Protein AF-0000000069107006 (afdb_homodimer)

Structure (mmCIF, N/CA/C/O backbone):
data_AF-0000000069107006-model_v1
#
loop_
_entity.id
_entity.type
_entity.pdbx_description
1 polymer 'Uncharacterized protein'
#
loop_
_atom_site.group_PDB
_atom_site.id
_atom_site.type_symbol
_atom_site.label_atom_id
_atom_site.label_alt_id
_atom_site.label_comp_id
_atom_site.label_asym_id
_atom_site.label_entity_id
_atom_site.label_seq_id
_atom_site.pdbx_PDB_ins_code
_atom_site.Cartn_x
_atom_site.Cartn_y
_atom_site.Cartn_z
_atom_site.occupancy
_atom_site.B_iso_or_equiv
_atom_site.auth_seq_id
_atom_site.auth_comp_id
_atom_site.auth_asym_id
_atom_site.auth_atom_id
_atom_site.pdbx_PDB_model_num
ATOM 1 N N . MET A 1 1 ? 2.088 -41.25 35.25 1 25.31 1 MET A N 1
ATOM 2 C CA . MET A 1 1 ? 2.68 -40.844 33.969 1 25.31 1 MET A CA 1
ATOM 3 C C . MET A 1 1 ? 1.606 -40.375 33 1 25.31 1 MET A C 1
ATOM 5 O O . MET A 1 1 ? 0.763 -41.156 32.562 1 25.31 1 MET A O 1
ATOM 9 N N . SER A 1 2 ? 1.098 -39.188 33.219 1 32.59 2 SER A N 1
ATOM 10 C CA . SER A 1 2 ? -0.041 -38.625 32.5 1 32.59 2 SER A CA 1
ATOM 11 C C . SER A 1 2 ? 0.273 -38.469 31.016 1 32.59 2 SER A C 1
ATOM 13 O O . SER A 1 2 ? 1.283 -37.875 30.641 1 32.59 2 SER A O 1
ATOM 15 N N . ILE A 1 3 ? 0.149 -39.562 30.188 1 38.88 3 ILE A N 1
ATOM 16 C CA . ILE A 1 3 ? 0.265 -39.562 28.734 1 38.88 3 ILE A CA 1
ATOM 17 C C . ILE A 1 3 ? -0.392 -38.281 28.156 1 38.88 3 ILE A C 1
ATOM 19 O O . ILE A 1 3 ? -1.605 -38.094 28.297 1 38.88 3 ILE A O 1
ATOM 23 N N . GLN A 1 4 ? 0.124 -37.094 28.328 1 36.75 4 GLN A N 1
ATOM 24 C CA . GLN A 1 4 ? -0.384 -35.906 27.688 1 36.75 4 GLN A CA 1
ATOM 25 C C . GLN A 1 4 ? -0.512 -36.094 26.188 1 36.75 4 GLN A C 1
ATOM 27 O O . GLN A 1 4 ? 0.486 -36.312 25.484 1 36.75 4 GLN A O 1
ATOM 32 N N . PHE A 1 5 ? -1.499 -36.812 25.562 1 38.06 5 PHE A N 1
ATOM 33 C CA . PHE A 1 5 ? -1.909 -36.906 24.172 1 38.06 5 PHE A CA 1
ATOM 34 C C . PHE A 1 5 ? -1.881 -35.531 23.5 1 38.06 5 PHE A C 1
ATOM 36 O O . PHE A 1 5 ? -2.662 -34.656 23.859 1 38.06 5 PHE A O 1
ATOM 43 N N . ARG A 1 6 ? -0.845 -35.031 23.328 1 48.94 6 ARG A N 1
ATOM 44 C CA . ARG A 1 6 ? -0.704 -33.75 22.625 1 48.94 6 ARG A CA 1
ATOM 45 C C . ARG A 1 6 ? -1.478 -33.75 21.312 1 48.94 6 ARG A C 1
ATOM 47 O O . ARG A 1 6 ? -1.129 -34.469 20.391 1 48.94 6 ARG A O 1
ATOM 54 N N . THR A 1 7 ? -2.789 -33.531 21.328 1 66.44 7 THR A N 1
ATOM 55 C CA . THR A 1 7 ? -3.76 -33.469 20.25 1 66.44 7 THR A CA 1
ATOM 56 C C . THR A 1 7 ? -3.219 -32.656 19.078 1 66.44 7 THR A C 1
ATOM 58 O O . THR A 1 7 ? -2.729 -31.547 19.266 1 66.44 7 THR A O 1
ATOM 61 N N . HIS A 1 8 ? -2.768 -33.312 17.969 1 82.31 8 HIS A N 1
ATOM 62 C CA . HIS A 1 8 ? -2.305 -32.688 16.734 1 82.31 8 HIS A CA 1
ATOM 63 C C . HIS A 1 8 ? -3.258 -31.578 16.297 1 82.31 8 HIS A C 1
ATOM 65 O O . HIS A 1 8 ? -4.469 -31.797 16.219 1 82.31 8 HIS A O 1
ATOM 71 N N . GLN A 1 9 ? -2.672 -30.328 16.344 1 89.31 9 GLN A N 1
ATOM 72 C CA . GLN A 1 9 ? -3.459 -29.25 15.773 1 89.31 9 GLN A CA 1
ATOM 73 C C . GLN A 1 9 ? -3.443 -29.297 14.25 1 89.31 9 GLN A C 1
ATOM 75 O O . GLN A 1 9 ? -2.391 -29.141 13.625 1 89.31 9 GLN A O 1
ATOM 80 N N . SER A 1 10 ? -4.578 -29.594 13.672 1 94.31 10 SER A N 1
ATOM 81 C CA . SER A 1 10 ? -4.707 -29.766 12.234 1 94.31 10 SER A CA 1
ATOM 82 C C . SER A 1 10 ? -4.23 -28.531 11.477 1 94.31 10 SER A C 1
ATOM 84 O O . SER A 1 10 ? -4.496 -27.406 11.891 1 94.31 10 SER A O 1
ATOM 86 N N . LYS A 1 11 ? -3.498 -28.797 10.398 1 96.81 11 LYS A N 1
ATOM 87 C CA . LYS A 1 11 ? -2.977 -27.75 9.531 1 96.81 11 LYS A CA 1
ATOM 88 C C . LYS A 1 11 ? -3.482 -27.906 8.102 1 96.81 11 LYS A C 1
ATOM 90 O O . LYS A 1 11 ? -4.023 -28.953 7.742 1 96.81 11 LYS A O 1
ATOM 95 N N . ASN A 1 12 ? -3.41 -26.812 7.344 1 98.06 12 ASN A N 1
ATOM 96 C CA . ASN A 1 12 ? -3.729 -26.828 5.922 1 98.06 12 ASN A CA 1
ATOM 97 C C . ASN A 1 12 ? -2.469 -26.734 5.062 1 98.06 12 ASN A C 1
ATOM 99 O O . ASN A 1 12 ? -1.576 -25.938 5.344 1 98.06 12 ASN A O 1
ATOM 103 N N . TYR A 1 13 ? -2.387 -27.609 4.066 1 98.38 13 TYR A N 1
ATOM 104 C CA . TYR A 1 13 ? -1.229 -27.625 3.178 1 98.38 13 TYR A CA 1
ATOM 105 C C . TYR A 1 13 ? -1.66 -27.516 1.719 1 98.38 13 TYR A C 1
ATOM 107 O O . TYR A 1 13 ? -2.648 -28.125 1.312 1 98.38 13 TYR A O 1
ATOM 115 N N . PHE A 1 14 ? -1.042 -26.734 0.988 1 98.75 14 PHE A N 1
ATOM 116 C CA . PHE A 1 14 ? -1.044 -26.812 -0.468 1 98.75 14 PHE A CA 1
ATOM 117 C C . PHE A 1 14 ? 0.315 -27.266 -0.987 1 98.75 14 PHE A C 1
ATOM 119 O O . PHE A 1 14 ? 1.302 -26.531 -0.884 1 98.75 14 PHE A O 1
ATOM 126 N N . ILE A 1 15 ? 0.363 -28.391 -1.54 1 98.81 15 ILE A N 1
ATOM 127 C CA . ILE A 1 15 ? 1.592 -29 -2.033 1 98.81 15 ILE A CA 1
ATOM 128 C C . ILE A 1 15 ? 1.633 -28.922 -3.557 1 98.81 15 ILE A C 1
ATOM 130 O O . ILE A 1 15 ? 0.856 -29.594 -4.242 1 98.81 15 ILE A O 1
ATOM 134 N N . ASN A 1 16 ? 2.512 -28.062 -4.078 1 98.75 16 ASN A N 1
ATOM 135 C CA . ASN A 1 16 ? 2.727 -27.844 -5.504 1 98.75 16 ASN A CA 1
ATOM 136 C C . ASN A 1 16 ? 3.875 -28.688 -6.035 1 98.75 16 ASN A C 1
ATOM 138 O O . ASN A 1 16 ? 5.031 -28.484 -5.664 1 98.75 16 ASN A O 1
ATOM 142 N N . VAL A 1 17 ? 3.564 -29.656 -6.906 1 98.5 17 VAL A N 1
ATOM 143 C CA . VAL A 1 17 ? 4.586 -30.578 -7.402 1 98.5 17 VAL A CA 1
ATOM 144 C C . VAL A 1 17 ? 4.84 -30.312 -8.883 1 98.5 17 VAL A C 1
ATOM 146 O O . VAL A 1 17 ? 3.91 -30.328 -9.695 1 98.5 17 VAL A O 1
ATOM 149 N N . GLY A 1 18 ? 6.098 -30.141 -9.141 1 96.44 18 GLY A N 1
ATOM 150 C CA . GLY A 1 18 ? 6.504 -29.953 -10.523 1 96.44 18 GLY A CA 1
ATOM 151 C C . GLY A 1 18 ? 6.422 -28.516 -10.977 1 96.44 18 GLY A C 1
ATOM 152 O O . GLY A 1 18 ? 6.246 -27.609 -10.164 1 96.44 18 GLY A O 1
ATOM 153 N N . GLY A 1 19 ? 6.742 -28.312 -12.273 1 92.62 19 GLY A N 1
ATOM 154 C CA . GLY A 1 19 ? 6.648 -27 -12.875 1 92.62 19 GLY A CA 1
ATOM 155 C C . GLY A 1 19 ? 7.945 -26.203 -12.797 1 92.62 19 GLY A C 1
ATOM 156 O O . GLY A 1 19 ? 8.977 -26.75 -12.391 1 92.62 19 GLY A O 1
ATOM 157 N N . THR A 1 20 ? 7.863 -24.953 -13.32 1 92.88 20 THR A N 1
ATOM 158 C CA . THR A 1 20 ? 8.992 -24.031 -13.328 1 92.88 20 THR A CA 1
ATOM 159 C C . THR A 1 20 ? 8.656 -22.766 -12.555 1 92.88 20 THR A C 1
ATOM 161 O O . THR A 1 20 ? 8.969 -22.656 -11.367 1 92.88 20 THR A O 1
ATOM 164 N N . TYR A 1 21 ? 7.859 -21.938 -13.141 1 93.88 21 TYR A N 1
ATOM 165 C CA . TYR A 1 21 ? 7.426 -20.703 -12.477 1 93.88 21 TYR A CA 1
ATOM 166 C C . TYR A 1 21 ? 6.316 -21 -11.469 1 93.88 21 TYR A C 1
ATOM 168 O O . TYR A 1 21 ? 5.586 -21.969 -11.609 1 93.88 21 TYR A O 1
ATOM 176 N N . PRO A 1 22 ? 6.211 -20.156 -10.477 1 96.06 22 PRO A N 1
ATOM 177 C CA . PRO A 1 22 ? 5.23 -20.438 -9.422 1 96.06 22 PRO A CA 1
ATOM 178 C C . PRO A 1 22 ? 3.822 -19.969 -9.789 1 96.06 22 PRO A C 1
ATOM 180 O O . PRO A 1 22 ? 3.125 -19.375 -8.953 1 96.06 22 PRO A O 1
ATOM 183 N N . LYS A 1 23 ? 3.42 -20.234 -10.961 1 95.44 23 LYS A N 1
ATOM 184 C CA . LYS A 1 23 ? 2.104 -19.812 -11.43 1 95.44 23 LYS A CA 1
ATOM 185 C C . LYS A 1 23 ? 0.991 -20.5 -10.648 1 95.44 23 LYS A C 1
ATOM 187 O O . LYS A 1 23 ? -0.02 -19.891 -10.312 1 95.44 23 LYS A O 1
ATOM 192 N N . SER A 1 24 ? 1.168 -21.75 -10.336 1 97.44 24 SER A N 1
ATOM 193 C CA . SER A 1 24 ? 0.169 -22.5 -9.578 1 97.44 24 SER A CA 1
ATOM 194 C C . SER A 1 24 ? -0.016 -21.906 -8.188 1 97.44 24 SER A C 1
ATOM 196 O O . SER A 1 24 ? -1.138 -21.844 -7.676 1 97.44 24 SER A O 1
ATOM 198 N N . LEU A 1 25 ? 1.064 -21.531 -7.539 1 97.19 25 LEU A N 1
ATOM 199 C CA . LEU A 1 25 ? 0.966 -20.875 -6.238 1 97.19 25 LEU A CA 1
ATOM 200 C C . LEU A 1 25 ? 0.176 -19.578 -6.34 1 97.19 25 LEU A C 1
ATOM 202 O O . LEU A 1 25 ? -0.65 -19.281 -5.473 1 97.19 25 LEU A O 1
ATOM 206 N N . GLU A 1 26 ? 0.409 -18.859 -7.383 1 95.94 26 GLU A N 1
ATOM 207 C CA . GLU A 1 26 ? -0.275 -17.594 -7.586 1 95.94 26 GLU A CA 1
ATOM 208 C C . GLU A 1 26 ? -1.78 -17.781 -7.742 1 95.94 26 GLU A C 1
ATOM 210 O O . GLU A 1 26 ? -2.572 -17.078 -7.109 1 95.94 26 GLU A O 1
ATOM 215 N N . ILE A 1 27 ? -2.143 -18.75 -8.586 1 97.81 27 ILE A N 1
ATOM 216 C CA . ILE A 1 27 ? -3.555 -19.031 -8.805 1 97.81 27 ILE A CA 1
ATOM 217 C C . ILE A 1 27 ? -4.203 -19.469 -7.492 1 97.81 27 ILE A C 1
ATOM 219 O O . ILE A 1 27 ? -5.277 -18.984 -7.133 1 97.81 27 ILE A O 1
ATOM 223 N N . PHE A 1 28 ? -3.504 -20.375 -6.73 1 98.31 28 PHE A N 1
ATOM 224 C CA . PHE A 1 28 ? -4.02 -20.906 -5.469 1 98.31 28 PHE A CA 1
ATOM 225 C C . PHE A 1 28 ? -4.227 -19.766 -4.465 1 98.31 28 PHE A C 1
ATOM 227 O O . PHE A 1 28 ? -5.312 -19.625 -3.896 1 98.31 28 PHE A O 1
ATOM 234 N N . LEU A 1 29 ? -3.244 -18.938 -4.309 1 97.19 29 LEU A N 1
ATOM 235 C CA . LEU A 1 29 ? -3.289 -17.859 -3.318 1 97.19 29 LEU A CA 1
ATOM 236 C C . LEU A 1 29 ? -4.336 -16.828 -3.693 1 97.19 29 LEU A C 1
ATOM 238 O O . LEU A 1 29 ? -4.969 -16.234 -2.816 1 97.19 29 LEU A O 1
ATOM 242 N N . GLN A 1 30 ? -4.52 -16.625 -4.91 1 97.19 30 GLN A N 1
ATOM 243 C CA . GLN A 1 30 ? -5.465 -15.617 -5.375 1 97.19 30 GLN A CA 1
ATOM 244 C C . GLN A 1 30 ? -6.902 -16.109 -5.23 1 97.19 30 GLN A C 1
ATOM 246 O O . GLN A 1 30 ? -7.801 -15.32 -4.922 1 97.19 30 GLN A O 1
ATOM 251 N N . THR A 1 31 ? -7.141 -17.406 -5.41 1 98.12 31 THR A N 1
ATOM 252 C CA . THR A 1 31 ? -8.523 -17.766 -5.688 1 98.12 31 THR A CA 1
ATOM 253 C C . THR A 1 31 ? -9.047 -18.75 -4.637 1 98.12 31 THR A C 1
ATOM 255 O O . THR A 1 31 ? -10.25 -18.812 -4.375 1 98.12 31 THR A O 1
ATOM 258 N N . TYR A 1 32 ? -8.164 -19.625 -4.121 1 97.62 32 TYR A N 1
ATOM 259 C CA . TYR A 1 32 ? -8.68 -20.641 -3.209 1 97.62 32 TYR A CA 1
ATOM 260 C C . TYR A 1 32 ? -9.125 -20 -1.894 1 97.62 32 TYR A C 1
ATOM 262 O O . TYR A 1 32 ? -8.422 -19.172 -1.324 1 97.62 32 TYR A O 1
ATOM 270 N N . PRO A 1 33 ? -10.336 -20.406 -1.414 1 95.44 33 PRO A N 1
ATOM 271 C CA . PRO A 1 33 ? -10.836 -19.781 -0.183 1 95.44 33 PRO A CA 1
ATOM 272 C C . PRO A 1 33 ? -9.891 -20 1.001 1 95.44 33 PRO A C 1
ATOM 274 O O . PRO A 1 33 ? -9.375 -21.094 1.201 1 95.44 33 PRO A O 1
ATOM 277 N N . ALA A 1 34 ? -9.562 -19.016 1.775 1 93.81 34 ALA A N 1
ATOM 278 C CA . ALA A 1 34 ? -8.727 -19.031 2.971 1 93.81 34 ALA A CA 1
ATOM 279 C C . ALA A 1 34 ? -7.312 -19.516 2.645 1 93.81 34 ALA A C 1
ATOM 281 O O . ALA A 1 34 ? -6.676 -20.188 3.459 1 93.81 34 ALA A O 1
ATOM 282 N N . SER A 1 35 ? -6.898 -19.266 1.425 1 96.44 35 SER A N 1
ATOM 283 C CA . SER A 1 35 ? -5.578 -19.688 0.982 1 96.44 35 SER A CA 1
ATOM 284 C C . SER A 1 35 ? -4.488 -19.188 1.928 1 96.44 35 SER A C 1
ATOM 286 O O . SER A 1 35 ? -3.459 -19.844 2.096 1 96.44 35 SER A O 1
ATOM 288 N N . GLU A 1 36 ? -4.699 -18.094 2.625 1 93 36 GLU A N 1
ATOM 289 C CA . GLU A 1 36 ? -3.705 -17.484 3.504 1 93 36 GLU A CA 1
ATOM 290 C C . GLU A 1 36 ? -3.441 -18.359 4.727 1 93 36 GLU A C 1
ATOM 292 O O . GLU A 1 36 ? -2.445 -18.172 5.43 1 93 36 GLU A O 1
ATOM 297 N N . LEU A 1 37 ? -4.262 -19.312 4.98 1 95.5 37 LEU A N 1
ATOM 298 C CA . LEU A 1 37 ? -4.117 -20.172 6.145 1 95.5 37 LEU A CA 1
ATOM 299 C C . LEU A 1 37 ? -3.35 -21.438 5.785 1 95.5 37 LEU A C 1
ATOM 301 O O . LEU A 1 37 ? -3.096 -22.281 6.652 1 95.5 37 LEU A O 1
ATOM 305 N N . PHE A 1 38 ? -2.971 -21.594 4.562 1 97.69 38 PHE A N 1
ATOM 306 C CA . PHE A 1 38 ? -2.283 -22.797 4.117 1 97.69 38 PHE A CA 1
ATOM 307 C C . PHE A 1 38 ? -0.772 -22.625 4.215 1 97.69 38 PHE A C 1
ATOM 309 O O . PHE A 1 38 ? -0.241 -21.562 3.891 1 97.69 38 PHE A O 1
ATOM 316 N N . SER A 1 39 ? -0.146 -23.625 4.695 1 97.69 39 SER A N 1
ATOM 317 C CA . SER A 1 39 ? 1.292 -23.75 4.477 1 97.69 39 SER A CA 1
ATOM 318 C C . SER A 1 39 ? 1.595 -24.25 3.068 1 97.69 39 SER A C 1
ATOM 320 O O . SER A 1 39 ? 0.995 -25.219 2.604 1 97.69 39 SER A O 1
ATOM 322 N N . LEU A 1 40 ? 2.5 -23.547 2.375 1 98.44 40 LEU A N 1
ATOM 323 C CA . LEU A 1 40 ? 2.812 -23.875 0.987 1 98.44 40 LEU A CA 1
ATOM 324 C C . LEU A 1 40 ? 4.105 -24.672 0.891 1 98.44 40 LEU A C 1
ATOM 326 O O . LEU A 1 40 ? 5.082 -24.375 1.578 1 98.44 40 LEU A O 1
ATOM 330 N N . VAL A 1 41 ? 4.062 -25.719 0.134 1 98.69 41 VAL A N 1
ATOM 331 C CA . VAL A 1 41 ? 5.258 -26.5 -0.163 1 98.69 41 VAL A CA 1
ATOM 332 C C . VAL A 1 41 ? 5.363 -26.734 -1.668 1 98.69 41 VAL A C 1
ATOM 334 O O . VAL A 1 41 ? 4.383 -27.109 -2.312 1 98.69 41 VAL A O 1
ATOM 337 N N . SER A 1 42 ? 6.527 -26.453 -2.236 1 98.69 42 SER A N 1
ATOM 338 C CA . SER A 1 42 ? 6.742 -26.703 -3.656 1 98.69 42 SER A CA 1
ATOM 339 C C . SER A 1 42 ? 7.918 -27.641 -3.879 1 98.69 42 SER A C 1
ATOM 341 O O . SER A 1 42 ? 8.961 -27.5 -3.242 1 98.69 42 SER A O 1
ATOM 343 N N . PHE A 1 43 ? 7.699 -28.656 -4.695 1 98.69 43 PHE A N 1
ATOM 344 C CA . PHE A 1 43 ? 8.75 -29.531 -5.215 1 98.69 43 PHE A CA 1
ATOM 345 C C . PHE A 1 43 ? 9.031 -29.219 -6.68 1 98.69 43 PHE A C 1
ATOM 347 O O . PHE A 1 43 ? 8.18 -29.438 -7.543 1 98.69 43 PHE A O 1
ATOM 354 N N . THR A 1 44 ? 10.156 -28.703 -6.957 1 98 44 THR A N 1
ATOM 355 C CA . THR A 1 44 ? 10.508 -28.422 -8.344 1 98 44 THR A CA 1
ATOM 356 C C . THR A 1 44 ? 11.828 -29.094 -8.711 1 98 44 THR A C 1
ATOM 358 O O . THR A 1 44 ? 12.742 -29.172 -7.891 1 98 44 THR A O 1
ATOM 361 N N . PRO A 1 45 ? 11.906 -29.594 -9.898 1 97.38 45 PRO A N 1
ATOM 362 C CA . PRO A 1 45 ? 13.133 -30.312 -10.281 1 97.38 45 PRO A CA 1
ATOM 363 C C . PRO A 1 45 ? 14.297 -29.375 -10.586 1 97.38 45 PRO A C 1
ATOM 365 O O . PRO A 1 45 ? 15.453 -29.766 -10.461 1 97.38 45 PRO A O 1
ATOM 368 N N . ASP A 1 46 ? 14.07 -28.156 -11.023 1 96.69 46 ASP A N 1
ATOM 369 C CA . ASP A 1 46 ? 15.109 -27.25 -11.5 1 96.69 46 ASP A CA 1
ATOM 370 C C . ASP A 1 46 ? 15.344 -26.109 -10.508 1 96.69 46 ASP A C 1
ATOM 372 O O . ASP A 1 46 ? 14.516 -25.203 -10.383 1 96.69 46 ASP A O 1
ATOM 376 N N . GLU A 1 47 ? 16.453 -26.141 -9.898 1 94.75 47 GLU A N 1
ATOM 377 C CA . GLU A 1 47 ? 16.781 -25.172 -8.852 1 94.75 47 GLU A CA 1
ATOM 378 C C . GLU A 1 47 ? 16.953 -23.766 -9.43 1 94.75 47 GLU A C 1
ATOM 380 O O . GLU A 1 47 ? 16.953 -22.781 -8.695 1 94.75 47 GLU A O 1
ATOM 385 N N . THR A 1 48 ? 17.141 -23.625 -10.75 1 92.81 48 THR A N 1
ATOM 386 C CA . THR A 1 48 ? 17.391 -22.328 -11.352 1 92.81 48 THR A CA 1
ATOM 387 C C . THR A 1 48 ? 16.156 -21.438 -11.281 1 92.81 48 THR A C 1
ATOM 389 O O . THR A 1 48 ? 16.234 -20.219 -11.477 1 92.81 48 THR A O 1
ATOM 392 N N . TYR A 1 49 ? 15.023 -21.984 -10.914 1 94.81 49 TYR A N 1
ATOM 393 C CA . TYR A 1 49 ? 13.781 -21.234 -10.812 1 94.81 49 TYR A CA 1
ATOM 394 C C . TYR A 1 49 ? 13.516 -20.812 -9.367 1 94.81 49 TYR A C 1
ATOM 396 O O . TYR A 1 49 ? 12.516 -20.141 -9.086 1 94.81 49 TYR A O 1
ATOM 404 N N . ALA A 1 50 ? 14.398 -21.156 -8.461 1 94.12 50 ALA A N 1
ATOM 405 C CA . ALA A 1 50 ? 14.227 -20.938 -7.027 1 94.12 50 ALA A CA 1
ATOM 406 C C . ALA A 1 50 ? 13.961 -19.469 -6.715 1 94.12 50 ALA A C 1
ATOM 408 O O . ALA A 1 50 ? 13.109 -19.156 -5.875 1 94.12 50 ALA A O 1
ATOM 409 N N . PRO A 1 51 ? 14.57 -18.531 -7.41 1 92.38 51 PRO A N 1
ATOM 410 C CA . PRO A 1 51 ? 14.359 -17.125 -7.066 1 92.38 51 PRO A CA 1
ATOM 411 C C . PRO A 1 51 ? 12.898 -16.688 -7.188 1 92.38 51 PRO A C 1
ATOM 413 O O . PRO A 1 51 ? 12.438 -15.828 -6.43 1 92.38 51 PRO A O 1
ATOM 416 N N . PHE A 1 52 ? 12.18 -17.25 -8.023 1 94.5 52 PHE A N 1
ATOM 417 C CA . PHE A 1 52 ? 10.797 -16.844 -8.266 1 94.5 52 PHE A CA 1
ATOM 418 C C . PHE A 1 52 ? 9.883 -17.328 -7.148 1 94.5 52 PHE A C 1
ATOM 420 O O . PHE A 1 52 ? 8.766 -16.844 -7.004 1 94.5 52 PHE A O 1
ATOM 427 N N . TYR A 1 53 ? 10.352 -18.266 -6.359 1 96 53 TYR A N 1
ATOM 428 C CA . TYR A 1 53 ? 9.555 -18.828 -5.27 1 96 53 TYR A CA 1
ATOM 429 C C . TYR A 1 53 ? 9.812 -18.078 -3.971 1 96 53 TYR A C 1
ATOM 431 O O . TYR A 1 53 ? 9.047 -18.203 -3.012 1 96 53 TYR A O 1
ATOM 439 N N . ASP A 1 54 ? 10.859 -17.297 -3.91 1 91.38 54 ASP A N 1
ATOM 440 C CA . ASP A 1 54 ? 11.258 -16.594 -2.699 1 91.38 54 ASP A CA 1
ATOM 441 C C . ASP A 1 54 ? 10.305 -15.438 -2.385 1 91.38 54 ASP A C 1
ATOM 443 O O . ASP A 1 54 ? 10.32 -14.898 -1.279 1 91.38 54 ASP A O 1
ATOM 447 N N . ALA A 1 55 ? 9.438 -15.156 -3.277 1 90.25 55 ALA A N 1
ATOM 448 C CA . ALA A 1 55 ? 8.492 -14.047 -3.135 1 90.25 55 ALA A CA 1
ATOM 449 C C . ALA A 1 55 ? 7.348 -14.414 -2.201 1 90.25 55 ALA A C 1
ATOM 451 O O . ALA A 1 55 ? 6.605 -13.547 -1.742 1 90.25 55 ALA A O 1
ATOM 452 N N . PHE A 1 56 ? 7.18 -15.688 -1.871 1 93.62 56 PHE A N 1
ATOM 453 C CA . PHE A 1 56 ? 5.988 -16.141 -1.165 1 93.62 56 PHE A CA 1
ATOM 454 C C . PHE A 1 56 ? 6.285 -16.359 0.315 1 93.62 56 PHE A C 1
ATOM 456 O O . PHE A 1 56 ? 7.281 -16.984 0.669 1 93.62 56 PHE A O 1
ATOM 463 N N . ASP A 1 57 ? 5.375 -15.789 1.083 1 88.19 57 ASP A N 1
ATOM 464 C CA . ASP A 1 57 ? 5.477 -15.992 2.525 1 88.19 57 ASP A CA 1
ATOM 465 C C . ASP A 1 57 ? 5.043 -17.406 2.908 1 88.19 57 ASP A C 1
ATOM 467 O O . ASP A 1 57 ? 4.191 -18 2.246 1 88.19 57 ASP A O 1
ATOM 471 N N . ASP A 1 58 ? 5.559 -18 3.998 1 91.25 58 ASP A N 1
ATOM 472 C CA . ASP A 1 58 ? 5.184 -19.312 4.527 1 91.25 58 ASP A CA 1
ATOM 473 C C . ASP A 1 58 ? 5.301 -20.391 3.455 1 91.25 58 ASP A C 1
ATOM 475 O O . ASP A 1 58 ? 4.371 -21.172 3.256 1 91.25 58 ASP A O 1
ATOM 479 N N . HIS A 1 59 ? 6.246 -20.25 2.637 1 96.75 59 HIS A N 1
ATOM 480 C CA . HIS A 1 59 ? 6.488 -21.172 1.536 1 96.75 59 HIS A CA 1
ATOM 481 C C . HIS A 1 59 ? 7.805 -21.922 1.723 1 96.75 59 HIS A C 1
ATOM 483 O O . HIS A 1 59 ? 8.82 -21.312 2.07 1 96.75 59 HIS A O 1
ATOM 489 N N . GLN A 1 60 ? 7.738 -23.219 1.645 1 97.75 60 GLN A N 1
ATOM 490 C CA . GLN A 1 60 ? 8.93 -24.062 1.619 1 97.75 60 GLN A CA 1
ATOM 491 C C . GLN A 1 60 ? 9.195 -24.594 0.216 1 97.75 60 GLN A C 1
ATOM 493 O O . GLN A 1 60 ? 8.367 -25.312 -0.345 1 97.75 60 GLN A O 1
ATOM 498 N N . LEU A 1 61 ? 10.281 -24.203 -0.355 1 97.94 61 LEU A N 1
ATOM 499 C CA . LEU A 1 61 ? 10.703 -24.75 -1.645 1 97.94 61 LEU A CA 1
ATOM 500 C C . LEU A 1 61 ? 11.695 -25.891 -1.458 1 97.94 61 LEU A C 1
ATOM 502 O O . LEU A 1 61 ? 12.719 -25.734 -0.789 1 97.94 61 LEU A O 1
ATOM 506 N N . ILE A 1 62 ? 11.398 -27.031 -1.907 1 98.44 62 ILE A N 1
ATOM 507 C CA . ILE A 1 62 ? 12.312 -28.172 -1.981 1 98.44 62 ILE A CA 1
ATOM 508 C C . ILE A 1 62 ? 12.781 -28.359 -3.422 1 98.44 62 ILE A C 1
ATOM 510 O O . ILE A 1 62 ? 12.023 -28.844 -4.266 1 98.44 62 ILE A O 1
ATOM 514 N N . SER A 1 63 ? 13.844 -27.906 -3.729 1 97.56 63 SER A N 1
ATOM 515 C CA . SER A 1 63 ? 14.438 -27.906 -5.062 1 97.56 63 SER A CA 1
ATOM 516 C C . SER A 1 63 ? 15.961 -28.031 -4.988 1 97.56 63 SER A C 1
ATOM 518 O O . SER A 1 63 ? 16.594 -27.406 -4.141 1 97.56 63 SER A O 1
ATOM 520 N N . PRO A 1 64 ? 16.625 -28.891 -5.727 1 97.62 64 PRO A N 1
ATOM 521 C CA . PRO A 1 64 ? 16.016 -29.734 -6.758 1 97.62 64 PRO A CA 1
ATOM 522 C C . PRO A 1 64 ? 15.344 -30.969 -6.176 1 97.62 64 PRO A C 1
ATOM 524 O O . PRO A 1 64 ? 15.859 -31.594 -5.242 1 97.62 64 PRO A O 1
ATOM 527 N N . ALA A 1 65 ? 14.234 -31.297 -6.656 1 98.06 65 ALA A N 1
ATOM 528 C CA . ALA A 1 65 ? 13.469 -32.469 -6.211 1 98.06 65 ALA A CA 1
ATOM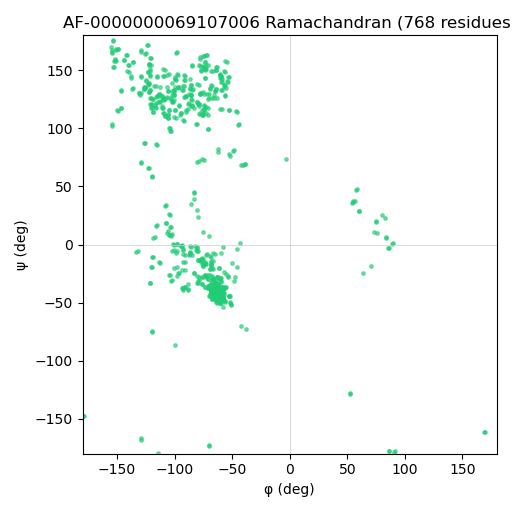 529 C C . ALA A 1 65 ? 12.633 -33.031 -7.355 1 98.06 65 ALA A C 1
ATOM 531 O O . ALA A 1 65 ? 11.734 -32.375 -7.871 1 98.06 65 ALA A O 1
ATOM 532 N N . TRP A 1 66 ? 12.93 -34.188 -7.727 1 97.38 66 TRP A N 1
ATOM 533 C CA . TRP A 1 66 ? 12.156 -34.906 -8.719 1 97.38 66 TRP A CA 1
ATOM 534 C C . TRP A 1 66 ? 11.219 -35.906 -8.047 1 97.38 66 TRP A C 1
ATOM 536 O O . TRP A 1 66 ? 11.664 -36.906 -7.457 1 97.38 66 TRP A O 1
ATOM 546 N N . ILE A 1 67 ? 9.953 -35.656 -8.078 1 97.94 67 ILE A N 1
ATOM 547 C CA . ILE A 1 67 ? 8.969 -36.562 -7.492 1 97.94 67 ILE A CA 1
ATOM 548 C C . ILE A 1 67 ? 8.719 -37.75 -8.438 1 97.94 67 ILE A C 1
ATOM 550 O O . ILE A 1 67 ? 8.336 -37.531 -9.594 1 97.94 67 ILE A O 1
ATOM 554 N N . SER A 1 68 ? 8.977 -38.812 -7.992 1 96.25 68 SER A N 1
ATOM 555 C CA . SER A 1 68 ? 8.852 -40.031 -8.797 1 96.25 68 SER A CA 1
ATOM 556 C C . SER A 1 68 ? 8.539 -41.25 -7.93 1 96.25 68 SER A C 1
ATOM 558 O O . SER A 1 68 ? 8.742 -41.219 -6.711 1 96.25 68 SER A O 1
ATOM 560 N N . ALA A 1 69 ? 7.953 -42.312 -8.555 1 96.5 69 ALA A N 1
ATOM 561 C CA . ALA A 1 69 ? 7.703 -43.562 -7.867 1 96.5 69 ALA A CA 1
ATOM 562 C C . ALA A 1 69 ? 8.969 -44.406 -7.797 1 96.5 69 ALA A C 1
ATOM 564 O O . ALA A 1 69 ? 9.008 -45.438 -7.109 1 96.5 69 ALA A O 1
ATOM 565 N N . SER A 1 70 ? 9.969 -43.938 -8.438 1 94.5 70 SER A N 1
ATOM 566 C CA . SER A 1 70 ? 11.219 -44.688 -8.516 1 94.5 70 SER A CA 1
ATOM 567 C C . SER A 1 70 ? 11.859 -44.844 -7.141 1 94.5 70 SER A C 1
ATOM 569 O O . SER A 1 70 ? 11.664 -44 -6.258 1 94.5 70 SER A O 1
ATOM 571 N N . GLU A 1 71 ? 12.617 -45.969 -6.949 1 93.81 71 GLU A N 1
ATOM 572 C CA . GLU A 1 71 ? 13.359 -46.188 -5.715 1 93.81 71 GLU A CA 1
ATOM 573 C C . GLU A 1 71 ? 14.797 -45.688 -5.832 1 93.81 71 GLU A C 1
ATOM 575 O O . GLU A 1 71 ? 15.555 -45.688 -4.859 1 93.81 71 GLU A O 1
ATOM 580 N N . GLU A 1 72 ? 15.07 -45.188 -6.988 1 95.19 72 GLU A N 1
ATOM 581 C CA . GLU A 1 72 ? 16.406 -44.625 -7.176 1 95.19 72 GLU A CA 1
ATOM 582 C C . GLU A 1 72 ? 16.578 -43.312 -6.402 1 95.19 72 GLU A C 1
ATOM 584 O O . GLU A 1 72 ? 15.602 -42.625 -6.141 1 95.19 72 GLU A O 1
ATOM 589 N N . LYS A 1 73 ? 17.812 -43.031 -6.078 1 96.44 73 LYS A N 1
ATOM 590 C CA . LYS A 1 73 ? 18.094 -41.812 -5.328 1 96.44 73 LYS A CA 1
ATOM 591 C C . LYS A 1 73 ? 18.109 -40.594 -6.246 1 96.44 73 LYS A C 1
ATOM 593 O O . LYS A 1 73 ? 17.844 -39.469 -5.805 1 96.44 73 LYS A O 1
ATOM 598 N N . GLU A 1 74 ? 18.531 -40.812 -7.52 1 97.31 74 GLU A N 1
ATOM 599 C CA . GLU A 1 74 ? 18.578 -39.75 -8.531 1 97.31 74 GLU A CA 1
ATOM 600 C C . GLU A 1 74 ? 18.109 -40.281 -9.891 1 97.31 74 GLU A C 1
ATOM 602 O O . GLU A 1 74 ? 18.172 -41.469 -10.156 1 97.31 74 GLU A O 1
ATOM 607 N N . GLU A 1 75 ? 17.641 -39.344 -10.641 1 96 75 GLU A N 1
ATOM 608 C CA . GLU A 1 75 ? 17.25 -39.656 -12.016 1 96 75 GLU A CA 1
ATOM 609 C C . GLU A 1 75 ? 17.703 -38.562 -12.977 1 96 75 GLU A C 1
ATOM 611 O O . GLU A 1 75 ? 17.719 -37.375 -12.617 1 96 75 GLU A O 1
ATOM 616 N N . GLN A 1 76 ? 18.094 -39.031 -14.164 1 96.06 76 GLN A N 1
ATOM 617 C CA . GLN A 1 76 ? 18.422 -38.094 -15.211 1 96.06 76 GLN A CA 1
ATOM 618 C C . GLN A 1 76 ? 17.172 -37.625 -15.945 1 96.06 76 GLN A C 1
ATOM 620 O O . GLN A 1 76 ? 16.453 -38.438 -16.531 1 96.06 76 GLN A O 1
ATOM 625 N N . VAL A 1 77 ? 16.938 -36.344 -15.852 1 94.88 77 VAL A N 1
ATOM 626 C CA . VAL A 1 77 ? 15.695 -35.812 -16.438 1 94.88 77 VAL A CA 1
ATOM 627 C C . VAL A 1 77 ? 16.016 -34.625 -17.344 1 94.88 77 VAL A C 1
ATOM 629 O O . VAL A 1 77 ? 16.984 -33.906 -17.109 1 94.88 77 VAL A O 1
ATOM 632 N N . PRO A 1 78 ? 15.234 -34.531 -18.438 1 94.56 78 PRO A N 1
ATOM 633 C CA . PRO A 1 78 ? 15.391 -33.344 -19.281 1 94.56 78 PRO A CA 1
ATOM 634 C C . PRO A 1 78 ? 14.852 -32.062 -18.625 1 94.56 78 PRO A C 1
ATOM 636 O O . PRO A 1 78 ? 13.672 -32 -18.266 1 94.56 78 PRO A O 1
ATOM 639 N N . LEU A 1 79 ? 15.664 -31.109 -18.375 1 94.75 79 LEU A N 1
ATOM 640 C CA . LEU A 1 79 ? 15.266 -29.812 -17.828 1 94.75 79 LEU A CA 1
ATOM 641 C C . LEU A 1 79 ? 15.68 -28.672 -18.75 1 94.75 79 LEU A C 1
ATOM 643 O O . LEU A 1 79 ? 16.5 -28.875 -19.656 1 94.75 79 LEU A O 1
ATOM 647 N N . GLN A 1 80 ? 14.984 -27.594 -18.641 1 91.38 80 GLN A N 1
ATOM 648 C CA . GLN A 1 80 ? 15.375 -26.344 -19.281 1 91.38 80 GLN A CA 1
ATOM 649 C C . GLN A 1 80 ? 15.695 -25.281 -18.234 1 91.38 80 GLN A C 1
ATOM 651 O O . GLN A 1 80 ? 14.836 -24.453 -17.891 1 91.38 80 GLN A O 1
ATOM 656 N N . PRO A 1 81 ? 16.953 -25.328 -17.781 1 90.25 81 PRO A N 1
ATOM 657 C CA . PRO A 1 81 ? 17.297 -24.312 -16.781 1 90.25 81 PRO A CA 1
ATOM 658 C C . PRO A 1 81 ? 16.969 -22.891 -17.219 1 90.25 81 PRO A C 1
ATOM 660 O O . PRO A 1 81 ? 17.062 -22.578 -18.406 1 90.25 81 PRO A O 1
ATOM 663 N N . PHE A 1 82 ? 16.562 -22.078 -16.312 1 88.94 82 PHE A N 1
ATOM 664 C CA . PHE A 1 82 ? 16.109 -20.719 -16.594 1 88.94 82 PHE A CA 1
ATOM 665 C C . PHE A 1 82 ? 17.141 -19.953 -17.406 1 88.94 82 PHE A C 1
ATOM 667 O O . PHE A 1 82 ? 18.281 -19.766 -16.969 1 88.94 82 PHE A O 1
ATOM 674 N N . GLY A 1 83 ? 16.75 -19.609 -18.578 1 81.38 83 GLY A N 1
ATOM 675 C CA . GLY A 1 83 ? 17.594 -18.812 -19.453 1 81.38 83 GLY A CA 1
ATOM 676 C C . GLY A 1 83 ? 18.609 -19.641 -20.219 1 81.38 83 GLY A C 1
ATOM 677 O O . GLY A 1 83 ? 19.562 -19.094 -20.797 1 81.38 83 GLY A O 1
ATOM 678 N N . GLU A 1 84 ? 18.531 -20.953 -20.094 1 85.88 84 GLU A N 1
ATOM 679 C CA . GLU A 1 84 ? 19.484 -21.844 -20.734 1 85.88 84 GLU A CA 1
ATOM 680 C C . GLU A 1 84 ? 18.781 -22.859 -21.641 1 85.88 84 GLU A C 1
ATOM 682 O O . GLU A 1 84 ? 17.547 -22.922 -21.672 1 85.88 84 GLU A O 1
ATOM 687 N N . ASP A 1 85 ? 19.594 -23.547 -22.359 1 87 85 ASP A N 1
ATOM 688 C CA . ASP A 1 85 ? 19.062 -24.594 -23.234 1 87 85 ASP A CA 1
ATOM 689 C C . ASP A 1 85 ? 18.703 -25.844 -22.453 1 87 85 ASP A C 1
ATOM 691 O O . ASP A 1 85 ? 19.188 -26.047 -21.328 1 87 85 ASP A O 1
ATOM 695 N N . GLU A 1 86 ? 17.859 -26.625 -23.094 1 91.69 86 GLU A N 1
ATOM 696 C CA . GLU A 1 86 ? 17.484 -27.906 -22.484 1 91.69 86 GLU A CA 1
ATOM 697 C C . GLU A 1 86 ? 18.703 -28.781 -22.25 1 91.69 86 GLU A C 1
ATOM 699 O O . GLU A 1 86 ? 19.625 -28.812 -23.078 1 91.69 86 GLU A O 1
ATOM 704 N N . ALA A 1 87 ? 18.688 -29.469 -21.188 1 93.56 87 ALA A N 1
ATOM 705 C CA . ALA A 1 87 ? 19.797 -30.375 -20.844 1 93.56 87 ALA A CA 1
ATOM 706 C C . ALA A 1 87 ? 19.297 -31.531 -19.969 1 93.56 87 ALA A C 1
ATOM 708 O O . ALA A 1 87 ? 18.266 -31.406 -19.312 1 93.56 87 ALA A O 1
ATOM 709 N N . MET A 1 88 ? 20 -32.594 -20.078 1 96.12 88 MET A N 1
ATOM 710 C CA . MET A 1 88 ? 19.766 -33.688 -19.156 1 96.12 88 MET A CA 1
ATOM 711 C C . MET A 1 88 ? 20.453 -33.438 -17.828 1 96.12 88 MET A C 1
ATOM 713 O O . MET A 1 88 ? 21.672 -33.188 -17.781 1 96.12 88 MET A O 1
ATOM 717 N N . VAL A 1 89 ? 19.703 -33.438 -16.766 1 96.06 89 VAL A N 1
ATOM 718 C CA . VAL A 1 89 ? 20.25 -33.094 -15.445 1 96.06 89 VAL A CA 1
ATOM 719 C C . VAL A 1 89 ? 19.906 -34.219 -14.453 1 96.06 89 VAL A C 1
ATOM 721 O O . VAL A 1 89 ? 18.797 -34.75 -14.461 1 96.06 89 VAL A O 1
ATOM 724 N N . ASN A 1 90 ? 20.922 -34.656 -13.656 1 96.56 90 ASN A N 1
ATOM 725 C CA . ASN A 1 90 ? 20.641 -35.562 -12.547 1 96.56 90 ASN A CA 1
ATOM 726 C C . ASN A 1 90 ? 19.969 -34.844 -11.383 1 96.56 90 ASN A C 1
ATOM 728 O O . ASN A 1 90 ? 20.516 -33.906 -10.836 1 96.56 90 ASN A O 1
ATOM 732 N N . VAL A 1 91 ? 18.781 -35.312 -11.078 1 97.62 91 VAL A N 1
ATOM 733 C CA . VAL A 1 91 ? 18 -34.656 -10.031 1 97.62 91 VAL A CA 1
ATOM 734 C C . VAL A 1 91 ? 17.672 -35.656 -8.922 1 97.62 91 VAL A C 1
ATOM 736 O O . VAL A 1 91 ? 17.312 -36.781 -9.203 1 97.62 91 VAL A O 1
ATOM 739 N N . PRO A 1 92 ? 17.875 -35.25 -7.605 1 98 92 PRO A N 1
ATOM 740 C CA . PRO A 1 92 ? 17.469 -36.156 -6.516 1 98 92 PRO A CA 1
ATOM 741 C C . PRO A 1 92 ? 15.992 -36.531 -6.59 1 98 92 PRO A C 1
ATOM 743 O O . PRO A 1 92 ? 15.141 -35.656 -6.844 1 98 92 PRO A O 1
ATOM 746 N N . VAL A 1 93 ? 15.758 -37.781 -6.406 1 98 93 VAL A N 1
ATOM 747 C CA . VAL A 1 93 ? 14.383 -38.281 -6.387 1 98 93 VAL A CA 1
ATOM 748 C C . VAL A 1 93 ? 13.805 -38.156 -4.98 1 98 93 VAL A C 1
ATOM 750 O O . VAL A 1 93 ? 14.484 -38.438 -3.992 1 98 93 VAL A O 1
ATOM 753 N N . VAL A 1 94 ? 12.609 -37.688 -4.84 1 97.81 94 VAL A N 1
ATOM 754 C CA . VAL A 1 94 ? 11.922 -37.531 -3.561 1 97.81 94 VAL A CA 1
ATOM 755 C C . VAL A 1 94 ? 10.688 -38.438 -3.539 1 97.81 94 VAL A C 1
ATOM 757 O O . VAL A 1 94 ? 9.891 -38.438 -4.48 1 97.81 94 VAL A O 1
ATOM 760 N N . ASP A 1 95 ? 10.609 -39.219 -2.525 1 97.56 95 ASP A N 1
ATOM 761 C CA . ASP A 1 95 ? 9.445 -40.031 -2.279 1 97.56 95 ASP A CA 1
ATOM 762 C C . ASP A 1 95 ? 8.32 -39.25 -1.633 1 97.56 95 ASP A C 1
ATOM 764 O O . ASP A 1 95 ? 8.328 -39.031 -0.421 1 97.56 95 ASP A O 1
ATOM 768 N N . LEU A 1 96 ? 7.301 -38.906 -2.441 1 98.31 96 LEU A N 1
ATOM 769 C CA . LEU A 1 96 ? 6.223 -38.062 -1.951 1 98.31 96 LEU A CA 1
ATOM 770 C C . LEU A 1 96 ? 5.434 -38.781 -0.851 1 98.31 96 LEU A C 1
ATOM 772 O O . LEU A 1 96 ? 5.008 -38.125 0.116 1 98.31 96 LEU A O 1
ATOM 776 N N . ALA A 1 97 ? 5.211 -40.062 -1 1 98 97 ALA A N 1
ATOM 777 C CA . ALA A 1 97 ? 4.469 -40.812 0.002 1 98 97 ALA A CA 1
ATOM 778 C C . ALA A 1 97 ? 5.145 -40.719 1.367 1 98 97 ALA A C 1
ATOM 780 O O . ALA A 1 97 ? 4.508 -40.375 2.361 1 98 97 ALA A O 1
ATOM 781 N N . ALA A 1 98 ? 6.43 -41.062 1.364 1 97.69 98 ALA A N 1
ATOM 782 C CA . ALA A 1 98 ? 7.191 -40.969 2.609 1 97.69 98 ALA A CA 1
ATOM 783 C C . ALA A 1 98 ? 7.215 -39.562 3.16 1 97.69 98 ALA A C 1
ATOM 785 O O . ALA A 1 98 ? 7.098 -39.344 4.371 1 97.69 98 ALA A O 1
ATOM 786 N N . TRP A 1 99 ? 7.391 -38.562 2.273 1 98.25 99 TRP A N 1
ATOM 787 C CA . TRP A 1 99 ? 7.449 -37.188 2.719 1 98.25 99 TRP A CA 1
ATOM 788 C C . TRP A 1 99 ? 6.148 -36.781 3.402 1 98.25 99 TRP A C 1
ATOM 790 O O . TRP A 1 99 ? 6.168 -36.156 4.465 1 98.25 99 TRP A O 1
ATOM 800 N N . LEU A 1 100 ? 4.977 -37.094 2.795 1 98.25 100 LEU A N 1
ATOM 801 C CA . LEU A 1 100 ? 3.676 -36.781 3.367 1 98.25 100 LEU A CA 1
ATOM 802 C C . LEU A 1 100 ? 3.529 -37.375 4.762 1 98.25 100 LEU A C 1
ATOM 804 O O . LEU A 1 100 ? 3.146 -36.688 5.703 1 98.25 100 LEU A O 1
ATOM 808 N N . GLN A 1 101 ? 3.863 -38.625 4.867 1 97.69 101 GLN A N 1
ATOM 809 C CA . GLN A 1 101 ? 3.684 -39.344 6.125 1 97.69 101 GLN A CA 1
ATOM 810 C C . GLN A 1 101 ? 4.629 -38.812 7.199 1 97.69 101 GLN A C 1
ATOM 812 O O . GLN A 1 101 ? 4.301 -38.844 8.391 1 97.69 101 GLN A O 1
ATOM 817 N N . ASN A 1 102 ? 5.777 -38.25 6.812 1 97.81 102 ASN A N 1
ATOM 818 C CA . ASN A 1 102 ? 6.777 -37.812 7.77 1 97.81 102 ASN A CA 1
ATOM 819 C C . ASN A 1 102 ? 6.594 -36.344 8.117 1 97.81 102 ASN A C 1
ATOM 821 O O . ASN A 1 102 ? 7.082 -35.875 9.148 1 97.81 102 ASN A O 1
ATOM 825 N N . ASN A 1 103 ? 5.898 -35.562 7.215 1 97.62 103 ASN A N 1
ATOM 826 C CA . ASN A 1 103 ? 5.922 -34.094 7.379 1 97.62 103 ASN A CA 1
ATOM 827 C C . ASN A 1 103 ? 4.523 -33.531 7.609 1 97.62 103 ASN A C 1
ATOM 829 O O . ASN A 1 103 ? 4.367 -32.344 7.906 1 97.62 103 ASN A O 1
ATOM 833 N N . THR A 1 104 ? 3.477 -34.344 7.418 1 96.94 104 THR A N 1
ATOM 834 C CA . THR A 1 104 ? 2.104 -33.938 7.695 1 96.94 104 THR A CA 1
ATOM 835 C C . THR A 1 104 ? 1.398 -34.969 8.57 1 96.94 104 THR A C 1
ATOM 837 O O . THR A 1 104 ? 2.051 -35.781 9.227 1 96.94 104 THR A O 1
ATOM 840 N N . HIS A 1 105 ? 0.096 -34.875 8.711 1 96.25 105 HIS A N 1
ATOM 841 C CA . HIS A 1 105 ? -0.738 -35.719 9.539 1 96.25 105 HIS A CA 1
ATOM 842 C C . HIS A 1 105 ? -2.053 -36.062 8.836 1 96.25 105 HIS A C 1
ATOM 844 O O . HIS A 1 105 ? -2.588 -35.25 8.094 1 96.25 105 HIS A O 1
ATOM 850 N N . PRO A 1 106 ? -2.572 -37.188 9.094 1 93.44 106 PRO A N 1
ATOM 851 C CA . PRO A 1 106 ? -3.834 -37.562 8.453 1 93.44 106 PRO A CA 1
ATOM 852 C C . PRO A 1 106 ? -4.977 -36.625 8.805 1 93.44 106 PRO A C 1
ATOM 854 O O . PRO A 1 106 ? -5.965 -36.531 8.07 1 93.44 106 PRO A O 1
ATOM 857 N N . ASP A 1 107 ? -4.773 -35.906 9.922 1 95.38 107 ASP A N 1
ATOM 858 C CA . ASP A 1 107 ? -5.805 -34.969 10.336 1 95.38 107 ASP A CA 1
ATOM 859 C C . ASP A 1 107 ? -5.617 -33.625 9.648 1 95.38 107 ASP A C 1
ATOM 861 O O . ASP A 1 107 ? -6.465 -32.719 9.766 1 95.38 107 ASP A O 1
ATOM 865 N N . ASP A 1 108 ? -4.578 -33.438 8.938 1 97.75 108 ASP A N 1
ATOM 866 C CA . ASP A 1 108 ? -4.363 -32.219 8.188 1 97.75 108 ASP A CA 1
ATOM 867 C C . ASP A 1 108 ? -5.234 -32.188 6.934 1 97.75 108 ASP A C 1
ATOM 869 O O . ASP A 1 108 ? -5.738 -33.219 6.492 1 97.75 108 ASP A O 1
ATOM 873 N N . PHE A 1 109 ? -5.551 -31 6.48 1 97.88 109 PHE A N 1
ATOM 874 C CA . PHE A 1 109 ? -6.16 -30.828 5.164 1 97.88 109 PHE A CA 1
ATOM 875 C C . PHE A 1 109 ? -5.094 -30.578 4.105 1 97.88 109 PHE A C 1
ATOM 877 O O . PHE A 1 109 ? -4.539 -29.484 4.023 1 97.88 109 PHE A O 1
ATOM 884 N N . VAL A 1 110 ? -4.879 -31.625 3.26 1 98.31 110 VAL A N 1
ATOM 885 C CA . VAL A 1 110 ? -3.744 -31.594 2.344 1 98.31 110 VAL A CA 1
ATOM 886 C C . VAL A 1 110 ? -4.246 -31.594 0.9 1 98.31 110 VAL A C 1
ATOM 888 O O . VAL A 1 110 ? -4.91 -32.531 0.467 1 98.31 110 VAL A O 1
ATOM 891 N N . ILE A 1 111 ? -3.916 -30.531 0.171 1 98.56 111 ILE A N 1
ATOM 892 C CA . ILE A 1 111 ? -4.156 -30.422 -1.265 1 98.56 111 ILE A CA 1
ATOM 893 C C . ILE A 1 111 ? -2.854 -30.672 -2.023 1 98.56 111 ILE A C 1
ATOM 895 O O . ILE A 1 111 ? -1.832 -30.047 -1.74 1 98.56 111 ILE A O 1
ATOM 899 N N . VAL A 1 112 ? -2.887 -31.562 -2.982 1 98.69 112 VAL A N 1
ATOM 900 C CA . VAL A 1 112 ? -1.716 -31.828 -3.812 1 98.69 112 VAL A CA 1
ATOM 901 C C . VAL A 1 112 ? -2.016 -31.453 -5.262 1 98.69 112 VAL A C 1
ATOM 903 O O . VAL A 1 112 ? -2.992 -31.938 -5.844 1 98.69 112 VAL A O 1
ATOM 906 N N . LYS A 1 113 ? -1.268 -30.578 -5.816 1 98.62 113 LYS A N 1
ATOM 907 C CA . LYS A 1 113 ? -1.287 -30.281 -7.25 1 98.62 113 LYS A CA 1
ATOM 908 C C . LYS A 1 113 ? -0.096 -30.938 -7.953 1 98.62 113 LYS A C 1
ATOM 910 O O . LYS A 1 113 ? 1.056 -30.656 -7.605 1 98.62 113 LYS A O 1
ATOM 915 N N . MET A 1 114 ? -0.409 -31.766 -8.938 1 97.94 114 MET A N 1
ATOM 916 C CA . MET A 1 114 ? 0.61 -32.594 -9.555 1 97.94 114 MET A CA 1
ATOM 917 C C . MET A 1 114 ? 0.864 -32.188 -11 1 97.94 114 MET A C 1
ATOM 919 O O . MET A 1 114 ? -0.069 -32.125 -11.797 1 97.94 114 MET A O 1
ATOM 923 N N . ASP A 1 115 ? 2.076 -31.875 -11.297 1 96.44 115 ASP A N 1
ATOM 924 C CA . ASP A 1 115 ? 2.514 -31.562 -12.656 1 96.44 115 ASP A CA 1
ATOM 925 C C . ASP A 1 115 ? 3.75 -32.375 -13.031 1 96.44 115 ASP A C 1
ATOM 927 O O . ASP A 1 115 ? 4.848 -31.828 -13.141 1 96.44 115 ASP A O 1
ATOM 931 N N . ILE A 1 116 ? 3.564 -33.656 -13.219 1 94.75 116 ILE A N 1
ATOM 932 C CA . ILE A 1 116 ? 4.602 -34.594 -13.68 1 94.75 116 ILE A CA 1
ATOM 933 C C . ILE A 1 116 ? 4.082 -35.406 -14.867 1 94.75 116 ILE A C 1
ATOM 935 O O . ILE A 1 116 ? 2.883 -35.375 -15.164 1 94.75 116 ILE A O 1
ATOM 939 N N . PRO A 1 117 ? 4.984 -36.062 -15.57 1 92.12 117 PRO A N 1
ATOM 940 C CA . PRO A 1 117 ? 4.523 -36.812 -16.734 1 92.12 117 PRO A CA 1
ATOM 941 C C . PRO A 1 117 ? 3.436 -37.844 -16.391 1 92.12 117 PRO A C 1
ATOM 943 O O . PRO A 1 117 ? 3.443 -38.406 -15.305 1 92.12 117 PRO A O 1
ATOM 946 N N . GLU A 1 118 ? 2.553 -38.094 -17.312 1 93.62 118 GLU A N 1
ATOM 947 C CA . GLU A 1 118 ? 1.334 -38.875 -17.125 1 93.62 118 GLU A CA 1
ATOM 948 C C . GLU A 1 118 ? 1.65 -40.25 -16.594 1 93.62 118 GLU A C 1
ATOM 950 O O . GLU A 1 118 ? 1.043 -40.719 -15.617 1 93.62 118 GLU A O 1
ATOM 955 N N . ASP A 1 119 ? 2.619 -40.938 -17.266 1 93.19 119 ASP A N 1
ATOM 956 C CA . ASP A 1 119 ? 2.965 -42.281 -16.875 1 93.19 119 ASP A CA 1
ATOM 957 C C . ASP A 1 119 ? 3.559 -42.312 -15.469 1 93.19 119 ASP A C 1
ATOM 959 O O . ASP A 1 119 ? 3.275 -43.219 -14.695 1 93.19 119 ASP A O 1
ATOM 963 N N . GLU A 1 120 ? 4.34 -41.344 -15.195 1 94.25 120 GLU A N 1
ATOM 964 C CA . GLU A 1 120 ? 4.938 -41.25 -13.867 1 94.25 120 GLU A CA 1
ATOM 965 C C . GLU A 1 120 ? 3.879 -40.969 -12.805 1 94.25 120 GLU A C 1
ATOM 967 O O . GLU A 1 120 ? 3.982 -41.469 -11.68 1 94.25 120 GLU A O 1
ATOM 972 N N . GLU A 1 121 ? 2.908 -40.156 -13.133 1 96.88 121 GLU A N 1
ATOM 973 C CA . GLU A 1 121 ? 1.836 -39.844 -12.195 1 96.88 121 GLU A CA 1
ATOM 974 C C . GLU A 1 121 ? 1.021 -41.094 -11.836 1 96.88 121 GLU A C 1
ATOM 976 O O . GLU A 1 121 ? 0.633 -41.281 -10.68 1 96.88 121 GLU A O 1
ATOM 981 N N . GLU A 1 122 ? 0.794 -41.938 -12.828 1 96.69 122 GLU A N 1
ATOM 982 C CA . GLU A 1 122 ? 0.078 -43.188 -12.578 1 96.69 122 GLU A CA 1
ATOM 983 C C . GLU A 1 122 ? 0.87 -44.094 -11.641 1 96.69 122 GLU A C 1
ATOM 985 O O . GLU A 1 122 ? 0.309 -44.688 -10.711 1 96.69 122 GLU A O 1
ATOM 990 N N . ALA A 1 123 ? 2.158 -44.219 -11.977 1 97.12 123 ALA A N 1
ATOM 991 C CA . ALA A 1 123 ? 3.025 -45.031 -11.125 1 97.12 123 ALA A CA 1
ATOM 992 C C . ALA A 1 123 ? 3.062 -44.5 -9.695 1 97.12 123 ALA A C 1
ATOM 994 O O . ALA A 1 123 ? 3.037 -45.25 -8.734 1 97.12 123 ALA A O 1
ATOM 995 N N . LEU A 1 124 ? 3.096 -43.219 -9.578 1 97.69 124 LEU A N 1
ATOM 996 C CA . LEU A 1 124 ? 3.135 -42.594 -8.266 1 97.69 124 LEU A CA 1
ATOM 997 C C . LEU A 1 124 ? 1.84 -42.844 -7.504 1 97.69 124 LEU A C 1
ATOM 999 O O . LEU A 1 124 ? 1.867 -43.125 -6.305 1 97.69 124 LEU A O 1
ATOM 1003 N N . MET A 1 125 ? 0.675 -42.656 -8.203 1 97.81 125 MET A N 1
ATOM 1004 C CA . MET A 1 125 ? -0.608 -42.906 -7.551 1 97.81 125 MET A CA 1
ATOM 1005 C C . MET A 1 125 ? -0.692 -44.344 -7.035 1 97.81 125 MET A C 1
ATOM 1007 O O . MET A 1 125 ? -1.171 -44.594 -5.926 1 97.81 125 MET A O 1
ATOM 1011 N N . THR A 1 126 ? -0.147 -45.25 -7.805 1 97.62 126 THR A N 1
ATOM 1012 C CA . THR A 1 126 ? -0.108 -46.656 -7.375 1 97.62 126 THR A CA 1
ATOM 1013 C C . THR A 1 126 ? 0.708 -46.812 -6.094 1 97.62 126 THR A C 1
ATOM 1015 O O . THR A 1 126 ? 0.29 -47.5 -5.164 1 97.62 126 THR A O 1
ATOM 1018 N N . LYS A 1 127 ? 1.807 -46.156 -6.051 1 97.5 127 LYS A N 1
ATOM 1019 C CA . LYS A 1 127 ? 2.66 -46.219 -4.867 1 97.5 127 LYS A CA 1
ATOM 1020 C C . LYS A 1 127 ? 1.97 -45.562 -3.666 1 97.5 127 LYS A C 1
ATOM 1022 O O . LYS A 1 127 ? 2.043 -46.094 -2.551 1 97.5 127 LYS A O 1
ATOM 1027 N N . LEU A 1 128 ? 1.299 -44.438 -3.859 1 97.94 128 LEU A N 1
ATOM 1028 C CA . LEU A 1 128 ? 0.57 -43.75 -2.795 1 97.94 128 LEU A CA 1
ATOM 1029 C C . LEU A 1 128 ? -0.493 -44.656 -2.193 1 97.94 128 LEU A C 1
ATOM 1031 O O . LEU A 1 128 ? -0.666 -44.688 -0.973 1 97.94 128 LEU A O 1
ATOM 1035 N N . VAL A 1 129 ? -1.175 -45.406 -3.055 1 97.19 129 VAL A N 1
ATOM 1036 C CA . VAL A 1 129 ? -2.213 -46.344 -2.609 1 97.19 129 VAL A CA 1
ATOM 1037 C C . VAL A 1 129 ? -1.581 -47.5 -1.847 1 97.19 129 VAL A C 1
ATOM 1039 O O . VAL A 1 129 ? -2.02 -47.844 -0.745 1 97.19 129 VAL A O 1
ATOM 1042 N N . HIS A 1 130 ? -0.514 -48 -2.381 1 96.69 130 HIS A N 1
ATOM 1043 C CA . HIS A 1 130 ? 0.144 -49.188 -1.804 1 96.69 130 HIS A CA 1
ATOM 1044 C C . HIS A 1 130 ? 0.699 -48.875 -0.417 1 96.69 130 HIS A C 1
ATOM 1046 O O . HIS A 1 130 ? 0.652 -49.719 0.479 1 96.69 130 HIS A O 1
ATOM 1052 N N . THR A 1 131 ? 1.226 -47.719 -0.235 1 96.69 131 THR A N 1
ATOM 1053 C CA . THR A 1 131 ? 1.831 -47.344 1.035 1 96.69 131 THR A CA 1
ATOM 1054 C C . THR A 1 131 ? 0.787 -46.75 1.975 1 96.69 131 THR A C 1
ATOM 1056 O O . THR A 1 131 ? 1.103 -46.375 3.105 1 96.69 131 THR A O 1
ATOM 1059 N N . GLU A 1 132 ? -0.42 -46.469 1.525 1 96.44 132 GLU A N 1
ATOM 1060 C CA . GLU A 1 132 ? -1.556 -45.906 2.244 1 96.44 132 GLU A CA 1
ATOM 1061 C C . GLU A 1 132 ? -1.375 -44.406 2.465 1 96.44 132 GLU A C 1
ATOM 1063 O O . GLU A 1 132 ? -2.146 -43.781 3.199 1 96.44 132 GLU A O 1
ATOM 1068 N N . ALA A 1 133 ? -0.39 -43.906 1.824 1 97.19 133 ALA A N 1
ATOM 1069 C CA . ALA A 1 133 ? -0.14 -42.469 1.949 1 97.19 133 ALA A CA 1
ATOM 1070 C C . ALA A 1 133 ? -1.264 -41.656 1.309 1 97.19 133 ALA A C 1
ATOM 1072 O O . ALA A 1 133 ? -1.416 -40.469 1.589 1 97.19 133 ALA A O 1
ATOM 1073 N N . VAL A 1 134 ? -1.979 -42.25 0.454 1 96.69 134 VAL A N 1
ATOM 1074 C CA . VAL A 1 134 ? -3.102 -41.625 -0.214 1 96.69 134 VAL A CA 1
ATOM 1075 C C . VAL A 1 134 ? -4.09 -41.094 0.826 1 96.69 134 VAL A C 1
ATOM 1077 O O . VAL A 1 134 ? -4.789 -40.094 0.586 1 96.69 134 VAL A O 1
ATOM 1080 N N . GLU A 1 135 ? -4.125 -41.656 2.016 1 95.69 135 GLU A N 1
ATOM 1081 C CA . GLU A 1 135 ? -5.027 -41.25 3.094 1 95.69 135 GLU A CA 1
ATOM 1082 C C . GLU A 1 135 ? -4.664 -39.875 3.635 1 95.69 135 GLU A C 1
ATOM 1084 O O . GLU A 1 135 ? -5.484 -39.219 4.281 1 95.69 135 GLU A O 1
ATOM 1089 N N . TRP A 1 136 ? -3.43 -39.469 3.41 1 96.81 136 TRP A N 1
ATOM 1090 C CA . TRP A 1 136 ? -2.973 -38.156 3.861 1 96.81 136 TRP A CA 1
ATOM 1091 C C . TRP A 1 136 ? -3.49 -37.062 2.945 1 96.81 136 TRP A C 1
ATOM 1093 O O . TRP A 1 136 ? -3.416 -35.875 3.283 1 96.81 136 TRP A O 1
ATOM 1103 N N . ILE A 1 137 ? -4.055 -37.375 1.738 1 98.12 137 ILE A N 1
ATOM 1104 C CA . ILE A 1 137 ? -4.41 -36.375 0.728 1 98.12 137 ILE A CA 1
ATOM 1105 C C . ILE A 1 137 ? -5.922 -36.156 0.725 1 98.12 137 ILE A C 1
ATOM 1107 O O . ILE A 1 137 ? -6.691 -37.125 0.551 1 98.12 137 ILE A O 1
ATOM 1111 N N . ASP A 1 138 ? -6.332 -34.969 0.864 1 96.94 138 ASP A N 1
ATOM 1112 C CA . ASP A 1 138 ? -7.758 -34.656 0.867 1 96.94 138 ASP A CA 1
ATOM 1113 C C . ASP A 1 138 ? -8.242 -34.281 -0.535 1 96.94 138 ASP A C 1
ATOM 1115 O O . ASP A 1 138 ? -9.367 -34.625 -0.912 1 96.94 138 ASP A O 1
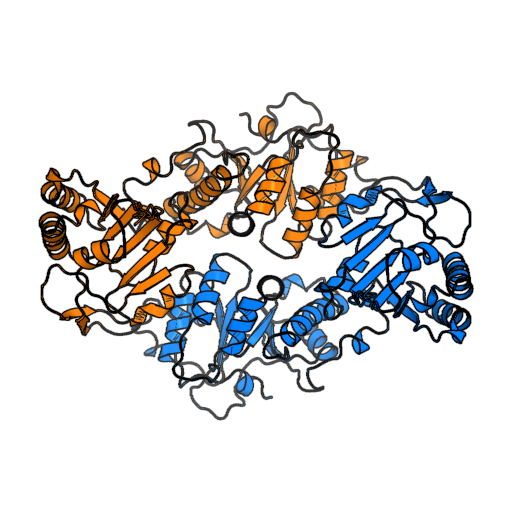ATOM 1119 N N . LYS A 1 139 ? -7.41 -33.562 -1.315 1 96.69 139 LYS A N 1
ATOM 1120 C CA . LYS A 1 139 ? -7.719 -33.188 -2.691 1 96.69 139 LYS A CA 1
ATOM 1121 C C . LYS A 1 139 ? -6.5 -33.375 -3.594 1 96.69 139 LYS A C 1
ATOM 1123 O O . LYS A 1 139 ? -5.383 -33 -3.217 1 96.69 139 LYS A O 1
ATOM 1128 N N . TYR A 1 140 ? -6.75 -33.969 -4.703 1 98.12 140 TYR A N 1
ATOM 1129 C CA . TYR A 1 140 ? -5.695 -34.219 -5.676 1 98.12 140 TYR A CA 1
ATOM 1130 C C . TYR A 1 140 ? -6.004 -33.531 -7.008 1 98.12 140 TYR A C 1
ATOM 1132 O O . TYR A 1 140 ? -7.047 -33.812 -7.613 1 98.12 140 TYR A O 1
ATOM 1140 N N . TYR A 1 141 ? -5.098 -32.625 -7.465 1 98.06 141 TYR A N 1
ATOM 1141 C CA . TYR A 1 141 ? -5.25 -31.953 -8.742 1 98.06 141 TYR A CA 1
ATOM 1142 C C . TYR A 1 141 ? -4.199 -32.438 -9.742 1 98.06 141 TYR A C 1
ATOM 1144 O O . TYR A 1 141 ? -3 -32.344 -9.477 1 98.06 141 TYR A O 1
ATOM 1152 N N . THR A 1 142 ? -4.598 -32.875 -10.875 1 97.81 142 THR A N 1
ATOM 1153 C CA . THR A 1 142 ? -3.701 -33.25 -11.969 1 97.81 142 THR A CA 1
ATOM 1154 C C . THR A 1 142 ? -3.748 -32.188 -13.07 1 97.81 142 THR A C 1
ATOM 1156 O O . THR A 1 142 ? -4.777 -31.547 -13.281 1 97.81 142 THR A O 1
ATOM 1159 N N . THR A 1 143 ? -2.654 -31.891 -13.781 1 96.62 143 THR A N 1
ATOM 1160 C CA . THR A 1 143 ? -2.596 -30.906 -14.852 1 96.62 143 THR A CA 1
ATOM 1161 C C . THR A 1 143 ? -3.008 -31.516 -16.188 1 96.62 143 THR A C 1
ATOM 1163 O O . THR A 1 143 ? -3.082 -30.812 -17.203 1 96.62 143 THR A O 1
ATOM 1166 N N . PHE A 1 144 ? -3.307 -32.781 -16.203 1 89.94 144 PHE A N 1
ATOM 1167 C CA . PHE A 1 144 ? -3.617 -33.469 -17.453 1 89.94 144 PHE A CA 1
ATOM 1168 C C . PHE A 1 144 ? -5.125 -33.594 -17.656 1 89.94 144 PHE A C 1
ATOM 1170 O O . PHE A 1 144 ? -5.895 -33.375 -16.703 1 89.94 144 PHE A O 1
ATOM 1177 N N . PRO A 1 145 ? -5.461 -33.906 -18.859 1 84.19 145 PRO A N 1
ATOM 1178 C CA . PRO A 1 145 ? -6.879 -33.875 -19.219 1 84.19 145 PRO A CA 1
ATOM 1179 C C . PRO A 1 145 ? -7.668 -35 -18.547 1 84.19 145 PRO A C 1
ATOM 1181 O O . PRO A 1 145 ? -7.098 -35.812 -17.797 1 84.19 145 PRO A O 1
ATOM 1184 N N . GLU A 1 146 ? -8.898 -35.094 -18.969 1 82.06 146 GLU A N 1
ATOM 1185 C CA . GLU A 1 146 ? -9.922 -35.875 -18.297 1 82.06 146 GLU A CA 1
ATOM 1186 C C . GLU A 1 146 ? -9.578 -37.375 -18.344 1 82.06 146 GLU A C 1
ATOM 1188 O O . GLU A 1 146 ? -9.852 -38.125 -17.406 1 82.06 146 GLU A O 1
ATOM 1193 N N . ASN A 1 147 ? -8.945 -37.812 -19.391 1 84.81 147 ASN A N 1
ATOM 1194 C CA . ASN A 1 147 ? -8.594 -39.25 -19.453 1 84.81 147 ASN A CA 1
ATOM 1195 C C . ASN A 1 147 ? -7.668 -39.625 -18.297 1 84.81 147 ASN A C 1
ATOM 1197 O O . ASN A 1 147 ? -7.816 -40.719 -17.734 1 84.81 147 ASN A O 1
ATOM 1201 N N . GLN A 1 148 ? -6.812 -38.812 -18 1 87.25 148 GLN A N 1
ATOM 1202 C CA . GLN A 1 148 ? -5.914 -39.062 -16.875 1 87.25 148 GLN A CA 1
ATOM 1203 C C . GLN A 1 148 ? -6.68 -39.062 -15.555 1 87.25 148 GLN A C 1
ATOM 1205 O O . GLN A 1 148 ? -6.367 -39.844 -14.664 1 87.25 148 GLN A O 1
ATOM 1210 N N . HIS A 1 149 ? -7.684 -38.25 -15.461 1 90.75 149 HIS A N 1
ATOM 1211 C CA . HIS A 1 149 ? -8.5 -38.188 -14.258 1 90.75 149 HIS A CA 1
ATOM 1212 C C . HIS A 1 149 ? -9.117 -39.562 -13.945 1 90.75 149 HIS A C 1
ATOM 1214 O O . HIS A 1 149 ? -9.039 -40.031 -12.812 1 90.75 149 HIS A O 1
ATOM 1220 N N . HIS A 1 150 ? -9.617 -40.125 -14.984 1 90.44 150 HIS A N 1
ATOM 1221 C CA . HIS A 1 150 ? -10.297 -41.406 -14.82 1 90.44 150 HIS A CA 1
ATOM 1222 C C . HIS A 1 150 ? -9.328 -42.5 -14.398 1 90.44 150 HIS A C 1
ATOM 1224 O O . HIS A 1 150 ? -9.656 -43.344 -13.555 1 90.44 150 HIS A O 1
ATOM 1230 N N . LYS A 1 151 ? -8.18 -42.5 -14.984 1 93.38 151 LYS A N 1
ATOM 1231 C CA . LYS A 1 151 ? -7.18 -43.5 -14.641 1 93.38 151 LYS A CA 1
ATOM 1232 C C . LYS A 1 151 ? -6.762 -43.406 -13.18 1 93.38 151 LYS A C 1
ATOM 1234 O O . LYS A 1 151 ? -6.711 -44.406 -12.461 1 93.38 151 LYS A O 1
ATOM 1239 N N . LEU A 1 152 ? -6.5 -42.188 -12.758 1 95.75 152 LEU A N 1
ATOM 1240 C CA . LEU A 1 152 ? -6.07 -41.938 -11.383 1 95.75 152 LEU A CA 1
ATOM 1241 C C . LEU A 1 152 ? -7.18 -42.312 -10.398 1 95.75 152 LEU A C 1
ATOM 1243 O O . LEU A 1 152 ? -6.91 -42.844 -9.32 1 95.75 152 LEU A O 1
ATOM 1247 N N . GLN A 1 153 ? -8.43 -42 -10.82 1 93.62 153 GLN A N 1
ATOM 1248 C CA . GLN A 1 153 ? -9.57 -42.344 -9.977 1 93.62 153 GLN A CA 1
ATOM 1249 C C . GLN A 1 153 ? -9.703 -43.875 -9.82 1 93.62 153 GLN A C 1
ATOM 1251 O O . GLN A 1 153 ? -10.016 -44.344 -8.734 1 93.62 153 GLN A O 1
ATOM 1256 N N . THR A 1 154 ? -9.477 -44.531 -10.875 1 94.25 154 THR A N 1
ATOM 1257 C CA . THR A 1 154 ? -9.547 -46 -10.844 1 94.25 154 THR A CA 1
ATOM 1258 C C . THR A 1 154 ? -8.469 -46.562 -9.938 1 94.25 154 THR A C 1
ATOM 1260 O O . THR A 1 154 ? -8.742 -47.469 -9.125 1 94.25 154 THR A O 1
ATOM 1263 N N . ILE A 1 155 ? -7.285 -46.031 -9.992 1 94.62 155 ILE A N 1
ATOM 1264 C CA . ILE A 1 155 ? -6.168 -46.531 -9.195 1 94.62 155 ILE A CA 1
ATOM 1265 C C . ILE A 1 155 ? -6.449 -46.281 -7.711 1 94.62 155 ILE A C 1
ATOM 1267 O O . ILE A 1 155 ? -6.129 -47.125 -6.863 1 94.62 155 ILE A O 1
ATOM 1271 N N . SER A 1 156 ? -7.102 -45.188 -7.418 1 92.25 156 SER A N 1
ATOM 1272 C CA . SER A 1 156 ? -7.285 -44.781 -6.023 1 92.25 156 SER A CA 1
ATOM 1273 C C . SER A 1 156 ? -8.703 -45.062 -5.547 1 92.25 156 SER A C 1
ATOM 1275 O O . SER A 1 156 ? -9.141 -44.531 -4.527 1 92.25 156 SER A O 1
ATOM 1277 N N . GLU A 1 157 ? -9.438 -45.844 -6.238 1 91.31 157 GLU A N 1
ATOM 1278 C CA . GLU A 1 157 ? -10.867 -46.031 -6.035 1 91.31 157 GLU A CA 1
ATOM 1279 C C . GLU A 1 157 ? -11.156 -46.5 -4.609 1 91.31 157 GLU A C 1
ATOM 1281 O O . GLU A 1 157 ? -12.141 -46.094 -3.998 1 91.31 157 GLU A O 1
ATOM 1286 N N . VAL A 1 158 ? -10.328 -47.344 -4.059 1 91.06 158 VAL A N 1
ATOM 1287 C CA . VAL A 1 158 ? -10.547 -47.938 -2.74 1 91.06 158 VAL A CA 1
ATOM 1288 C C . VAL A 1 158 ? -10.57 -46.844 -1.681 1 91.06 158 VAL A C 1
ATOM 1290 O O . VAL A 1 158 ? -11.266 -46.938 -0.672 1 91.06 158 VAL A O 1
ATOM 1293 N N . TYR A 1 159 ? -9.906 -45.781 -1.916 1 92.12 159 TYR A N 1
ATOM 1294 C CA . TYR A 1 159 ? -9.773 -44.719 -0.938 1 92.12 159 TYR A CA 1
ATOM 1295 C C . TYR A 1 159 ? -10.711 -43.562 -1.272 1 92.12 159 TYR A C 1
ATOM 1297 O O . TYR A 1 159 ? -10.789 -42.594 -0.525 1 92.12 159 TYR A O 1
ATOM 1305 N N . LYS A 1 160 ? -11.398 -43.562 -2.35 1 91.94 160 LYS A N 1
ATOM 1306 C CA . LYS A 1 160 ? -12.359 -42.562 -2.791 1 91.94 160 LYS A CA 1
ATOM 1307 C C . LYS A 1 160 ? -11.711 -41.188 -2.857 1 91.94 160 LYS A C 1
ATOM 1309 O O . LYS A 1 160 ? -12.305 -40.188 -2.418 1 91.94 160 LYS A O 1
ATOM 1314 N N . LEU A 1 161 ? -10.461 -41.188 -3.287 1 93.12 161 LEU A N 1
ATOM 1315 C CA . LEU A 1 161 ? -9.75 -39.906 -3.43 1 93.12 161 LEU A CA 1
ATOM 1316 C C . LEU A 1 161 ? -10.398 -39.062 -4.512 1 93.12 161 LEU A C 1
ATOM 1318 O O . LEU A 1 161 ? -10.688 -39.562 -5.609 1 93.12 161 LEU A O 1
ATOM 1322 N N . GLN A 1 162 ? -10.664 -37.781 -4.246 1 89.62 162 GLN A N 1
ATOM 1323 C CA . GLN A 1 162 ? -11.203 -36.844 -5.223 1 89.62 162 GLN A CA 1
ATOM 1324 C C . GLN A 1 162 ? -10.109 -36.344 -6.152 1 89.62 162 GLN A C 1
ATOM 1326 O O . GLN A 1 162 ? -9.125 -35.75 -5.695 1 89.62 162 GLN A O 1
ATOM 1331 N N . ILE A 1 163 ? -10.312 -36.594 -7.465 1 95.81 163 ILE A N 1
ATOM 1332 C CA . ILE A 1 163 ? -9.344 -36.156 -8.461 1 95.81 163 ILE A CA 1
ATOM 1333 C C . ILE A 1 163 ? -9.914 -34.969 -9.25 1 95.81 163 ILE A C 1
ATOM 1335 O O . ILE A 1 163 ? -11.031 -35.062 -9.773 1 95.81 163 ILE A O 1
ATOM 1339 N N . PHE A 1 164 ? -9.188 -33.875 -9.312 1 96.56 164 PHE A N 1
ATOM 1340 C CA . PHE A 1 164 ? -9.609 -32.688 -10.023 1 96.56 164 PHE A CA 1
ATOM 1341 C C . PHE A 1 164 ? -8.562 -32.281 -11.047 1 96.56 164 PHE A C 1
ATOM 1343 O O . PHE A 1 164 ? -7.438 -32.781 -11.039 1 96.56 164 PHE A O 1
ATOM 1350 N N . GLY A 1 165 ? -8.969 -31.406 -11.953 1 97.19 165 GLY A N 1
ATOM 1351 C CA . GLY A 1 165 ? -8.062 -30.875 -12.953 1 97.19 165 GLY A CA 1
ATOM 1352 C C . GLY A 1 165 ? -7.527 -29.5 -12.602 1 97.19 165 GLY A C 1
ATOM 1353 O O . GLY A 1 165 ? -8.266 -28.656 -12.094 1 97.19 165 GLY A O 1
ATOM 1354 N N . TRP A 1 166 ? -6.246 -29.281 -12.781 1 97.5 166 TRP A N 1
ATOM 1355 C CA . TRP A 1 166 ? -5.586 -28 -12.633 1 97.5 166 TRP A CA 1
ATOM 1356 C C . TRP A 1 166 ? -5.16 -27.438 -13.992 1 97.5 166 TRP A C 1
ATOM 1358 O O . TRP A 1 166 ? -4.492 -28.125 -14.766 1 97.5 166 TRP A O 1
ATOM 1368 N N . ASP A 1 167 ? -5.562 -26.203 -14.344 1 96.69 167 ASP A N 1
ATOM 1369 C CA . ASP A 1 167 ? -5.332 -25.609 -15.656 1 96.69 167 ASP A CA 1
ATOM 1370 C C . ASP A 1 167 ? -4.645 -24.25 -15.531 1 96.69 167 ASP A C 1
ATOM 1372 O O . ASP A 1 167 ? -5.309 -23.219 -15.531 1 96.69 167 ASP A O 1
ATOM 1376 N N . GLU A 1 168 ? -3.34 -24.25 -15.484 1 95.12 168 GLU A N 1
ATOM 1377 C CA . GLU A 1 168 ? -2.555 -23.016 -15.344 1 95.12 168 GLU A CA 1
ATOM 1378 C C . GLU A 1 168 ? -2.738 -22.109 -16.547 1 95.12 168 GLU A C 1
ATOM 1380 O O . GLU A 1 168 ? -2.756 -20.875 -16.406 1 95.12 168 GLU A O 1
ATOM 1385 N N . VAL A 1 169 ? -2.875 -22.641 -17.672 1 94.12 169 VAL A N 1
ATOM 1386 C CA . VAL A 1 169 ? -2.971 -21.875 -18.906 1 94.12 169 VAL A CA 1
ATOM 1387 C C . VAL A 1 169 ? -4.203 -20.984 -18.875 1 94.12 169 VAL A C 1
ATOM 1389 O O . VAL A 1 169 ? -4.145 -19.828 -19.297 1 94.12 169 VAL A O 1
ATOM 1392 N N . ASN A 1 170 ? -5.234 -21.5 -18.328 1 96.06 170 ASN A N 1
ATOM 1393 C CA . ASN A 1 170 ? -6.48 -20.75 -18.312 1 96.06 170 ASN A CA 1
ATOM 1394 C C . ASN A 1 170 ? -6.785 -20.203 -16.906 1 96.06 170 ASN A C 1
ATOM 1396 O O . ASN A 1 170 ? -7.902 -19.75 -16.641 1 96.06 170 ASN A O 1
ATOM 1400 N N . ASP A 1 171 ? -5.875 -20.297 -16.047 1 97.38 171 ASP A N 1
ATOM 1401 C CA . ASP A 1 171 ? -5.969 -19.719 -14.703 1 97.38 171 ASP A CA 1
ATOM 1402 C C . ASP A 1 171 ? -7.18 -20.266 -13.953 1 97.38 171 ASP A C 1
ATOM 1404 O O . ASP A 1 171 ? -7.969 -19.5 -13.391 1 97.38 171 ASP A O 1
ATOM 1408 N N . THR A 1 172 ? -7.332 -21.609 -14 1 97.62 172 THR A N 1
ATOM 1409 C CA . THR A 1 172 ? -8.5 -22.188 -13.352 1 97.62 172 THR A CA 1
ATOM 1410 C C . THR A 1 172 ? -8.211 -23.625 -12.93 1 97.62 172 THR A C 1
ATOM 1412 O O . THR A 1 172 ? -7.074 -24.094 -13.016 1 97.62 172 THR A O 1
ATOM 1415 N N . PHE A 1 173 ? -9.133 -24.297 -12.242 1 97.38 173 PHE A N 1
ATOM 1416 C CA . PHE A 1 173 ? -9.148 -25.719 -11.883 1 97.38 173 PHE A CA 1
ATOM 1417 C C . PHE A 1 173 ? -10.57 -26.266 -11.922 1 97.38 173 PHE A C 1
ATOM 1419 O O . PHE A 1 173 ? -11.539 -25.5 -11.922 1 97.38 173 PHE A O 1
ATOM 1426 N N . SER A 1 174 ? -10.719 -27.516 -12.047 1 96.44 174 SER A N 1
ATOM 1427 C CA . SER A 1 174 ? -11.961 -28.141 -12.508 1 96.44 174 SER A CA 1
ATOM 1428 C C . SER A 1 174 ? -13.086 -27.938 -11.5 1 96.44 174 SER A C 1
ATOM 1430 O O . SER A 1 174 ? -14.258 -27.906 -11.867 1 96.44 174 SER A O 1
ATOM 1432 N N . ASP A 1 175 ? -12.812 -27.812 -10.227 1 96.88 175 ASP A N 1
ATOM 1433 C CA . ASP A 1 175 ? -13.875 -27.609 -9.25 1 96.88 175 ASP A CA 1
ATOM 1434 C C . ASP A 1 175 ? -13.906 -26.156 -8.773 1 96.88 175 ASP A C 1
ATOM 1436 O O . ASP A 1 175 ? -14.297 -25.875 -7.637 1 96.88 175 ASP A O 1
ATOM 1440 N N . PHE A 1 176 ? -13.445 -25.219 -9.586 1 98.06 176 PHE A N 1
ATOM 1441 C CA . PHE A 1 176 ? -13.312 -23.812 -9.242 1 98.06 176 PHE A CA 1
ATOM 1442 C C . PHE A 1 176 ? -14.617 -23.25 -8.688 1 98.06 176 PHE A C 1
ATOM 1444 O O . PHE A 1 176 ? -14.633 -22.641 -7.625 1 98.06 176 PHE A O 1
ATOM 1451 N N . ASN A 1 177 ? -15.758 -23.469 -9.352 1 96.81 177 ASN A N 1
ATOM 1452 C CA . ASN A 1 177 ? -17.031 -22.891 -8.961 1 96.81 177 ASN A CA 1
ATOM 1453 C C . ASN A 1 177 ? -17.609 -23.562 -7.719 1 96.81 177 ASN A C 1
ATOM 1455 O O . ASN A 1 177 ? -18.391 -22.969 -6.977 1 96.81 177 ASN A O 1
ATOM 1459 N N . ASP A 1 178 ? -17.219 -24.828 -7.527 1 97.25 178 ASP A N 1
ATOM 1460 C CA . ASP A 1 178 ? -17.641 -25.516 -6.305 1 97.25 178 ASP A CA 1
ATOM 1461 C C . ASP A 1 178 ? -16.953 -24.906 -5.082 1 97.25 178 ASP A C 1
ATOM 1463 O O . ASP A 1 178 ? -17.594 -24.719 -4.039 1 97.25 178 ASP A O 1
ATOM 1467 N N . VAL A 1 179 ? -15.648 -24.594 -5.254 1 96.75 179 VAL A N 1
ATOM 1468 C CA . VAL A 1 179 ? -14.852 -24.062 -4.156 1 96.75 179 VAL A CA 1
ATOM 1469 C C . VAL A 1 179 ? -15.148 -22.578 -3.979 1 96.75 179 VAL A C 1
ATOM 1471 O O . VAL A 1 179 ? -15.047 -22.047 -2.871 1 96.75 179 VAL A O 1
ATOM 1474 N N . ASN A 1 180 ? -15.539 -21.906 -5.051 1 97.88 180 ASN A N 1
ATOM 1475 C CA . ASN A 1 180 ? -15.852 -20.484 -5.074 1 97.88 180 ASN A CA 1
ATOM 1476 C C . ASN A 1 180 ? -17.281 -20.234 -5.574 1 97.88 180 ASN A C 1
ATOM 1478 O O . ASN A 1 180 ? -17.469 -19.625 -6.625 1 97.88 180 ASN A O 1
ATOM 1482 N N . PRO A 1 181 ? -18.203 -20.656 -4.844 1 96.38 181 PRO A N 1
ATOM 1483 C CA . PRO A 1 181 ? -19.578 -20.438 -5.324 1 96.38 181 PRO A CA 1
ATOM 1484 C C . PRO A 1 181 ? -19.906 -18.953 -5.496 1 96.38 181 PRO A C 1
ATOM 1486 O O . PRO A 1 181 ? -19.375 -18.109 -4.766 1 96.38 181 PRO A O 1
ATOM 1489 N N . VAL A 1 182 ? -20.703 -18.719 -6.461 1 95.38 182 VAL A N 1
ATOM 1490 C CA . VAL A 1 182 ? -21.203 -17.359 -6.672 1 95.38 182 VAL A CA 1
ATOM 1491 C C . VAL A 1 182 ? -22.188 -16.984 -5.566 1 95.38 182 VAL A C 1
ATOM 1493 O O . VAL A 1 182 ? -23.156 -17.719 -5.316 1 95.38 182 VAL A O 1
ATOM 1496 N N . LYS A 1 183 ? -21.906 -15.93 -4.945 1 93.12 183 LYS A N 1
ATOM 1497 C CA . LYS A 1 183 ? -22.703 -15.547 -3.785 1 93.12 183 LYS A CA 1
ATOM 1498 C C . LYS A 1 183 ? -23.797 -14.555 -4.172 1 93.12 183 LYS A C 1
ATOM 1500 O O . LYS A 1 183 ? -24.781 -14.391 -3.445 1 93.12 183 LYS A O 1
ATOM 1505 N N . VAL A 1 184 ? -23.578 -13.844 -5.25 1 95 184 VAL A N 1
ATOM 1506 C CA . VAL A 1 184 ? -24.609 -12.953 -5.77 1 95 184 VAL A CA 1
ATOM 1507 C C . VAL A 1 184 ? -25.672 -13.758 -6.527 1 95 184 VAL A C 1
ATOM 1509 O O . VAL A 1 184 ? -25.328 -14.562 -7.395 1 95 184 VAL A O 1
ATOM 1512 N N . PRO A 1 185 ? -26.953 -13.555 -6.207 1 91.12 185 PRO A N 1
ATOM 1513 C CA . PRO A 1 185 ? -27.984 -14.336 -6.887 1 91.12 185 PRO A CA 1
ATOM 1514 C C . PRO A 1 185 ? -27.984 -14.117 -8.398 1 91.12 185 PRO A C 1
ATOM 1516 O O . PRO A 1 185 ? -27.703 -13.016 -8.867 1 91.12 185 PRO A O 1
ATOM 1519 N N . PRO A 1 186 ? -28.312 -15.219 -9.062 1 88.5 186 PRO A N 1
ATOM 1520 C CA . PRO A 1 186 ? -28.391 -15.086 -10.516 1 88.5 186 PRO A CA 1
ATOM 1521 C C . PRO A 1 186 ? -29.422 -14.039 -10.953 1 88.5 186 PRO A C 1
ATOM 1523 O O . PRO A 1 186 ? -30.484 -13.914 -10.336 1 88.5 186 PRO A O 1
ATOM 1526 N N . GLY A 1 187 ? -29.109 -13.234 -11.969 1 86.12 187 GLY A N 1
ATOM 1527 C CA . GLY A 1 187 ? -30.031 -12.234 -12.492 1 86.12 187 GLY A CA 1
ATOM 1528 C C . GLY A 1 187 ? -29.969 -10.914 -11.75 1 86.12 187 GLY A C 1
ATOM 1529 O O . GLY A 1 187 ? -30.594 -9.938 -12.148 1 86.12 187 GLY A O 1
ATOM 1530 N N . ALA A 1 188 ? -29.172 -10.844 -10.719 1 85.38 188 ALA A N 1
ATOM 1531 C CA . ALA A 1 188 ? -29.094 -9.633 -9.898 1 85.38 188 ALA A CA 1
ATOM 1532 C C . ALA A 1 188 ? -28.141 -8.617 -10.523 1 85.38 188 ALA A C 1
ATOM 1534 O O . ALA A 1 188 ? -28.234 -7.418 -10.242 1 85.38 188 ALA A O 1
ATOM 1535 N N . GLY A 1 189 ? -27.219 -9.141 -11.32 1 89.56 189 GLY A N 1
ATOM 1536 C CA . GLY A 1 189 ? -26.203 -8.258 -11.867 1 89.56 189 GLY A CA 1
ATOM 1537 C C . GLY A 1 189 ? -26.625 -7.555 -13.141 1 89.56 189 GLY A C 1
ATOM 1538 O O . GLY A 1 189 ? -27.219 -8.18 -14.031 1 89.56 189 GLY A O 1
ATOM 1539 N N . PHE A 1 190 ? -26.516 -6.289 -13.273 1 91.38 190 PHE A N 1
ATOM 1540 C CA . PHE A 1 190 ? -26.766 -5.5 -14.469 1 91.38 190 PHE A CA 1
ATOM 1541 C C . PHE A 1 190 ? -25.891 -4.25 -14.484 1 91.38 190 PHE A C 1
ATOM 1543 O O . PHE A 1 190 ? -25.172 -3.971 -13.523 1 91.38 190 PHE A O 1
ATOM 1550 N N . VAL A 1 191 ? -25.859 -3.613 -15.617 1 93.19 191 VAL A N 1
ATOM 1551 C CA . VAL A 1 191 ? -25.125 -2.357 -15.758 1 93.19 191 VAL A CA 1
ATOM 1552 C C . VAL A 1 191 ? -26.031 -1.188 -15.367 1 93.19 191 VAL A C 1
ATOM 1554 O O . VAL A 1 191 ? -27.188 -1.115 -15.781 1 93.19 191 VAL A O 1
ATOM 1557 N N . LYS A 1 192 ? -25.516 -0.342 -14.492 1 91.44 192 LYS A N 1
ATOM 1558 C CA . LYS A 1 192 ? -26.25 0.842 -14.055 1 91.44 192 LYS A CA 1
ATOM 1559 C C . LYS A 1 192 ? -25.531 2.121 -14.461 1 91.44 192 LYS A C 1
ATOM 1561 O O . LYS A 1 192 ? -24.328 2.252 -14.25 1 91.44 192 LYS A O 1
ATOM 1566 N N . ARG A 1 193 ? -26.359 3.031 -14.945 1 89.19 193 ARG A N 1
ATOM 1567 C CA . ARG A 1 193 ? -25.797 4.312 -15.367 1 89.19 193 ARG A CA 1
ATOM 1568 C C . ARG A 1 193 ? -26.406 5.461 -14.57 1 89.19 193 ARG A C 1
ATOM 1570 O O . ARG A 1 193 ? -25.875 6.57 -14.562 1 89.19 193 ARG A O 1
ATOM 1577 N N . ASP A 1 194 ? -27.562 5.199 -13.961 1 88.44 194 ASP A N 1
ATOM 1578 C CA . ASP A 1 194 ? -28.281 6.16 -13.133 1 88.44 194 ASP A CA 1
ATOM 1579 C C . ASP A 1 194 ? -29.188 5.449 -12.117 1 88.44 194 ASP A C 1
ATOM 1581 O O . ASP A 1 194 ? -29.266 4.219 -12.117 1 88.44 194 ASP A O 1
ATOM 1585 N N . CYS A 1 195 ? -29.672 6.262 -11.234 1 87.5 195 CYS A N 1
ATOM 1586 C CA . CYS A 1 195 ? -30.531 5.715 -10.188 1 87.5 195 CYS A CA 1
ATOM 1587 C C . CYS A 1 195 ? -32 6.043 -10.469 1 87.5 195 CYS A C 1
ATOM 1589 O O . CYS A 1 195 ? -32.812 6.137 -9.547 1 87.5 195 CYS A O 1
ATOM 1591 N N . ARG A 1 196 ? -32.5 6.586 -11.57 1 72.88 196 ARG A N 1
ATOM 1592 C CA . ARG A 1 196 ? -33.781 7.145 -11.938 1 72.88 196 ARG A CA 1
ATOM 1593 C C . ARG A 1 196 ? -34.938 6.215 -11.531 1 72.88 196 ARG A C 1
ATOM 1595 O O . ARG A 1 196 ? -36.062 6.652 -11.383 1 72.88 196 ARG A O 1
ATOM 1602 N N . SER A 1 197 ? -34.719 5.082 -11.539 1 58.94 197 SER A N 1
ATOM 1603 C CA . SER A 1 197 ? -35.906 4.289 -11.211 1 58.94 197 SER A CA 1
ATOM 1604 C C . SER A 1 197 ? -36.469 4.668 -9.844 1 58.94 197 SER A C 1
ATOM 1606 O O . SER A 1 197 ? -37.5 4.141 -9.422 1 58.94 197 SER A O 1
ATOM 1608 N N . SER A 1 198 ? -35.688 5.613 -9.258 1 53.44 198 SER A N 1
ATOM 1609 C CA . SER A 1 198 ? -36.188 5.938 -7.922 1 53.44 198 SER A CA 1
ATOM 1610 C C . SER A 1 198 ? -37.094 7.156 -7.953 1 53.44 198 SER A C 1
ATOM 1612 O O . SER A 1 198 ? -36.906 8.062 -8.766 1 53.44 198 SER A O 1
ATOM 1614 N N . ASN A 1 199 ? -38.406 7.066 -7.723 1 55.09 199 ASN A N 1
ATOM 1615 C CA . ASN A 1 199 ? -39.469 8.07 -7.699 1 55.09 199 ASN A CA 1
ATOM 1616 C C . ASN A 1 199 ? -39.031 9.336 -6.965 1 55.09 199 ASN A C 1
ATOM 1618 O O . ASN A 1 199 ? -39.844 10.18 -6.621 1 55.09 199 ASN A O 1
ATOM 1622 N N . SER A 1 200 ? -37.812 9.383 -6.496 1 56.78 200 SER A N 1
ATOM 1623 C CA . SER A 1 200 ? -37.531 10.516 -5.605 1 56.78 200 SER A CA 1
ATOM 1624 C C . SER A 1 200 ? -37.031 11.727 -6.387 1 56.78 200 SER A C 1
ATOM 1626 O O . SER A 1 200 ? -36.094 11.625 -7.152 1 56.78 200 SER A O 1
ATOM 1628 N N . THR A 1 201 ? -37.781 12.883 -6.449 1 66.12 201 THR A N 1
ATOM 1629 C CA . THR A 1 201 ? -37.438 14.164 -7.059 1 66.12 201 THR A CA 1
ATOM 1630 C C . THR A 1 201 ? -36.281 14.805 -6.328 1 66.12 201 THR A C 1
ATOM 1632 O O . THR A 1 201 ? -36.219 14.773 -5.098 1 66.12 201 THR A O 1
ATOM 1635 N N . ASP A 1 202 ? -35.156 15.219 -6.914 1 76.94 202 ASP A N 1
ATOM 1636 C CA . ASP A 1 202 ? -34 16.031 -6.508 1 76.94 202 ASP A CA 1
ATOM 1637 C C . ASP A 1 202 ? -33 15.211 -5.684 1 76.94 202 ASP A C 1
ATOM 1639 O O . ASP A 1 202 ? -32.344 15.75 -4.785 1 76.94 202 ASP A O 1
ATOM 1643 N N . MET A 1 203 ? -33.062 13.844 -5.938 1 88.12 203 MET A N 1
ATOM 1644 C CA . MET A 1 203 ? -32.125 13.008 -5.207 1 88.12 203 MET A CA 1
ATOM 1645 C C . MET A 1 203 ? -31.062 12.453 -6.145 1 88.12 203 MET A C 1
ATOM 1647 O O . MET A 1 203 ? -31.297 12.32 -7.348 1 88.12 203 MET A O 1
ATOM 1651 N N . PHE A 1 204 ? -29.922 12.219 -5.617 1 90.25 204 PHE A N 1
ATOM 1652 C CA . PHE A 1 204 ? -28.812 11.688 -6.402 1 90.25 204 PHE A CA 1
ATOM 1653 C C . PHE A 1 204 ? -28 10.68 -5.594 1 90.25 204 PHE A C 1
ATOM 1655 O O . PHE A 1 204 ? -28.188 10.562 -4.379 1 90.25 204 PHE A O 1
ATOM 1662 N N . ALA A 1 205 ? -27.203 9.875 -6.273 1 93.12 205 ALA A N 1
ATOM 1663 C CA . ALA A 1 205 ? -26.281 8.961 -5.609 1 93.12 205 ALA A CA 1
ATOM 1664 C C . ALA A 1 205 ? -24.859 9.539 -5.566 1 93.12 205 ALA A C 1
ATOM 1666 O O . ALA A 1 205 ? -24.453 10.234 -6.492 1 93.12 205 ALA A O 1
ATOM 1667 N N . LEU A 1 206 ? -24.172 9.328 -4.496 1 94.56 206 LEU A N 1
ATOM 1668 C CA . LEU A 1 206 ? -22.781 9.766 -4.332 1 94.56 206 LEU A CA 1
ATOM 1669 C C . LEU A 1 206 ? -21.875 8.57 -4.082 1 94.56 206 LEU A C 1
ATOM 1671 O O . LEU A 1 206 ? -22.078 7.816 -3.125 1 94.56 206 LEU A O 1
ATOM 1675 N N . PHE A 1 207 ? -20.953 8.359 -5.004 1 96.94 207 PHE A N 1
ATOM 1676 C CA . PHE A 1 207 ? -19.969 7.297 -4.859 1 96.94 207 PHE A CA 1
ATOM 1677 C C . PHE A 1 207 ? -18.578 7.879 -4.617 1 96.94 207 PHE A C 1
ATOM 1679 O O . PHE A 1 207 ? -18.047 8.609 -5.453 1 96.94 207 PHE A O 1
ATOM 1686 N N . LEU A 1 208 ? -18.016 7.586 -3.467 1 97.44 208 LEU A N 1
ATOM 1687 C CA . LEU A 1 208 ? -16.625 7.906 -3.162 1 97.44 208 LEU A CA 1
ATOM 1688 C C . LEU A 1 208 ? -15.703 6.754 -3.551 1 97.44 208 LEU A C 1
ATOM 1690 O O . LEU A 1 208 ? -16.062 5.586 -3.396 1 97.44 208 LEU A O 1
ATOM 1694 N N . TYR A 1 209 ? -14.5 7.09 -4.098 1 97.5 209 TYR A N 1
ATOM 1695 C CA . TYR A 1 209 ? -13.602 6.004 -4.465 1 97.5 209 TYR A CA 1
ATOM 1696 C C . TYR A 1 209 ? -12.148 6.453 -4.391 1 97.5 209 TYR A C 1
ATOM 1698 O O . TYR A 1 209 ? -11.867 7.645 -4.25 1 97.5 209 TYR A O 1
ATOM 1706 N N . VAL A 1 210 ? -11.266 5.496 -4.277 1 97 210 VAL A N 1
ATOM 1707 C CA . VAL A 1 210 ? -9.836 5.695 -4.484 1 97 210 VAL A CA 1
ATOM 1708 C C . VAL A 1 210 ? -9.336 4.777 -5.594 1 97 210 VAL A C 1
ATOM 1710 O O . VAL A 1 210 ? -9.828 3.654 -5.746 1 97 210 VAL A O 1
ATOM 1713 N N . LYS A 1 211 ? -8.398 5.297 -6.316 1 94.38 211 LYS A N 1
ATOM 1714 C CA . LYS A 1 211 ? -7.934 4.547 -7.477 1 94.38 211 LYS A CA 1
ATOM 1715 C C . LYS A 1 211 ? -6.77 3.633 -7.113 1 94.38 211 LYS A C 1
ATOM 1717 O O . LYS A 1 211 ? -6.656 2.523 -7.637 1 94.38 211 LYS A O 1
ATOM 1722 N N . ASP A 1 212 ? -5.938 4.148 -6.219 1 93.75 212 ASP A N 1
ATOM 1723 C CA . ASP A 1 212 ? -4.691 3.443 -5.945 1 93.75 212 ASP A CA 1
ATOM 1724 C C . ASP A 1 212 ? -4.414 3.381 -4.445 1 93.75 212 ASP A C 1
ATOM 1726 O O . ASP A 1 212 ? -4.965 4.168 -3.674 1 93.75 212 ASP A O 1
ATOM 1730 N N . LEU A 1 213 ? -3.594 2.365 -4.129 1 97 213 LEU A N 1
ATOM 1731 C CA . LEU A 1 213 ? -3.074 2.271 -2.77 1 97 213 LEU A CA 1
ATOM 1732 C C . LEU A 1 213 ? -1.917 3.244 -2.562 1 97 213 LEU A C 1
ATOM 1734 O O . LEU A 1 213 ? -0.888 3.143 -3.232 1 97 213 LEU A O 1
ATOM 1738 N N . SER A 1 214 ? -2.08 4.223 -1.769 1 96 214 SER A N 1
ATOM 1739 C CA . SER A 1 214 ? -1.078 5.238 -1.462 1 96 214 SER A CA 1
ATOM 1740 C C . SER A 1 214 ? -1.239 5.762 -0.039 1 96 214 SER A C 1
ATOM 1742 O O . SER A 1 214 ? -2.24 5.477 0.623 1 96 214 SER A O 1
ATOM 1744 N N . VAL A 1 215 ? -0.249 6.488 0.394 1 94.69 215 VAL A N 1
ATOM 1745 C CA . VAL A 1 215 ? -0.316 7.105 1.714 1 94.69 215 VAL A CA 1
ATOM 1746 C C . VAL A 1 215 ? -1.497 8.07 1.773 1 94.69 215 VAL A C 1
ATOM 1748 O O . VAL A 1 215 ? -2.242 8.094 2.756 1 94.69 215 VAL A O 1
ATOM 1751 N N . LYS A 1 216 ? -1.685 8.773 0.732 1 93.69 216 LYS A N 1
ATOM 1752 C CA . LYS A 1 216 ? -2.775 9.742 0.667 1 93.69 216 LYS A CA 1
ATOM 1753 C C . LYS A 1 216 ? -4.133 9.047 0.694 1 93.69 216 LYS A C 1
ATOM 1755 O O . LYS A 1 216 ? -5.043 9.477 1.401 1 93.69 216 LYS A O 1
ATOM 1760 N N . SER A 1 217 ? -4.25 7.977 -0.097 1 96.69 217 SER A N 1
ATOM 1761 C CA . SER A 1 217 ? -5.523 7.262 -0.114 1 96.69 217 SER A CA 1
ATOM 1762 C C . SER A 1 217 ? -5.828 6.641 1.245 1 96.69 217 SER A C 1
ATOM 1764 O O . SER A 1 217 ? -6.973 6.652 1.698 1 96.69 217 SER A O 1
ATOM 1766 N N . LEU A 1 218 ? -4.828 6.109 1.882 1 96.38 218 LEU A N 1
ATOM 1767 C CA . LEU A 1 218 ? -5.016 5.5 3.193 1 96.38 218 LEU A CA 1
ATOM 1768 C C . LEU A 1 218 ? -5.48 6.535 4.211 1 96.38 218 LEU A C 1
ATOM 1770 O O . LEU A 1 218 ? -6.395 6.277 4.996 1 96.38 218 LEU A O 1
ATOM 1774 N N . ARG A 1 219 ? -4.902 7.668 4.152 1 94.44 219 ARG A N 1
ATOM 1775 C CA . ARG A 1 219 ? -5.285 8.727 5.082 1 94.44 219 ARG A CA 1
ATOM 1776 C C . ARG A 1 219 ? -6.73 9.156 4.859 1 94.44 219 ARG A C 1
ATOM 1778 O O . ARG A 1 219 ? -7.496 9.297 5.812 1 94.44 219 ARG A O 1
ATOM 1785 N N . ALA A 1 220 ? -7.074 9.391 3.639 1 96 220 ALA A N 1
ATOM 1786 C CA . ALA A 1 220 ? -8.438 9.789 3.309 1 96 220 ALA A CA 1
ATOM 1787 C C . ALA A 1 220 ? -9.445 8.734 3.76 1 96 220 ALA A C 1
ATOM 1789 O O . ALA A 1 220 ? -10.492 9.07 4.32 1 96 220 ALA A O 1
ATOM 1790 N N . LEU A 1 221 ? -9.109 7.5 3.582 1 97.38 221 LEU A N 1
ATOM 1791 C CA . LEU A 1 221 ? -10.031 6.414 3.916 1 97.38 221 LEU A CA 1
ATOM 1792 C C . LEU A 1 221 ? -10.133 6.234 5.426 1 97.38 221 LEU A C 1
ATOM 1794 O O . LEU A 1 221 ? -11.195 5.887 5.945 1 97.38 221 LEU A O 1
ATOM 1798 N N . LYS A 1 222 ? -9.023 6.414 6.109 1 96.06 222 LYS A N 1
ATOM 1799 C CA . LYS A 1 222 ? -9.07 6.359 7.566 1 96.06 222 LYS A CA 1
ATOM 1800 C C . LYS A 1 222 ? -9.984 7.453 8.125 1 96.06 222 LYS A C 1
ATOM 1802 O O . LYS A 1 222 ? -10.727 7.215 9.078 1 96.06 222 LYS A O 1
ATOM 1807 N N . MET A 1 223 ? -9.867 8.602 7.512 1 95.06 223 MET A N 1
ATOM 1808 C CA . MET A 1 223 ? -10.758 9.688 7.902 1 95.06 223 MET A CA 1
ATOM 1809 C C . MET A 1 223 ? -12.219 9.289 7.719 1 95.06 223 MET A C 1
ATOM 1811 O O . MET A 1 223 ? -13.039 9.5 8.609 1 95.06 223 MET A O 1
ATOM 1815 N N . LEU A 1 224 ? -12.531 8.68 6.609 1 95.5 224 LEU A N 1
ATOM 1816 C CA . LEU A 1 224 ? -13.898 8.266 6.328 1 95.5 224 LEU A CA 1
ATOM 1817 C C . LEU A 1 224 ? -14.328 7.156 7.285 1 95.5 224 LEU A C 1
ATOM 1819 O O . LEU A 1 224 ? -15.477 7.145 7.75 1 95.5 224 LEU A O 1
ATOM 1823 N N . ALA A 1 225 ? -13.43 6.242 7.562 1 94.88 225 ALA A N 1
ATOM 1824 C CA . ALA A 1 225 ? -13.734 5.133 8.461 1 94.88 225 ALA A CA 1
ATOM 1825 C C . ALA A 1 225 ? -14.039 5.629 9.867 1 94.88 225 ALA A C 1
ATOM 1827 O O . ALA A 1 225 ? -14.82 5.012 10.594 1 94.88 225 ALA A O 1
ATOM 1828 N N . ALA A 1 226 ? -13.477 6.727 10.188 1 90.56 226 ALA A N 1
ATOM 1829 C CA . ALA A 1 226 ? -13.641 7.27 11.539 1 90.56 226 ALA A CA 1
ATOM 1830 C C . ALA A 1 226 ? -14.812 8.242 11.594 1 90.56 226 ALA A C 1
ATOM 1832 O O . ALA A 1 226 ? -15.148 8.758 12.664 1 90.56 226 ALA A O 1
ATOM 1833 N N . TYR A 1 227 ? -15.383 8.461 10.445 1 88.38 227 TYR A N 1
ATOM 1834 C CA . TYR A 1 227 ? -16.469 9.43 10.391 1 88.38 227 TYR A CA 1
ATOM 1835 C C . TYR A 1 227 ? -17.625 9.008 11.289 1 88.38 227 TYR A C 1
ATOM 1837 O O . TYR A 1 227 ? -18.125 7.883 11.18 1 88.38 227 TYR A O 1
ATOM 1845 N N . ASN A 1 228 ? -17.875 9.828 12.289 1 77.81 228 ASN A N 1
ATOM 1846 C CA . ASN A 1 228 ? -18.891 9.516 13.289 1 77.81 228 ASN A CA 1
ATOM 1847 C C . ASN A 1 228 ? -20.281 9.961 12.828 1 77.81 228 ASN A C 1
ATOM 1849 O O . ASN A 1 228 ? -20.453 11.102 12.406 1 77.81 228 ASN A O 1
ATOM 1853 N N . THR A 1 229 ? -21.062 8.922 12.758 1 75.94 229 THR A N 1
ATOM 1854 C CA . THR A 1 229 ? -22.453 9.234 12.461 1 75.94 229 THR A CA 1
ATOM 1855 C C . THR A 1 229 ? -23.344 8.969 13.672 1 75.94 229 THR A C 1
ATOM 1857 O O . THR A 1 229 ? -22.953 8.242 14.586 1 75.94 229 THR A O 1
ATOM 1860 N N . ASP A 1 230 ? -24.359 9.766 13.867 1 71.12 230 ASP A N 1
ATOM 1861 C CA . ASP A 1 230 ? -25.312 9.648 14.969 1 71.12 230 ASP A CA 1
ATOM 1862 C C . ASP A 1 230 ? -26.125 8.359 14.867 1 71.12 230 ASP A C 1
ATOM 1864 O O . ASP A 1 230 ? -26.844 7.992 15.797 1 71.12 230 ASP A O 1
ATOM 1868 N N . THR A 1 231 ? -25.938 7.719 13.773 1 73.56 231 THR A N 1
ATOM 1869 C CA . THR A 1 231 ? -26.75 6.523 13.57 1 73.56 231 THR A CA 1
ATOM 1870 C C . THR A 1 231 ? -25.859 5.297 13.375 1 73.56 231 THR A C 1
ATOM 1872 O O . THR A 1 231 ? -24.688 5.422 12.992 1 73.56 231 THR A O 1
ATOM 1875 N N . ASP A 1 232 ? -26.422 4.172 13.789 1 77.56 232 ASP A N 1
ATOM 1876 C CA . ASP A 1 232 ? -25.734 2.896 13.594 1 77.56 232 ASP A CA 1
ATOM 1877 C C . ASP A 1 232 ? -25.969 2.365 12.18 1 77.56 232 ASP A C 1
ATOM 1879 O O . ASP A 1 232 ? -25.391 1.339 11.797 1 77.56 232 ASP A O 1
ATOM 1883 N N . GLU A 1 233 ? -26.719 3.082 11.445 1 83.56 233 GLU A N 1
ATOM 1884 C CA . GLU A 1 233 ? -27 2.652 10.078 1 83.56 233 GLU A CA 1
ATOM 1885 C C . GLU A 1 233 ? -25.891 3.1 9.125 1 83.56 233 GLU A C 1
ATOM 1887 O O . GLU A 1 233 ? -25.234 4.109 9.367 1 83.56 233 GLU A O 1
ATOM 1892 N N . ARG A 1 234 ? -25.797 2.346 8.094 1 89.75 234 ARG A N 1
ATOM 1893 C CA . ARG A 1 234 ? -24.828 2.729 7.066 1 89.75 234 ARG A CA 1
ATOM 1894 C C . ARG A 1 234 ? -25.266 4.008 6.355 1 89.75 234 ARG A C 1
ATOM 1896 O O . ARG A 1 234 ? -26.453 4.207 6.109 1 89.75 234 ARG A O 1
ATOM 1903 N N . LEU A 1 235 ? -24.328 4.723 5.949 1 91.94 235 LEU A N 1
ATOM 1904 C CA . LEU A 1 235 ? -24.578 5.973 5.238 1 91.94 235 LEU A CA 1
ATOM 1905 C C . LEU A 1 235 ? -24.984 5.703 3.791 1 91.94 235 LEU A C 1
ATOM 1907 O O . LEU A 1 235 ? -24.578 4.699 3.203 1 91.94 235 LEU A O 1
ATOM 1911 N N . ASP A 1 236 ? -25.781 6.578 3.26 1 92.44 236 ASP A N 1
ATOM 1912 C CA . ASP A 1 236 ? -26.312 6.418 1.909 1 92.44 236 ASP A CA 1
ATOM 1913 C C . ASP A 1 236 ? -25.297 6.844 0.861 1 92.44 236 ASP A C 1
ATOM 1915 O O . ASP A 1 236 ? -25.656 7.438 -0.159 1 92.44 236 ASP A O 1
ATOM 1919 N N . VAL A 1 237 ? -24.047 6.723 1.12 1 94.88 237 VAL A N 1
ATOM 1920 C CA . VAL A 1 237 ? -22.953 6.984 0.195 1 94.88 237 VAL A CA 1
ATOM 1921 C C . VAL A 1 237 ? -22.234 5.676 -0.133 1 94.88 237 VAL A C 1
ATOM 1923 O O . VAL A 1 237 ? -22.031 4.84 0.747 1 94.88 237 VAL A O 1
ATOM 1926 N N . GLY A 1 238 ? -21.953 5.488 -1.398 1 96.5 238 GLY A N 1
ATOM 1927 C CA . GLY A 1 238 ? -21.172 4.324 -1.79 1 96.5 238 GLY A CA 1
ATOM 1928 C C . GLY A 1 238 ? -19.672 4.555 -1.702 1 96.5 238 GLY A C 1
ATOM 1929 O O . GLY A 1 238 ? -19.188 5.633 -2.045 1 96.5 238 GLY A O 1
ATOM 1930 N N . VAL A 1 239 ? -18.953 3.602 -1.193 1 98.06 239 VAL A N 1
ATOM 1931 C CA . VAL A 1 239 ? -17.5 3.666 -1.152 1 98.06 239 VAL A CA 1
ATOM 1932 C C . VAL A 1 239 ? -16.906 2.502 -1.944 1 98.06 239 VAL A C 1
ATOM 1934 O O . VAL A 1 239 ? -17.234 1.342 -1.701 1 98.06 239 VAL A O 1
ATOM 1937 N N . PHE A 1 240 ? -16.062 2.791 -2.889 1 98.44 240 PHE A N 1
ATOM 1938 C CA . PHE A 1 240 ? -15.477 1.776 -3.754 1 98.44 240 PHE A CA 1
ATOM 1939 C C . PHE A 1 240 ? -13.953 1.787 -3.641 1 98.44 240 PHE A C 1
ATOM 1941 O O . PHE A 1 240 ? -13.32 2.836 -3.791 1 98.44 240 PHE A O 1
ATOM 1948 N N . LEU A 1 241 ? -13.383 0.658 -3.348 1 98.62 241 LEU A N 1
ATOM 1949 C CA . LEU A 1 241 ? -11.961 0.508 -3.059 1 98.62 241 LEU A CA 1
ATOM 1950 C C . LEU A 1 241 ? -11.281 -0.351 -4.117 1 98.62 241 LEU A C 1
ATOM 1952 O O . LEU A 1 241 ? -11.867 -1.314 -4.617 1 98.62 241 LEU A O 1
ATOM 1956 N N . PRO A 1 242 ? -10.031 -0.009 -4.434 1 97.88 242 PRO A N 1
ATOM 1957 C CA . PRO A 1 242 ? -9.328 -0.804 -5.441 1 97.88 242 PRO A CA 1
ATOM 1958 C C . PRO A 1 242 ? -8.867 -2.158 -4.906 1 97.88 242 PRO A C 1
ATOM 1960 O O . PRO A 1 242 ? -8.797 -2.354 -3.689 1 97.88 242 PRO A O 1
ATOM 1963 N N . TYR A 1 243 ? -8.57 -3.02 -5.836 1 97.88 243 TYR A N 1
ATOM 1964 C CA . TYR A 1 243 ? -8.148 -4.391 -5.566 1 97.88 243 TYR A CA 1
ATOM 1965 C C . TYR A 1 243 ? -7.008 -4.418 -4.555 1 97.88 243 TYR A C 1
ATOM 1967 O O . TYR A 1 243 ? -7.105 -5.082 -3.52 1 97.88 243 TYR A O 1
ATOM 1975 N N . ASP A 1 244 ? -5.949 -3.656 -4.785 1 97.69 244 ASP A N 1
ATOM 1976 C CA . ASP A 1 244 ? -4.73 -3.701 -3.982 1 97.69 244 ASP A CA 1
ATOM 1977 C C . ASP A 1 244 ? -5 -3.26 -2.547 1 97.69 244 ASP A C 1
ATOM 1979 O O . ASP A 1 244 ? -4.398 -3.783 -1.606 1 97.69 244 ASP A O 1
ATOM 1983 N N . LEU A 1 245 ? -5.883 -2.301 -2.391 1 98.25 245 LEU A N 1
ATOM 1984 C CA . LEU A 1 245 ? -6.199 -1.812 -1.052 1 98.25 245 LEU A CA 1
ATOM 1985 C C . LEU A 1 245 ? -6.957 -2.865 -0.253 1 98.25 245 LEU A C 1
ATOM 1987 O O . LEU A 1 245 ? -6.637 -3.121 0.91 1 98.25 245 LEU A O 1
ATOM 1991 N N . ILE A 1 246 ? -7.949 -3.521 -0.862 1 98.31 246 ILE A N 1
ATOM 1992 C CA . ILE A 1 246 ? -8.758 -4.508 -0.153 1 98.31 246 ILE A CA 1
ATOM 1993 C C . ILE A 1 246 ? -7.895 -5.707 0.226 1 98.31 246 ILE A C 1
ATOM 1995 O O . ILE A 1 246 ? -8 -6.234 1.336 1 98.31 246 ILE A O 1
ATOM 1999 N N . VAL A 1 247 ? -6.992 -6.078 -0.667 1 97.44 247 VAL A N 1
ATOM 2000 C CA . VAL A 1 247 ? -6.152 -7.25 -0.438 1 97.44 247 VAL A CA 1
ATOM 2001 C C . VAL A 1 247 ? -5.145 -6.953 0.671 1 97.44 247 VAL A C 1
ATOM 2003 O O . VAL A 1 247 ? -4.879 -7.805 1.521 1 97.44 247 VAL A O 1
ATOM 2006 N N . THR A 1 248 ? -4.598 -5.746 0.746 1 96.75 248 THR A N 1
ATOM 2007 C CA . THR A 1 248 ? -3.504 -5.41 1.65 1 96.75 248 THR A CA 1
ATOM 2008 C C . THR A 1 248 ? -4.039 -4.863 2.971 1 96.75 248 THR A C 1
ATOM 2010 O O . THR A 1 248 ? -3.461 -5.105 4.031 1 96.75 248 THR A O 1
ATOM 2013 N N . TYR A 1 249 ? -5.121 -4.078 2.865 1 97.19 249 TYR A N 1
ATOM 2014 C CA . TYR A 1 249 ? -5.703 -3.439 4.039 1 97.19 249 TYR A CA 1
ATOM 2015 C C . TYR A 1 249 ? -7.145 -3.893 4.246 1 97.19 249 TYR A C 1
ATOM 2017 O O . TYR A 1 249 ? -8.047 -3.066 4.375 1 97.19 249 TYR A O 1
ATOM 2025 N N . GLY A 1 250 ? -7.277 -5.199 4.395 1 97.12 250 GLY A N 1
ATOM 2026 C CA . GLY A 1 250 ? -8.594 -5.797 4.57 1 97.12 250 GLY A CA 1
ATOM 2027 C C . GLY A 1 250 ? -9.336 -5.254 5.781 1 97.12 250 GLY A C 1
ATOM 2028 O O . GLY A 1 250 ? -10.547 -5.055 5.73 1 97.12 250 GLY A O 1
ATOM 2029 N N . ASP A 1 251 ? -8.602 -4.992 6.84 1 97 251 ASP A N 1
ATOM 2030 C CA . ASP A 1 251 ? -9.227 -4.477 8.055 1 97 251 ASP A CA 1
ATOM 2031 C C . ASP A 1 251 ? -9.82 -3.09 7.816 1 97 251 ASP A C 1
ATOM 2033 O O . ASP A 1 251 ? -10.922 -2.793 8.273 1 97 251 ASP A O 1
ATOM 2037 N N . LEU A 1 252 ? -9.031 -2.238 7.133 1 97.5 252 LEU A N 1
ATOM 2038 C CA . LEU A 1 252 ? -9.539 -0.908 6.812 1 97.5 252 LEU A CA 1
ATOM 2039 C C . LEU A 1 252 ? -10.766 -0.996 5.906 1 97.5 252 LEU A C 1
ATOM 2041 O O . LEU A 1 252 ? -11.742 -0.274 6.109 1 97.5 252 LEU A O 1
ATOM 2045 N N . ALA A 1 253 ? -10.711 -1.871 4.945 1 98.38 253 ALA A N 1
ATOM 2046 C CA . ALA A 1 253 ? -11.859 -2.092 4.07 1 98.38 253 ALA A CA 1
ATOM 2047 C C . ALA A 1 253 ? -13.086 -2.518 4.875 1 98.38 253 ALA A C 1
ATOM 2049 O O . ALA A 1 253 ? -14.188 -2.012 4.652 1 98.38 253 ALA A O 1
ATOM 2050 N N . GLU A 1 254 ? -12.875 -3.426 5.777 1 97.81 254 GLU A N 1
ATOM 2051 C CA . GLU A 1 254 ? -13.969 -3.898 6.621 1 97.81 254 GLU A CA 1
ATOM 2052 C C . GLU A 1 254 ? -14.57 -2.754 7.43 1 97.81 254 GLU A C 1
ATOM 2054 O O . GLU A 1 254 ? -15.797 -2.613 7.488 1 97.81 254 GLU A O 1
ATOM 2059 N N . ASP A 1 255 ? -13.711 -1.94 8.023 1 95.94 255 ASP A N 1
ATOM 2060 C CA . ASP A 1 255 ? -14.18 -0.79 8.789 1 95.94 255 ASP A CA 1
ATOM 2061 C C . ASP A 1 255 ? -15.031 0.137 7.922 1 95.94 255 ASP A C 1
ATOM 2063 O O . ASP A 1 255 ? -16.047 0.653 8.375 1 95.94 255 ASP A O 1
ATOM 2067 N N . LEU A 1 256 ? -14.602 0.354 6.727 1 97.25 256 LEU A N 1
ATOM 2068 C CA . LEU A 1 256 ? -15.312 1.236 5.809 1 97.25 256 LEU A CA 1
ATOM 2069 C C . LEU A 1 256 ? -16.672 0.643 5.426 1 97.25 256 LEU A C 1
ATOM 2071 O O . LEU A 1 256 ? -17.672 1.348 5.41 1 97.25 256 LEU A O 1
ATOM 2075 N N . PHE A 1 257 ? -16.703 -0.65 5.211 1 96.62 257 PHE A N 1
ATOM 2076 C CA . PHE A 1 257 ? -17.922 -1.287 4.723 1 96.62 257 PHE A CA 1
ATOM 2077 C C . PHE A 1 257 ? -18.906 -1.5 5.859 1 96.62 257 PHE A C 1
ATOM 2079 O O . PHE A 1 257 ? -20.094 -1.793 5.621 1 96.62 257 PHE A O 1
ATOM 2086 N N . LEU A 1 258 ? -18.5 -1.367 7.066 1 93.69 258 LEU A N 1
ATOM 2087 C CA . LEU A 1 258 ? -19.406 -1.354 8.203 1 93.69 258 LEU A CA 1
ATOM 2088 C C . LEU A 1 258 ? -20.188 -0.042 8.266 1 93.69 258 LEU A C 1
ATOM 2090 O O . LEU A 1 258 ? -21.312 -0.006 8.758 1 93.69 258 LEU A O 1
ATOM 2094 N N . LYS A 1 259 ? -19.562 0.975 7.719 1 93.19 259 LYS A N 1
ATOM 2095 C CA . LYS A 1 259 ? -20.141 2.311 7.812 1 93.19 259 LYS A CA 1
ATOM 2096 C C . LYS A 1 259 ? -20.797 2.719 6.492 1 93.19 259 LYS A C 1
ATOM 2098 O O . LYS A 1 259 ? -21.734 3.516 6.477 1 93.19 259 LYS A O 1
ATOM 2103 N N . PHE A 1 260 ? -20.25 2.236 5.434 1 95.56 260 PHE A N 1
ATOM 2104 C CA . PHE A 1 260 ? -20.703 2.6 4.098 1 95.56 260 PHE A CA 1
ATOM 2105 C C . PHE A 1 260 ? -21.109 1.361 3.305 1 95.56 260 PHE A C 1
ATOM 2107 O O . PHE A 1 260 ? -20.578 0.274 3.531 1 95.56 260 PHE A O 1
ATOM 2114 N N . GLN A 1 261 ? -22.078 1.574 2.451 1 94.19 261 GLN A N 1
ATOM 2115 C CA . GLN A 1 261 ? -22.234 0.594 1.382 1 94.19 261 GLN A CA 1
ATOM 2116 C C . GLN A 1 261 ? -21.125 0.744 0.337 1 94.19 261 GLN A C 1
ATOM 2118 O O . GLN A 1 261 ? -20.453 1.775 0.279 1 94.19 261 GLN A O 1
ATOM 2123 N N . GLY A 1 262 ? -20.859 -0.356 -0.412 1 96.25 262 GLY A N 1
ATOM 2124 C CA . GLY A 1 262 ? -19.812 -0.163 -1.412 1 96.25 262 GLY A CA 1
ATOM 2125 C C . GLY A 1 262 ? -19.359 -1.46 -2.049 1 96.25 262 GLY A C 1
ATOM 2126 O O . GLY A 1 262 ? -20.109 -2.43 -2.119 1 96.25 262 GLY A O 1
ATOM 2127 N N . GLY A 1 263 ? -18.156 -1.353 -2.656 1 97.88 263 GLY A N 1
ATOM 2128 C CA . GLY A 1 263 ? -17.594 -2.502 -3.357 1 97.88 263 GLY A CA 1
ATOM 2129 C C . GLY A 1 263 ? -16.234 -2.232 -3.971 1 97.88 263 GLY A C 1
ATOM 2130 O O . GLY A 1 263 ? -15.406 -1.545 -3.375 1 97.88 263 GLY A O 1
ATOM 2131 N N . LEU A 1 264 ? -16.031 -2.891 -5.078 1 98.5 264 LEU A N 1
ATOM 2132 C CA . LEU A 1 264 ? -14.734 -2.869 -5.75 1 98.5 264 LEU A CA 1
ATOM 2133 C C . LEU A 1 264 ? -14.672 -1.744 -6.777 1 98.5 264 LEU A C 1
ATOM 2135 O O . LEU A 1 264 ? -15.617 -1.556 -7.555 1 98.5 264 LEU A O 1
ATOM 2139 N N . TYR A 1 265 ? -13.672 -0.923 -6.691 1 98.12 265 TYR A N 1
ATOM 2140 C CA . TYR A 1 265 ? -13.32 -0.022 -7.785 1 98.12 265 TYR A CA 1
ATOM 2141 C C . TYR A 1 265 ? -12.43 -0.718 -8.797 1 98.12 265 TYR A C 1
ATOM 2143 O O . TYR A 1 265 ? -11.359 -1.227 -8.453 1 98.12 265 TYR A O 1
ATOM 2151 N N . LEU A 1 266 ? -12.812 -0.739 -10.016 1 97.38 266 LEU A N 1
ATOM 2152 C CA . LEU A 1 266 ? -12.07 -1.456 -11.047 1 97.38 266 LEU A CA 1
ATOM 2153 C C . LEU A 1 266 ? -11.578 -0.498 -12.125 1 97.38 266 LEU A C 1
ATOM 2155 O O . LEU A 1 266 ? -12.375 0.105 -12.844 1 97.38 266 LEU A O 1
ATOM 2159 N N . GLU A 1 267 ? -10.312 -0.351 -12.211 1 94.81 267 GLU A N 1
ATOM 2160 C CA . GLU A 1 267 ? -9.711 0.377 -13.32 1 94.81 267 GLU A CA 1
ATOM 2161 C C . GLU A 1 267 ? -9.711 -0.46 -14.602 1 94.81 267 GLU A C 1
ATOM 2163 O O . GLU A 1 267 ? -8.875 -1.354 -14.766 1 94.81 267 GLU A O 1
ATOM 2168 N N . VAL A 1 268 ? -10.453 -0.089 -15.508 1 95.31 268 VAL A N 1
ATOM 2169 C CA . VAL A 1 268 ? -10.75 -0.891 -16.688 1 95.31 268 VAL A CA 1
ATOM 2170 C C . VAL A 1 268 ? -9.477 -1.088 -17.516 1 95.31 268 VAL A C 1
ATOM 2172 O O . VAL A 1 268 ? -9.242 -2.168 -18.062 1 95.31 268 VAL A O 1
ATOM 2175 N N . GLU A 1 269 ? -8.633 -0.121 -17.562 1 92.06 269 GLU A N 1
ATOM 2176 C CA . GLU A 1 269 ? -7.414 -0.172 -18.375 1 92.06 269 GLU A CA 1
ATOM 2177 C C . GLU A 1 269 ? -6.523 -1.336 -17.953 1 92.06 269 GLU A C 1
ATOM 2179 O O . GLU A 1 269 ? -5.852 -1.944 -18.781 1 92.06 269 GLU A O 1
ATOM 2184 N N . LYS A 1 270 ? -6.535 -1.689 -16.766 1 90.56 270 LYS A N 1
ATOM 2185 C CA . LYS A 1 270 ? -5.68 -2.746 -16.234 1 90.56 270 LYS A CA 1
ATOM 2186 C C . LYS A 1 270 ? -6.199 -4.125 -16.625 1 90.56 270 LYS A C 1
ATOM 2188 O O . LYS A 1 270 ? -5.488 -5.125 -16.484 1 90.56 270 LYS A O 1
ATOM 2193 N N . TYR A 1 271 ? -7.43 -4.195 -17.156 1 93.19 271 TYR A N 1
ATOM 2194 C CA . TYR A 1 271 ? -8.039 -5.492 -17.422 1 93.19 271 TYR A CA 1
ATOM 2195 C C . TYR A 1 271 ? -8.328 -5.66 -18.906 1 93.19 271 TYR A C 1
ATOM 2197 O O . TYR A 1 271 ? -8.891 -6.676 -19.328 1 93.19 271 TYR A O 1
ATOM 2205 N N . ARG A 1 272 ? -7.902 -4.727 -19.688 1 91.56 272 ARG A N 1
ATOM 2206 C CA . ARG A 1 272 ? -8.18 -4.746 -21.125 1 91.56 272 ARG A CA 1
ATOM 2207 C C . ARG A 1 272 ? -7.551 -5.965 -21.781 1 91.56 272 ARG A C 1
ATOM 2209 O O . ARG A 1 272 ? -8.125 -6.539 -22.719 1 91.56 272 ARG A O 1
ATOM 2216 N N . ASN A 1 273 ? -6.379 -6.379 -21.266 1 89.31 273 ASN A N 1
ATOM 2217 C CA . ASN A 1 273 ? -5.68 -7.504 -21.891 1 89.31 273 ASN A CA 1
ATOM 2218 C C . ASN A 1 273 ? -5.77 -8.758 -21.031 1 89.31 273 ASN A C 1
ATOM 2220 O O . ASN A 1 273 ? -5.004 -9.711 -21.219 1 89.31 273 ASN A O 1
ATOM 2224 N N . LYS A 1 274 ? -6.699 -8.789 -20.141 1 93.31 274 LYS A N 1
ATOM 2225 C CA . LYS A 1 274 ? -6.863 -9.961 -19.281 1 93.31 274 LYS A CA 1
ATOM 2226 C C . LYS A 1 274 ? -7.953 -10.883 -19.812 1 93.31 274 LYS A C 1
ATOM 2228 O O . LYS A 1 274 ? -8.906 -10.422 -20.453 1 93.31 274 LYS A O 1
ATOM 2233 N N . THR A 1 275 ? -7.766 -12.148 -19.609 1 95.44 275 THR A N 1
ATOM 2234 C CA . THR A 1 275 ? -8.789 -13.125 -19.969 1 95.44 275 THR A CA 1
ATOM 2235 C C . THR A 1 275 ? -9.969 -13.055 -19 1 95.44 275 THR A C 1
ATOM 2237 O O . THR A 1 275 ? -9.859 -12.469 -17.922 1 95.44 275 THR A O 1
ATOM 2240 N N . SER A 1 276 ? -11.109 -13.633 -19.391 1 95.88 276 SER A N 1
ATOM 2241 C CA . SER A 1 276 ? -12.289 -13.703 -18.531 1 95.88 276 SER A CA 1
ATOM 2242 C C . SER A 1 276 ? -11.977 -14.414 -17.219 1 95.88 276 SER A C 1
ATOM 2244 O O . SER A 1 276 ? -12.453 -14.008 -16.156 1 95.88 276 SER A O 1
ATOM 2246 N N . ASN A 1 277 ? -11.133 -15.438 -17.281 1 97.38 277 ASN A N 1
ATOM 2247 C CA . ASN A 1 277 ? -10.773 -16.156 -16.062 1 97.38 277 ASN A CA 1
ATOM 2248 C C . ASN A 1 277 ? -9.914 -15.305 -15.141 1 97.38 277 ASN A C 1
ATOM 2250 O O . ASN A 1 277 ? -10.062 -15.367 -13.922 1 97.38 277 ASN A O 1
ATOM 2254 N N . GLN A 1 278 ? -9.031 -14.547 -15.734 1 96.81 278 GLN A N 1
ATOM 2255 C CA . GLN A 1 278 ? -8.211 -13.656 -14.914 1 96.81 278 GLN A CA 1
ATOM 2256 C C . GLN A 1 278 ? -9.07 -12.594 -14.234 1 96.81 278 GLN A C 1
ATOM 2258 O O . GLN A 1 278 ? -8.852 -12.266 -13.062 1 96.81 278 GLN A O 1
ATOM 2263 N N . LEU A 1 279 ? -9.969 -12.094 -15 1 97.19 279 LEU A N 1
ATOM 2264 C CA . LEU A 1 279 ? -10.922 -11.148 -14.43 1 97.19 279 LEU A CA 1
ATOM 2265 C C . LEU A 1 279 ? -11.727 -11.805 -13.312 1 97.19 279 LEU A C 1
ATOM 2267 O O . LEU A 1 279 ? -11.828 -11.25 -12.211 1 97.19 279 LEU A O 1
ATOM 2271 N N . ARG A 1 280 ? -12.281 -12.945 -13.57 1 97.62 280 ARG A N 1
ATOM 2272 C CA . ARG A 1 280 ? -13.031 -13.711 -12.586 1 97.62 280 ARG A CA 1
ATOM 2273 C C . ARG A 1 280 ? -12.211 -13.914 -11.312 1 97.62 280 ARG A C 1
ATOM 2275 O O . ARG A 1 280 ? -12.719 -13.75 -10.203 1 97.62 280 ARG A O 1
ATOM 2282 N N . ASN A 1 281 ? -10.945 -14.258 -11.492 1 98.19 281 ASN A N 1
ATOM 2283 C CA . ASN A 1 281 ? -10.078 -14.547 -10.359 1 98.19 281 ASN A CA 1
ATOM 2284 C C . ASN A 1 281 ? -9.898 -13.32 -9.461 1 98.19 281 ASN A C 1
ATOM 2286 O O . ASN A 1 281 ? -9.891 -13.438 -8.234 1 98.19 281 ASN A O 1
ATOM 2290 N N . SER A 1 282 ? -9.773 -12.164 -10.07 1 97.5 282 SER A N 1
ATOM 2291 C CA . SER A 1 282 ? -9.633 -10.93 -9.305 1 97.5 282 SER A CA 1
ATOM 2292 C C . SER A 1 282 ? -10.883 -10.641 -8.484 1 97.5 282 SER A C 1
ATOM 2294 O O . SER A 1 282 ? -10.797 -10.32 -7.297 1 97.5 282 SER A O 1
ATOM 2296 N N . VAL A 1 283 ? -12.008 -10.82 -9.078 1 98 283 VAL A N 1
ATOM 2297 C CA . VAL A 1 283 ? -13.273 -10.57 -8.398 1 98 283 VAL A CA 1
ATOM 2298 C C . VAL A 1 283 ? -13.484 -11.602 -7.297 1 98 283 VAL A C 1
ATOM 2300 O O . VAL A 1 283 ? -13.945 -11.266 -6.199 1 98 283 VAL A O 1
ATOM 2303 N N . THR A 1 284 ? -13.117 -12.844 -7.562 1 98.31 284 THR A N 1
ATOM 2304 C CA . THR A 1 284 ? -13.25 -13.922 -6.59 1 98.31 284 THR A CA 1
ATOM 2305 C C . THR A 1 284 ? -12.383 -13.648 -5.363 1 98.31 284 THR A C 1
ATOM 2307 O O . THR A 1 284 ? -12.82 -13.859 -4.23 1 98.31 284 THR A O 1
ATOM 2310 N N . ARG A 1 285 ? -11.172 -13.141 -5.605 1 98.19 285 ARG A N 1
ATOM 2311 C CA . ARG A 1 285 ? -10.289 -12.812 -4.496 1 98.19 285 ARG A CA 1
ATOM 2312 C C . ARG A 1 285 ? -10.93 -11.805 -3.557 1 98.19 285 ARG A C 1
ATOM 2314 O O . ARG A 1 285 ? -10.953 -12.008 -2.34 1 98.19 285 ARG A O 1
ATOM 2321 N N . ILE A 1 286 ? -11.5 -10.781 -4.09 1 98.31 286 ILE A N 1
ATOM 2322 C CA . ILE A 1 286 ? -12.125 -9.734 -3.287 1 98.31 286 ILE A CA 1
ATOM 2323 C C . ILE A 1 286 ? -13.367 -10.289 -2.596 1 98.31 286 ILE A C 1
ATOM 2325 O O . ILE A 1 286 ? -13.602 -10.016 -1.417 1 98.31 286 ILE A O 1
ATOM 2329 N N . SER A 1 287 ? -14.148 -11.102 -3.33 1 98 287 SER A N 1
ATOM 2330 C CA . SER A 1 287 ? -15.336 -11.719 -2.746 1 98 287 SER A CA 1
ATOM 2331 C C . SER A 1 287 ? -14.977 -12.578 -1.538 1 98 287 SER A C 1
ATOM 2333 O O . SER A 1 287 ? -15.648 -12.523 -0.509 1 98 287 SER A O 1
ATOM 2335 N N . ASN A 1 288 ? -13.922 -13.344 -1.689 1 97.75 288 ASN A N 1
ATOM 2336 C CA . ASN A 1 288 ? -13.484 -14.219 -0.602 1 97.75 288 ASN A CA 1
ATOM 2337 C C . ASN A 1 288 ? -13.031 -13.414 0.612 1 97.75 288 ASN A C 1
ATOM 2339 O O . ASN A 1 288 ? -13.305 -13.789 1.752 1 97.75 288 ASN A O 1
ATOM 2343 N N . ILE A 1 289 ? -12.383 -12.312 0.385 1 97.62 289 ILE A N 1
ATOM 2344 C CA . ILE A 1 289 ? -11.922 -11.469 1.479 1 97.62 289 ILE A CA 1
ATOM 2345 C C . ILE A 1 289 ? -13.117 -10.859 2.203 1 97.62 289 ILE A C 1
ATOM 2347 O O . ILE A 1 289 ? -13.195 -10.898 3.434 1 97.62 289 ILE A O 1
ATOM 2351 N N . CYS A 1 290 ? -14.047 -10.336 1.429 1 97.69 290 CYS A N 1
ATOM 2352 C CA . CYS A 1 290 ? -15.227 -9.711 2.004 1 97.69 290 CYS A CA 1
ATOM 2353 C C . CYS A 1 290 ? -16.047 -10.719 2.812 1 97.69 290 CYS A C 1
ATOM 2355 O O . CYS A 1 290 ? -16.609 -10.375 3.852 1 97.69 290 CYS A O 1
ATOM 2357 N N . ALA A 1 291 ? -16.062 -11.945 2.361 1 96.56 291 ALA A N 1
ATOM 2358 C CA . ALA A 1 291 ? -16.844 -12.992 3.016 1 96.56 291 ALA A CA 1
ATOM 2359 C C . ALA A 1 291 ? -16.266 -13.344 4.379 1 96.56 291 ALA A C 1
ATOM 2361 O O . ALA A 1 291 ? -16.953 -13.906 5.23 1 96.56 291 ALA A O 1
ATOM 2362 N N . LYS A 1 292 ? -15.07 -13.016 4.664 1 95.44 292 LYS A N 1
ATOM 2363 C CA . LYS A 1 292 ? -14.383 -13.391 5.895 1 95.44 292 LYS A CA 1
ATOM 2364 C C . LYS A 1 292 ? -14.367 -12.234 6.895 1 95.44 292 LYS A C 1
ATOM 2366 O O . LYS A 1 292 ? -13.758 -12.336 7.961 1 95.44 292 LYS A O 1
ATOM 2371 N N . PHE A 1 293 ? -14.945 -11.172 6.492 1 96.38 293 PHE A N 1
ATOM 2372 C CA . PHE A 1 293 ? -15.07 -10.078 7.449 1 96.38 293 PHE A CA 1
ATOM 2373 C C . PHE A 1 293 ? -15.789 -10.547 8.711 1 96.38 293 PHE A C 1
ATOM 2375 O O . PHE A 1 293 ? -16.469 -11.57 8.703 1 96.38 293 PHE A O 1
ATOM 2382 N N . GLN A 1 294 ? -15.57 -9.812 9.852 1 94.5 294 GLN A N 1
ATOM 2383 C CA . GLN A 1 294 ? -16.297 -10.125 11.078 1 94.5 294 GLN A CA 1
ATOM 2384 C C . GLN A 1 294 ? -17.797 -10.164 10.82 1 94.5 294 GLN A C 1
ATOM 2386 O O . GLN A 1 294 ? -18.5 -11.055 11.312 1 94.5 294 GLN A O 1
ATOM 2391 N N . THR A 1 295 ? -18.266 -9.141 10.055 1 93.62 295 THR A N 1
ATOM 2392 C CA . THR A 1 295 ? -19.594 -9.18 9.438 1 93.62 295 THR A CA 1
ATOM 2393 C C . THR A 1 295 ? -19.484 -9.469 7.941 1 93.62 295 THR A C 1
ATOM 2395 O O . THR A 1 295 ? -19.172 -8.578 7.148 1 93.62 295 THR A O 1
ATOM 2398 N N . PRO A 1 296 ? -19.719 -10.703 7.664 1 95.19 296 PRO A N 1
ATOM 2399 C CA . PRO A 1 296 ? -19.5 -11.109 6.273 1 95.19 296 PRO A CA 1
ATOM 2400 C C . PRO A 1 296 ? -20.266 -10.234 5.277 1 95.19 296 PRO A C 1
ATOM 2402 O O . PRO A 1 296 ? -21.406 -9.844 5.539 1 95.19 296 PRO A O 1
ATOM 2405 N N . MET A 1 297 ? -19.625 -9.953 4.223 1 96.12 297 MET A N 1
ATOM 2406 C CA . MET A 1 297 ? -20.203 -9.102 3.182 1 96.12 297 MET A CA 1
ATOM 2407 C C . MET A 1 297 ? -20.156 -9.805 1.826 1 96.12 297 MET A C 1
ATOM 2409 O O . MET A 1 297 ? -19.172 -10.453 1.489 1 96.12 297 MET A O 1
ATOM 2413 N N . ILE A 1 298 ? -21.234 -9.719 1.126 1 96.88 298 ILE A N 1
ATOM 2414 C CA . ILE A 1 298 ? -21.281 -10.172 -0.259 1 96.88 298 ILE A CA 1
ATOM 2415 C C . ILE A 1 298 ? -20.859 -9.039 -1.189 1 96.88 298 ILE A C 1
ATOM 2417 O O . ILE A 1 298 ? -21.422 -7.949 -1.156 1 96.88 298 ILE A O 1
ATOM 2421 N N . LEU A 1 299 ? -19.844 -9.219 -1.969 1 97.94 299 LEU A N 1
ATOM 2422 C CA . LEU A 1 299 ? -19.438 -8.234 -2.967 1 97.94 299 LEU A CA 1
ATOM 2423 C C . LEU A 1 299 ? -20.438 -8.188 -4.117 1 97.94 299 LEU A C 1
ATOM 2425 O O . LEU A 1 299 ? -20.312 -8.945 -5.082 1 97.94 299 LEU A O 1
ATOM 2429 N N . GLN A 1 300 ? -21.281 -7.254 -4.062 1 97.19 300 GLN A N 1
ATOM 2430 C CA . GLN A 1 300 ? -22.359 -7.172 -5.047 1 97.19 300 GLN A CA 1
ATOM 2431 C C . GLN A 1 300 ? -22.062 -6.082 -6.078 1 97.19 300 GLN A C 1
ATOM 2433 O O . GLN A 1 300 ? -22.516 -6.168 -7.223 1 97.19 300 GLN A O 1
ATOM 2438 N N . TYR A 1 301 ? -21.297 -5.082 -5.715 1 97.12 301 TYR A N 1
ATOM 2439 C CA . TYR A 1 301 ? -21.219 -3.889 -6.547 1 97.12 301 TYR A CA 1
ATOM 2440 C C . TYR A 1 301 ? -19.781 -3.611 -6.957 1 97.12 301 TYR A C 1
ATOM 2442 O O . TYR A 1 301 ? -18.859 -3.771 -6.152 1 97.12 301 TYR A O 1
ATOM 2450 N N . ILE A 1 302 ? -19.625 -3.256 -8.203 1 97.88 302 ILE A N 1
ATOM 2451 C CA . ILE A 1 302 ? -18.344 -2.859 -8.758 1 97.88 302 ILE A CA 1
ATOM 2452 C C . ILE A 1 302 ? -18.484 -1.53 -9.492 1 97.88 302 ILE A C 1
ATOM 2454 O O . ILE A 1 302 ? -19.422 -1.341 -10.266 1 97.88 302 ILE A O 1
ATOM 2458 N N . LEU A 1 303 ? -17.609 -0.597 -9.195 1 97.56 303 LEU A N 1
ATOM 2459 C CA . LEU A 1 303 ? -17.562 0.68 -9.891 1 97.56 303 LEU A CA 1
ATOM 2460 C C . LEU A 1 303 ? -16.422 0.691 -10.906 1 97.56 303 LEU A C 1
ATOM 2462 O O . LEU A 1 303 ? -15.25 0.508 -10.539 1 97.56 303 LEU A O 1
ATOM 2466 N N . PHE A 1 304 ? -16.766 0.947 -12.164 1 96.88 304 PHE A N 1
ATOM 2467 C CA . PHE A 1 304 ? -15.781 0.982 -13.242 1 96.88 304 PHE A CA 1
ATOM 2468 C C . PHE A 1 304 ? -15.234 2.391 -13.43 1 96.88 304 PHE A C 1
ATOM 2470 O O . PHE A 1 304 ? -15.969 3.371 -13.305 1 96.88 304 PHE A O 1
ATOM 2477 N N . SER A 1 305 ? -13.961 2.443 -13.781 1 95 305 SER A N 1
ATOM 2478 C CA . SER A 1 305 ? -13.32 3.727 -14.062 1 95 305 SER A CA 1
ATOM 2479 C C . SER A 1 305 ? -13.828 4.316 -15.375 1 95 305 SER A C 1
ATOM 2481 O O . SER A 1 305 ? -13.75 5.527 -15.594 1 95 305 SER A O 1
ATOM 2483 N N . GLU A 1 306 ? -14.211 3.521 -16.281 1 93.44 306 GLU A N 1
ATOM 2484 C CA . GLU A 1 306 ? -14.734 3.918 -17.594 1 93.44 306 GLU A CA 1
ATOM 2485 C C . GLU A 1 306 ? -15.648 2.84 -18.172 1 93.44 306 GLU A C 1
ATOM 2487 O O . GLU A 1 306 ? -15.672 1.708 -17.688 1 93.44 306 GLU A O 1
ATOM 2492 N N . GLN A 1 307 ? -16.375 3.277 -19.203 1 92.69 307 GLN A N 1
ATOM 2493 C CA . GLN A 1 307 ? -17.328 2.354 -19.812 1 92.69 307 GLN A CA 1
ATOM 2494 C C . GLN A 1 307 ? -16.609 1.274 -20.609 1 92.69 307 GLN A C 1
ATOM 2496 O O . GLN A 1 307 ? -15.695 1.574 -21.391 1 92.69 307 GLN A O 1
ATOM 2501 N N . ASN A 1 308 ? -16.969 0.076 -20.344 1 94.56 308 ASN A N 1
ATOM 2502 C CA . ASN A 1 308 ? -16.531 -1.09 -21.094 1 94.56 308 ASN A CA 1
ATOM 2503 C C . ASN A 1 308 ? -17.531 -2.236 -21 1 94.56 308 ASN A C 1
ATOM 2505 O O . ASN A 1 308 ? -17.531 -2.994 -20.031 1 94.56 308 ASN A O 1
ATOM 2509 N N . GLU A 1 309 ? -18.281 -2.406 -22 1 93.44 309 GLU A N 1
ATOM 2510 C CA . GLU A 1 309 ? -19.391 -3.354 -21.969 1 93.44 309 GLU A CA 1
ATOM 2511 C C . GLU A 1 309 ? -18.891 -4.793 -21.953 1 93.44 309 GLU A C 1
ATOM 2513 O O . GLU A 1 309 ? -19.484 -5.66 -21.312 1 93.44 309 GLU A O 1
ATOM 2518 N N . ASP A 1 310 ? -17.859 -5.023 -22.625 1 95.38 310 ASP A N 1
ATOM 2519 C CA . ASP A 1 310 ? -17.344 -6.387 -22.703 1 95.38 310 ASP A CA 1
ATOM 2520 C C . ASP A 1 310 ? -16.922 -6.895 -21.328 1 95.38 310 ASP A C 1
ATOM 2522 O O . ASP A 1 310 ? -17.312 -7.988 -20.922 1 95.38 310 ASP A O 1
ATOM 2526 N N . ILE A 1 311 ? -16.141 -6.105 -20.672 1 96.44 311 ILE A N 1
ATOM 2527 C CA . ILE A 1 311 ? -15.672 -6.488 -19.344 1 96.44 311 ILE A CA 1
ATOM 2528 C C . ILE A 1 311 ? -16.859 -6.574 -18.375 1 96.44 311 ILE A C 1
ATOM 2530 O O . ILE A 1 311 ? -16.938 -7.512 -17.578 1 96.44 311 ILE A O 1
ATOM 2534 N N . ALA A 1 312 ? -17.766 -5.617 -18.469 1 96.06 312 ALA A N 1
ATOM 2535 C CA . ALA A 1 312 ? -18.953 -5.625 -17.609 1 96.06 312 ALA A CA 1
ATOM 2536 C C . ALA A 1 312 ? -19.781 -6.891 -17.812 1 96.06 312 ALA A C 1
ATOM 2538 O O . ALA A 1 312 ? -20.141 -7.562 -16.859 1 96.06 312 ALA A O 1
ATOM 2539 N N . ASN A 1 313 ? -20 -7.168 -19.031 1 95.25 313 ASN A N 1
ATOM 2540 C CA . ASN A 1 313 ? -20.781 -8.352 -19.359 1 95.25 313 ASN A CA 1
ATOM 2541 C C . ASN A 1 313 ? -20.109 -9.625 -18.875 1 95.25 313 ASN A C 1
ATOM 2543 O O . ASN A 1 313 ? -20.766 -10.562 -18.422 1 95.25 313 ASN A O 1
ATOM 2547 N N . SER A 1 314 ? -18.812 -9.656 -18.984 1 95.62 314 SER A N 1
ATOM 2548 C CA . SER A 1 314 ? -18.078 -10.812 -18.5 1 95.62 314 SER A CA 1
ATOM 2549 C C . SER A 1 314 ? -18.266 -11 -17 1 95.62 314 SER A C 1
ATOM 2551 O O . SER A 1 314 ? -18.562 -12.102 -16.531 1 95.62 314 SER A O 1
ATOM 2553 N N . ILE A 1 315 ? -18.188 -9.961 -16.266 1 95.69 315 ILE A N 1
ATOM 2554 C CA . ILE A 1 315 ? -18.328 -10.008 -14.82 1 95.69 315 ILE A CA 1
ATOM 2555 C C . ILE A 1 315 ? -19.75 -10.422 -14.453 1 95.69 315 ILE A C 1
ATOM 2557 O O . ILE A 1 315 ? -19.953 -11.273 -13.586 1 95.69 315 ILE A O 1
ATOM 2561 N N . ILE A 1 316 ? -20.703 -9.852 -15.133 1 95.56 316 ILE A N 1
ATOM 2562 C CA . ILE A 1 316 ? -22.094 -10.117 -14.852 1 95.56 316 ILE A CA 1
ATOM 2563 C C . ILE A 1 316 ? -22.422 -11.578 -15.164 1 95.56 316 ILE A C 1
ATOM 2565 O O . ILE A 1 316 ? -23.109 -12.25 -14.398 1 95.56 316 ILE A O 1
ATOM 2569 N N . SER A 1 317 ? -21.875 -12.008 -16.219 1 95 317 SER A N 1
ATOM 2570 C CA . SER A 1 317 ? -22.141 -13.383 -16.625 1 95 317 SER A CA 1
ATOM 2571 C C . SER A 1 317 ? -21.453 -14.375 -15.68 1 95 317 SER A C 1
ATOM 2573 O O . SER A 1 317 ? -22.031 -15.422 -15.352 1 95 317 SER A O 1
ATOM 2575 N N . LEU A 1 318 ? -20.297 -14.023 -15.203 1 94.38 318 LEU A N 1
ATOM 2576 C CA . LEU A 1 318 ? -19.484 -14.977 -14.461 1 94.38 318 LEU A CA 1
ATOM 2577 C C . LEU A 1 318 ? -19.828 -14.953 -12.977 1 94.38 318 LEU A C 1
ATOM 2579 O O . LEU A 1 318 ? -19.828 -15.992 -12.32 1 94.38 318 LEU A O 1
ATOM 2583 N N . ARG A 1 319 ? -20.078 -13.742 -12.453 1 96.12 319 ARG A N 1
ATOM 2584 C CA . ARG A 1 319 ? -20.156 -13.633 -11 1 96.12 319 ARG A CA 1
ATOM 2585 C C . ARG A 1 319 ? -21.391 -12.852 -10.57 1 96.12 319 ARG A C 1
ATOM 2587 O O . ARG A 1 319 ? -21.656 -12.711 -9.375 1 96.12 319 ARG A O 1
ATOM 2594 N N . HIS A 1 320 ? -22.125 -12.305 -11.461 1 96.44 320 HIS A N 1
ATOM 2595 C CA . HIS A 1 320 ? -23.469 -11.742 -11.266 1 96.44 320 HIS A CA 1
ATOM 2596 C C . HIS A 1 320 ? -23.391 -10.406 -10.539 1 96.44 320 HIS A C 1
ATOM 2598 O O . HIS A 1 320 ? -24.359 -9.977 -9.914 1 96.44 320 HIS A O 1
ATOM 2604 N N . GLN A 1 321 ? -22.25 -9.75 -10.523 1 96.62 321 GLN A N 1
ATOM 2605 C CA . GLN A 1 321 ? -22.141 -8.453 -9.859 1 96.62 321 GLN A CA 1
ATOM 2606 C C . GLN A 1 321 ? -22.844 -7.363 -10.672 1 96.62 321 GLN A C 1
ATOM 2608 O O . GLN A 1 321 ? -22.922 -7.445 -11.898 1 96.62 321 GLN A O 1
ATOM 2613 N N . THR A 1 322 ? -23.312 -6.367 -9.938 1 96.19 322 THR A N 1
ATOM 2614 C CA . THR A 1 322 ? -23.797 -5.148 -10.578 1 96.19 322 THR A CA 1
ATOM 2615 C C . THR A 1 322 ? -22.641 -4.188 -10.844 1 96.19 322 THR A C 1
ATOM 2617 O O . THR A 1 322 ? -21.781 -3.982 -9.977 1 96.19 322 THR A O 1
ATOM 2620 N N . VAL A 1 323 ? -22.625 -3.666 -12.078 1 96.31 323 VAL A N 1
ATOM 2621 C CA . VAL A 1 323 ? -21.531 -2.787 -12.484 1 96.31 323 VAL A CA 1
ATOM 2622 C C . VAL A 1 323 ? -22.062 -1.369 -12.695 1 96.31 323 VAL A C 1
ATOM 2624 O O . VAL A 1 323 ? -23.062 -1.17 -13.383 1 96.31 323 VAL A O 1
ATOM 2627 N N . PHE A 1 324 ? -21.359 -0.401 -12.062 1 95.44 324 PHE A N 1
ATOM 2628 C CA . PHE A 1 324 ? -21.641 1.011 -12.289 1 95.44 324 PHE A CA 1
ATOM 2629 C C . PHE A 1 324 ? -20.641 1.624 -13.25 1 95.44 324 PHE A C 1
ATOM 2631 O O . PHE A 1 324 ? -19.438 1.338 -13.164 1 95.44 324 PHE A O 1
ATOM 2638 N N . TYR A 1 325 ? -20.906 2.32 -14.32 1 86.19 325 TYR A N 1
ATOM 2639 C CA . TYR A 1 325 ? -20 2.928 -15.289 1 86.19 325 TYR A CA 1
ATOM 2640 C C . TYR A 1 325 ? -19.828 4.414 -15.008 1 86.19 325 TYR A C 1
ATOM 2642 O O . TYR A 1 325 ? -18.703 4.898 -14.875 1 86.19 325 TYR A O 1
ATOM 2650 N N . LYS A 1 326 ? -20.797 5.215 -15.594 1 69.38 326 LYS A N 1
ATOM 2651 C CA . LYS A 1 326 ? -20.734 6.664 -15.75 1 69.38 326 LYS A CA 1
ATOM 2652 C C . LYS A 1 326 ? -20.891 7.375 -14.414 1 69.38 326 LYS A C 1
ATOM 2654 O O . LYS A 1 326 ? -21.891 7.164 -13.711 1 69.38 326 LYS A O 1
ATOM 2659 N N . LEU A 1 327 ? -19.625 8.016 -14.062 1 79.06 327 LEU A N 1
ATOM 2660 C CA . LEU A 1 327 ? -19.797 8.828 -12.867 1 79.06 327 LEU A CA 1
ATOM 2661 C C . LEU A 1 327 ? -19.453 10.289 -13.148 1 79.06 327 LEU A C 1
ATOM 2663 O O . LEU A 1 327 ? -18.531 10.578 -13.898 1 79.06 327 LEU A O 1
ATOM 2667 N N . ASP A 1 328 ? -20.375 11.25 -12.984 1 86.12 328 ASP A N 1
ATOM 2668 C CA . ASP A 1 328 ? -20.047 12.672 -12.984 1 86.12 328 ASP A CA 1
ATOM 2669 C C . ASP A 1 328 ? -19.219 13.039 -11.766 1 86.12 328 ASP A C 1
ATOM 2671 O O . ASP A 1 328 ? -19.578 12.695 -10.633 1 86.12 328 ASP A O 1
ATOM 2675 N N . ASP A 1 329 ? -18.125 13.633 -12.023 1 88.56 329 ASP A N 1
ATOM 2676 C CA . ASP A 1 329 ? -17.25 14.055 -10.922 1 88.56 329 ASP A CA 1
ATOM 2677 C C . ASP A 1 329 ? -17.859 15.258 -10.188 1 88.56 329 ASP A C 1
ATOM 2679 O O . ASP A 1 329 ? -17.906 16.359 -10.742 1 88.56 329 ASP A O 1
ATOM 2683 N N . VAL A 1 330 ? -18.203 15.086 -9.078 1 89.62 330 VAL A N 1
ATOM 2684 C CA . VAL A 1 330 ? -18.875 16.141 -8.32 1 89.62 330 VAL A CA 1
ATOM 2685 C C . VAL A 1 330 ? -17.891 17.266 -8.016 1 89.62 330 VAL A C 1
ATOM 2687 O O . VAL A 1 330 ? -18.297 18.406 -7.82 1 89.62 330 VAL A O 1
ATOM 2690 N N . ALA A 1 331 ? -16.578 16.953 -7.957 1 87.94 331 ALA A N 1
ATOM 2691 C CA . ALA A 1 331 ? -15.578 17.984 -7.68 1 87.94 331 ALA A CA 1
ATOM 2692 C C . ALA A 1 331 ? -15.594 19.078 -8.742 1 87.94 331 ALA A C 1
ATOM 2694 O O . ALA A 1 331 ? -15.258 20.219 -8.461 1 87.94 331 ALA A O 1
ATOM 2695 N N . SER A 1 332 ? -15.984 18.703 -9.914 1 83.69 332 SER A N 1
ATOM 2696 C CA . SER A 1 332 ? -16.031 19.656 -11.016 1 83.69 332 SER A CA 1
ATOM 2697 C C . SER A 1 332 ? -17.203 20.625 -10.859 1 83.69 332 SER A C 1
ATOM 2699 O O . SER A 1 332 ? -17.219 21.672 -11.5 1 83.69 332 SER A O 1
ATOM 2701 N N . LEU A 1 333 ? -18.141 20.266 -10.023 1 80.44 333 LEU A N 1
ATOM 2702 C CA . LEU A 1 333 ? -19.344 21.062 -9.844 1 80.44 333 LEU A CA 1
ATOM 2703 C C . LEU A 1 333 ? -19.234 21.953 -8.609 1 80.44 333 LEU A C 1
ATOM 2705 O O . LEU A 1 333 ? -20.125 22.766 -8.344 1 80.44 333 LEU A O 1
ATOM 2709 N N . MET A 1 334 ? -18.094 21.672 -7.871 1 77.62 334 MET A N 1
ATOM 2710 C CA . MET A 1 334 ? -17.984 22.359 -6.59 1 77.62 334 MET A CA 1
ATOM 2711 C C . MET A 1 334 ? -16.688 23.172 -6.527 1 77.62 334 MET A C 1
ATOM 2713 O O . MET A 1 334 ? -15.68 22.781 -7.121 1 77.62 334 MET A O 1
ATOM 2717 N N . SER A 1 335 ? -16.781 24.328 -5.996 1 69.44 335 SER A N 1
ATOM 2718 C CA . SER A 1 335 ? -15.586 25.141 -5.766 1 69.44 335 SER A CA 1
ATOM 2719 C C . SER A 1 335 ? -15.281 25.266 -4.277 1 69.44 335 SER A C 1
ATOM 2721 O O . SER A 1 335 ? -16.188 25.406 -3.459 1 69.44 335 SER A O 1
ATOM 2723 N N . TYR A 1 336 ? -14.148 24.812 -3.869 1 65.12 336 TYR A N 1
ATOM 2724 C CA . TYR A 1 336 ? -13.719 25.062 -2.496 1 65.12 336 TYR A CA 1
ATOM 2725 C C . TYR A 1 336 ? -13.617 26.547 -2.205 1 65.12 336 TYR A C 1
ATOM 2727 O O . TYR A 1 336 ? -13.156 27.328 -3.047 1 65.12 336 TYR A O 1
ATOM 2735 N N . PRO A 1 337 ? -14.039 27.078 -0.767 1 65.19 337 PRO A N 1
ATOM 2736 C CA . PRO A 1 337 ? -14.367 26.375 0.47 1 65.19 337 PRO A CA 1
ATOM 2737 C C . PRO A 1 337 ? -15.836 25.953 0.534 1 65.19 337 PRO A C 1
ATOM 2739 O O . PRO A 1 337 ? -16.297 25.5 1.579 1 65.19 337 PRO A O 1
ATOM 2742 N N . PHE A 1 338 ? -16.516 25.594 -0.434 1 64.75 338 PHE A N 1
ATOM 2743 C CA . PHE A 1 338 ? -17.812 24.938 -0.617 1 64.75 338 PHE A CA 1
ATOM 2744 C C . PHE A 1 338 ? -18.938 25.875 -0.226 1 64.75 338 PHE A C 1
ATOM 2746 O O . PHE A 1 338 ? -20.109 25.531 -0.352 1 64.75 338 PHE A O 1
ATOM 2753 N N . GLU A 1 339 ? -18.797 27 0.569 1 58.91 339 GLU A N 1
ATOM 2754 C CA . GLU A 1 339 ? -19.844 27.859 1.118 1 58.91 339 GLU A CA 1
ATOM 2755 C C . GLU A 1 339 ? -20.984 28.047 0.124 1 58.91 339 GLU A C 1
ATOM 2757 O O . GLU A 1 339 ? -22.156 27.812 0.455 1 58.91 339 GLU A O 1
ATOM 2762 N N . ASP A 1 340 ? -20.781 28.766 -0.855 1 53.97 340 ASP A N 1
ATOM 2763 C CA . ASP A 1 340 ? -21.875 29.141 -1.741 1 53.97 340 ASP A CA 1
ATOM 2764 C C . ASP A 1 340 ? -22.266 27.969 -2.652 1 53.97 340 ASP A C 1
ATOM 2766 O O . ASP A 1 340 ? -23.078 28.125 -3.555 1 53.97 340 ASP A O 1
ATOM 2770 N N . SER A 1 341 ? -21.688 26.812 -2.293 1 52.25 341 SER A N 1
ATOM 2771 C CA . SER A 1 341 ? -21.656 25.781 -3.32 1 52.25 341 SER A CA 1
ATOM 2772 C C . SER A 1 341 ? -22.906 24.922 -3.283 1 52.25 341 SER A C 1
ATOM 2774 O O . SER A 1 341 ? -23.328 24.375 -4.309 1 52.25 341 SER A O 1
ATOM 2776 N N . MET A 1 342 ? -23.5 24.656 -2.111 1 54.22 342 MET A N 1
ATOM 2777 C CA . MET A 1 342 ? -24.656 23.766 -2.15 1 54.22 342 MET A CA 1
ATOM 2778 C C . MET A 1 342 ? -25.766 24.344 -3.025 1 54.22 342 MET A C 1
ATOM 2780 O O . MET A 1 342 ? -26.594 23.609 -3.566 1 54.22 342 MET A O 1
ATOM 2784 N N . VAL A 1 343 ? -25.953 25.656 -2.857 1 50.56 343 VAL A N 1
ATOM 2785 C CA . VAL A 1 343 ? -26.906 26.266 -3.77 1 50.56 343 VAL A CA 1
ATOM 2786 C C . VAL A 1 343 ? -26.578 25.875 -5.207 1 50.56 343 VAL A C 1
ATOM 2788 O O . VAL A 1 343 ? -27.469 25.719 -6.039 1 50.56 343 VAL A O 1
ATOM 2791 N N . GLY A 1 344 ? -25.453 25.406 -5.422 1 55.06 344 GLY A N 1
ATOM 2792 C CA . GLY A 1 344 ? -25.031 25.172 -6.797 1 55.06 344 GLY A CA 1
ATOM 2793 C C . GLY A 1 344 ? -25.156 23.719 -7.211 1 55.06 344 GLY A C 1
ATOM 2794 O O . GLY A 1 344 ? -25.047 23.391 -8.398 1 55.06 344 GLY A O 1
ATOM 2795 N N . LEU A 1 345 ? -25.219 22.781 -6.121 1 69 345 LEU A N 1
ATOM 2796 C CA . LEU A 1 345 ? -25.359 21.422 -6.633 1 69 345 LEU A CA 1
ATOM 2797 C C . LEU A 1 345 ? -26.797 21.125 -7.012 1 69 345 LEU A C 1
ATOM 2799 O O . LEU A 1 345 ? -27.641 20.844 -6.145 1 69 345 LEU A O 1
ATOM 2803 N N . LYS A 1 346 ? -27.328 21.703 -8.07 1 71.5 346 LYS A N 1
ATOM 2804 C CA . LYS A 1 346 ? -28.625 21.312 -8.648 1 71.5 346 LYS A CA 1
ATOM 2805 C C . LYS A 1 346 ? -28.516 19.984 -9.406 1 71.5 346 LYS A C 1
ATOM 2807 O O . LYS A 1 346 ? -28.438 19.969 -10.633 1 71.5 346 LYS A O 1
ATOM 2812 N N . PRO A 1 347 ? -28.391 18.938 -8.438 1 74.94 347 PRO A N 1
ATOM 2813 C CA . PRO A 1 347 ? -28.203 17.656 -9.117 1 74.94 347 PRO A CA 1
ATOM 2814 C C . PRO A 1 347 ? -29.438 17.203 -9.891 1 74.94 347 PRO A C 1
ATOM 2816 O O . PRO A 1 347 ? -30.562 17.484 -9.477 1 74.94 347 PRO A O 1
ATOM 2819 N N . LYS A 1 348 ? -29.188 16.734 -11.07 1 76.06 348 LYS A N 1
ATOM 2820 C CA . LYS A 1 348 ? -30.266 16.047 -11.773 1 76.06 348 LYS A CA 1
ATOM 2821 C C . LYS A 1 348 ? -30.688 14.781 -11.039 1 76.06 348 LYS A C 1
ATOM 2823 O O . LYS A 1 348 ? -29.844 14.016 -10.578 1 76.06 348 LYS A O 1
ATOM 2828 N N . SER A 1 349 ? -32.031 14.656 -10.922 1 82.62 349 SER A N 1
ATOM 2829 C CA . SER A 1 349 ? -32.562 13.516 -10.188 1 82.62 349 SER A CA 1
ATOM 2830 C C . SER A 1 349 ? -32.062 12.195 -10.766 1 82.62 349 SER A C 1
ATOM 2832 O O . SER A 1 349 ? -32.062 12.016 -11.984 1 82.62 349 SER A O 1
ATOM 2834 N N . GLY A 1 350 ? -31.516 11.352 -9.883 1 86.75 350 GLY A N 1
ATOM 2835 C CA . GLY A 1 350 ? -31.109 10.008 -10.25 1 86.75 350 GLY A CA 1
ATOM 2836 C C . GLY A 1 350 ? -29.672 9.938 -10.734 1 86.75 350 GLY A C 1
ATOM 2837 O O . GLY A 1 350 ? -29.156 8.852 -11.031 1 86.75 350 GLY A O 1
ATOM 2838 N N . THR A 1 351 ? -29.031 11.062 -10.719 1 88.94 351 THR A N 1
ATOM 2839 C CA . THR A 1 351 ? -27.656 11.086 -11.211 1 88.94 351 THR A CA 1
ATOM 2840 C C . THR A 1 351 ? -26.703 10.43 -10.211 1 88.94 351 THR A C 1
ATOM 2842 O O . THR A 1 351 ? -26.906 10.539 -9 1 88.94 351 THR A O 1
ATOM 2845 N N . ILE A 1 352 ? -25.734 9.734 -10.766 1 92.19 352 ILE A N 1
ATOM 2846 C CA . ILE A 1 352 ? -24.672 9.195 -9.938 1 92.19 352 ILE A CA 1
ATOM 2847 C C . ILE A 1 352 ? -23.438 10.109 -10.031 1 92.19 352 ILE A C 1
ATOM 2849 O O . ILE A 1 352 ? -22.875 10.281 -11.102 1 92.19 352 ILE A O 1
ATOM 2853 N N . TYR A 1 353 ? -23.109 10.68 -8.922 1 92.25 353 TYR A N 1
ATOM 2854 C CA . TYR A 1 353 ? -21.875 11.469 -8.828 1 92.25 353 TYR A CA 1
ATOM 2855 C C . TYR A 1 353 ? -20.766 10.656 -8.188 1 92.25 353 TYR A C 1
ATOM 2857 O O . TYR A 1 353 ? -21.016 9.797 -7.336 1 92.25 353 TYR A O 1
ATOM 2865 N N . SER A 1 354 ? -19.609 10.891 -8.664 1 94.69 354 SER A N 1
ATOM 2866 C CA . SER A 1 354 ? -18.453 10.234 -8.086 1 94.69 354 SER A CA 1
ATOM 2867 C C . SER A 1 354 ? -17.422 11.258 -7.594 1 94.69 354 SER A C 1
ATOM 2869 O O . SER A 1 354 ? -17.422 12.398 -8.047 1 94.69 354 SER A O 1
ATOM 2871 N N . LEU A 1 355 ? -16.641 10.844 -6.648 1 95.31 355 LEU A N 1
ATOM 2872 C CA . LEU A 1 355 ? -15.586 11.688 -6.102 1 95.31 355 LEU A CA 1
ATOM 2873 C C . LEU A 1 355 ? -14.383 10.852 -5.688 1 95.31 355 LEU A C 1
ATOM 2875 O O . LEU A 1 355 ? -14.5 9.969 -4.828 1 95.31 355 LEU A O 1
ATOM 2879 N N . SER A 1 356 ? -13.203 11.062 -6.324 1 95.75 356 SER A N 1
ATOM 2880 C CA . SER A 1 356 ? -11.953 10.477 -5.848 1 95.75 356 SER A CA 1
ATOM 2881 C C . SER A 1 356 ? -11.445 11.195 -4.602 1 95.75 356 SER A C 1
ATOM 2883 O O . SER A 1 356 ? -10.992 12.344 -4.68 1 95.75 356 SER A O 1
ATOM 2885 N N . VAL A 1 357 ? -11.398 10.492 -3.504 1 95.5 357 VAL A N 1
ATOM 2886 C CA . VAL A 1 357 ? -11.172 11.188 -2.242 1 95.5 357 VAL A CA 1
ATOM 2887 C C . VAL A 1 357 ? -9.672 11.383 -2.02 1 95.5 357 VAL A C 1
ATOM 2889 O O . VAL A 1 357 ? -9.266 12.117 -1.117 1 95.5 357 VAL A O 1
ATOM 2892 N N . GLU A 1 358 ? -8.852 10.766 -2.834 1 92.31 358 GLU A N 1
ATOM 2893 C CA . GLU A 1 358 ? -7.41 10.875 -2.635 1 92.31 358 GLU A CA 1
ATOM 2894 C C . GLU A 1 358 ? -6.828 12.047 -3.42 1 92.31 358 GLU A C 1
ATOM 2896 O O . GLU A 1 358 ? -5.66 12.398 -3.25 1 92.31 358 GLU A O 1
ATOM 2901 N N . GLU A 1 359 ? -7.613 12.617 -4.246 1 88 359 GLU A N 1
ATOM 2902 C CA . GLU A 1 359 ? -7.105 13.68 -5.109 1 88 359 GLU A CA 1
ATOM 2903 C C . GLU A 1 359 ? -7.312 15.055 -4.473 1 88 359 GLU A C 1
ATOM 2905 O O . GLU A 1 359 ? -8.375 15.328 -3.912 1 88 359 GLU A O 1
ATOM 2910 N N . ASN A 1 360 ? -6.277 15.789 -4.523 1 80.94 360 ASN A N 1
ATOM 2911 C CA . ASN A 1 360 ? -6.352 17.188 -4.098 1 80.94 360 ASN A CA 1
ATOM 2912 C C . ASN A 1 360 ? -6.953 17.312 -2.701 1 80.94 360 ASN A C 1
ATOM 2914 O O . ASN A 1 360 ? -6.496 16.656 -1.762 1 80.94 360 ASN A O 1
ATOM 2918 N N . ASP A 1 361 ? -7.961 18.109 -2.441 1 83.06 361 ASP A N 1
ATOM 2919 C CA . ASP A 1 361 ? -8.656 18.328 -1.173 1 83.06 361 ASP A CA 1
ATOM 2920 C C . ASP A 1 361 ? -10.047 17.703 -1.199 1 83.06 361 ASP A C 1
ATOM 2922 O O . ASP A 1 361 ? -10.953 18.172 -0.505 1 83.06 361 ASP A O 1
ATOM 2926 N N . ASN A 1 362 ? -10.094 16.594 -1.934 1 92.38 362 ASN A N 1
ATOM 2927 C CA . ASN A 1 362 ? -11.422 16 -2.119 1 92.38 362 ASN A CA 1
ATOM 2928 C C . ASN A 1 362 ? -11.891 15.281 -0.862 1 92.38 362 ASN A C 1
ATOM 2930 O O . ASN A 1 362 ? -13.078 14.992 -0.716 1 92.38 362 ASN A O 1
ATOM 2934 N N . GLU A 1 363 ? -10.969 14.961 0.031 1 91.62 363 GLU A N 1
ATOM 2935 C CA . GLU A 1 363 ? -11.422 14.398 1.3 1 91.62 363 GLU A CA 1
ATOM 2936 C C . GLU A 1 363 ? -12.266 15.406 2.078 1 91.62 363 GLU A C 1
ATOM 2938 O O . GLU A 1 363 ? -13.203 15.016 2.783 1 91.62 363 GLU A O 1
ATOM 2943 N N . LYS A 1 364 ? -11.945 16.703 1.959 1 91.38 364 LYS A N 1
ATOM 2944 C CA . LYS A 1 364 ? -12.75 17.75 2.58 1 91.38 364 LYS A CA 1
ATOM 2945 C C . LYS A 1 364 ? -14.133 17.828 1.94 1 91.38 364 LYS A C 1
ATOM 2947 O O . LYS A 1 364 ? -15.141 17.953 2.641 1 91.38 364 LYS A O 1
ATOM 2952 N N . LEU A 1 365 ? -14.102 17.75 0.628 1 91.75 365 LEU A N 1
ATOM 2953 C CA . LEU A 1 365 ? -15.367 17.797 -0.097 1 91.75 365 LEU A CA 1
ATOM 2954 C C . LEU A 1 365 ? -16.25 16.594 0.28 1 91.75 365 LEU A C 1
ATOM 2956 O O . LEU A 1 365 ? -17.469 16.75 0.427 1 91.75 365 LEU A O 1
ATOM 2960 N N . ALA A 1 366 ? -15.656 15.453 0.423 1 93.25 366 ALA A N 1
ATOM 2961 C CA . ALA A 1 366 ? -16.406 14.266 0.824 1 93.25 366 ALA A CA 1
ATOM 2962 C C . ALA A 1 366 ? -17.109 14.484 2.16 1 93.25 366 ALA A C 1
ATOM 2964 O O . ALA A 1 366 ? -18.312 14.211 2.291 1 93.25 366 ALA A O 1
ATOM 2965 N N . VAL A 1 367 ? -16.406 15.023 3.102 1 91 367 VAL A N 1
ATOM 2966 C CA . VAL A 1 367 ? -16.969 15.266 4.422 1 91 367 VAL A CA 1
ATOM 2967 C C . VAL A 1 367 ? -18.078 16.312 4.328 1 91 367 VAL A C 1
ATOM 2969 O O . VAL A 1 367 ? -19.109 16.188 4.977 1 91 367 VAL A O 1
ATOM 2972 N N . TYR A 1 368 ? -17.859 17.297 3.5 1 90.44 368 TYR A N 1
ATOM 2973 C CA . TYR A 1 368 ? -18.859 18.328 3.299 1 90.44 368 TYR A CA 1
ATOM 2974 C C . TYR A 1 368 ? -20.156 17.734 2.768 1 90.44 368 TYR A C 1
ATOM 2976 O O . TYR A 1 368 ? -21.25 18.031 3.275 1 90.44 368 TYR A O 1
ATOM 2984 N N . LEU A 1 369 ? -20.016 16.938 1.783 1 90.44 369 LEU A N 1
ATOM 2985 C CA . LEU A 1 369 ? -21.188 16.328 1.158 1 90.44 369 LEU A CA 1
ATOM 2986 C C . LEU A 1 369 ? -21.906 15.398 2.133 1 90.44 369 LEU A C 1
ATOM 2988 O O . LEU A 1 369 ? -23.141 15.367 2.178 1 90.44 369 LEU A O 1
ATOM 2992 N N . LEU A 1 370 ? -21.188 14.672 2.91 1 89.56 370 LEU A N 1
ATOM 2993 C CA . LEU A 1 370 ? -21.766 13.773 3.9 1 89.56 370 LEU A CA 1
ATOM 2994 C C . LEU A 1 370 ? -22.562 14.547 4.945 1 89.56 370 LEU A C 1
ATOM 2996 O O . LEU A 1 370 ? -23.594 14.078 5.41 1 89.56 370 LEU A O 1
ATOM 3000 N N . LYS A 1 371 ? -22.078 15.672 5.238 1 84.81 371 LYS A N 1
ATOM 3001 C CA . LYS A 1 371 ? -22.703 16.484 6.285 1 84.81 371 LYS A CA 1
ATOM 3002 C C . LYS A 1 371 ? -23.922 17.234 5.754 1 84.81 371 LYS A C 1
ATOM 3004 O O . LYS A 1 371 ? -24.922 17.359 6.453 1 84.81 371 LYS A O 1
ATOM 3009 N N . HIS A 1 372 ? -23.875 17.609 4.523 1 84.12 372 HIS A N 1
ATOM 3010 C CA . HIS A 1 372 ? -24.859 18.609 4.082 1 84.12 372 HIS A CA 1
ATOM 3011 C C . HIS A 1 372 ? -25.844 18 3.08 1 84.12 372 HIS A C 1
ATOM 3013 O O . HIS A 1 372 ? -26.891 18.578 2.803 1 84.12 372 HIS A O 1
ATOM 3019 N N . CYS A 1 373 ? -25.5 16.891 2.555 1 86 373 CYS A N 1
ATOM 3020 C CA . CYS A 1 373 ? -26.359 16.375 1.484 1 86 373 CYS A CA 1
ATOM 3021 C C . CYS A 1 373 ? -27.016 15.07 1.893 1 86 373 CYS A C 1
ATOM 3023 O O . CYS A 1 373 ? -27.562 14.352 1.049 1 86 373 CYS A O 1
ATOM 3025 N N . GLU A 1 374 ? -27.047 14.75 3.066 1 85.75 374 GLU A N 1
ATOM 3026 C CA . GLU A 1 374 ? -27.531 13.461 3.539 1 85.75 374 GLU A CA 1
ATOM 3027 C C . GLU A 1 374 ? -28.969 13.227 3.094 1 85.75 374 GLU A C 1
ATOM 3029 O O . GLU A 1 374 ? -29.328 12.133 2.654 1 85.75 374 GLU A O 1
ATOM 3034 N N . GLU A 1 375 ? -29.781 14.234 3.16 1 85.06 375 GLU A N 1
ATOM 3035 C CA . GLU A 1 375 ? -31.203 14.102 2.869 1 85.06 375 GLU A CA 1
ATOM 3036 C C . GLU A 1 375 ? -31.453 13.953 1.372 1 85.06 375 GLU A C 1
ATOM 3038 O O . GLU A 1 375 ? -32.531 13.539 0.955 1 85.06 375 GLU A O 1
ATOM 3043 N N . GLN A 1 376 ? -30.484 14.25 0.565 1 88.38 376 GLN A N 1
ATOM 3044 C CA . GLN A 1 376 ? -30.656 14.219 -0.884 1 88.38 376 GLN A CA 1
ATOM 3045 C C . GLN A 1 376 ? -29.984 12.984 -1.483 1 88.38 376 GLN A C 1
ATOM 3047 O O . GLN A 1 376 ? -29.938 12.828 -2.705 1 88.38 376 GLN A O 1
ATOM 3052 N N . LEU A 1 377 ? -29.531 12.109 -0.665 1 91.25 377 LEU A N 1
ATOM 3053 C CA . LEU A 1 377 ? -28.766 10.984 -1.178 1 91.25 377 LEU A CA 1
ATOM 3054 C C . LEU A 1 377 ? -29.641 9.758 -1.365 1 91.25 377 LEU A C 1
ATOM 3056 O O . LEU A 1 377 ? -30.5 9.477 -0.53 1 91.25 377 LEU A O 1
ATOM 3060 N N . ILE A 1 378 ? -29.453 9.141 -2.484 1 92 378 ILE A N 1
ATOM 3061 C CA . ILE A 1 378 ? -30.016 7.824 -2.746 1 92 378 ILE A CA 1
ATOM 3062 C C . ILE A 1 378 ? -29.031 6.746 -2.307 1 92 378 ILE A C 1
ATOM 3064 O O . ILE A 1 378 ? -27.859 6.766 -2.703 1 92 378 ILE A O 1
ATOM 3068 N N . SER A 1 379 ? -29.5 5.82 -1.503 1 92.69 379 SER A N 1
ATOM 3069 C CA . SER A 1 379 ? -28.609 4.746 -1.067 1 92.69 379 SER A CA 1
ATOM 3070 C C . SER A 1 379 ? -28.156 3.889 -2.246 1 92.69 379 SER A C 1
ATOM 3072 O O . SER A 1 379 ? -28.859 3.783 -3.25 1 92.69 379 SER A O 1
ATOM 3074 N N . LEU A 1 380 ? -26.984 3.295 -2.104 1 93.06 380 LEU A N 1
ATOM 3075 C CA . LEU A 1 380 ? -26.438 2.43 -3.143 1 93.06 380 LEU A CA 1
ATOM 3076 C C . LEU A 1 380 ? -27.391 1.283 -3.451 1 93.06 380 LEU A C 1
ATOM 3078 O O . LEU A 1 380 ? -27.578 0.929 -4.617 1 93.06 380 LEU A O 1
ATOM 3082 N N . ILE A 1 381 ? -28.031 0.744 -2.473 1 91.88 381 ILE A N 1
ATOM 3083 C CA . ILE A 1 381 ? -28.938 -0.391 -2.623 1 91.88 381 ILE A CA 1
ATOM 3084 C C . ILE A 1 381 ? -30.156 0.022 -3.451 1 91.88 381 ILE A C 1
ATOM 3086 O O . ILE A 1 381 ? -30.562 -0.702 -4.359 1 91.88 381 ILE A O 1
ATOM 3090 N N . LYS A 1 382 ? -30.625 1.202 -3.09 1 90.31 382 LYS A N 1
ATOM 3091 C CA . LYS A 1 382 ? -31.781 1.712 -3.834 1 90.31 382 LYS A CA 1
ATOM 3092 C C . LYS A 1 382 ? -31.391 2.059 -5.27 1 90.31 382 LYS A C 1
ATOM 3094 O O . LYS A 1 382 ? -32.188 1.86 -6.195 1 90.31 382 LYS A O 1
ATOM 3099 N N . CYS A 1 383 ? -30.234 2.576 -5.457 1 90.75 383 CYS A N 1
ATOM 3100 C CA . CYS A 1 383 ? -29.75 2.93 -6.789 1 90.75 383 CYS A CA 1
ATOM 3101 C C . CYS A 1 383 ? -29.562 1.683 -7.645 1 90.75 383 CYS A C 1
ATOM 3103 O O . CYS A 1 383 ? -29.719 1.729 -8.867 1 90.75 383 CYS A O 1
ATOM 3105 N N . ALA A 1 384 ? -29.219 0.571 -7.004 1 89.31 384 ALA A N 1
ATOM 3106 C CA . ALA A 1 384 ? -28.859 -0.661 -7.703 1 89.31 384 ALA A CA 1
ATOM 3107 C C . ALA A 1 384 ? -30.109 -1.423 -8.141 1 89.31 384 ALA A C 1
ATOM 3109 O O . ALA A 1 384 ? -30.016 -2.484 -8.758 1 89.31 384 ALA A O 1
ATOM 3110 N N . ILE A 1 385 ? -31.266 -0.958 -7.809 1 83.69 385 ILE A N 1
ATOM 3111 C CA . ILE A 1 385 ? -32.5 -1.592 -8.242 1 83.69 385 ILE A CA 1
ATOM 3112 C C . ILE A 1 385 ? -32.75 -1.273 -9.711 1 83.69 385 ILE A C 1
ATOM 3114 O O . ILE A 1 385 ? -32.625 -0.123 -10.133 1 83.69 385 ILE A O 1
ATOM 3118 N N . PRO A 1 386 ? -33.062 -2.352 -10.484 1 77.12 386 PRO A N 1
ATOM 3119 C CA . PRO A 1 386 ? -33.281 -2.133 -11.914 1 77.12 386 PRO A CA 1
ATOM 3120 C C . PRO A 1 386 ? -34.438 -1.153 -12.18 1 77.12 386 PRO A C 1
ATOM 3122 O O . PRO A 1 386 ? -35.406 -1.114 -11.43 1 77.12 386 PRO A O 1
ATOM 3125 N N . MET B 1 1 ? 10.688 0.38 53.375 1 24.88 1 MET B N 1
ATOM 3126 C CA . MET B 1 1 ? 9.758 0.92 52.375 1 24.88 1 MET B CA 1
ATOM 3127 C C . MET B 1 1 ? 10.492 1.406 51.156 1 24.88 1 MET B C 1
ATOM 3129 O O . MET B 1 1 ? 11.32 2.314 51.219 1 24.88 1 MET B O 1
ATOM 3133 N N . SER B 1 2 ? 10.891 0.491 50.312 1 31.56 2 SER B N 1
ATOM 3134 C CA . SER B 1 2 ? 11.781 0.726 49.156 1 31.56 2 SER B CA 1
ATOM 3135 C C . SER B 1 2 ? 11.148 1.676 48.156 1 31.56 2 SER B C 1
ATOM 3137 O O . SER B 1 2 ? 10.039 1.435 47.688 1 31.56 2 SER B O 1
ATOM 3139 N N . ILE B 1 3 ? 11.172 3.027 48.375 1 39.03 3 ILE B N 1
ATOM 3140 C CA . ILE B 1 3 ? 10.742 4.082 47.469 1 39.03 3 ILE B CA 1
ATOM 3141 C C . ILE B 1 3 ? 11.148 3.719 46.031 1 39.03 3 ILE B C 1
ATOM 3143 O O . ILE B 1 3 ? 12.336 3.625 45.719 1 39.03 3 ILE B O 1
ATOM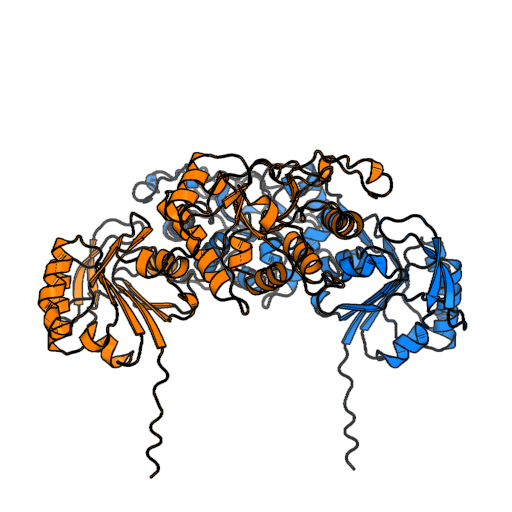 3147 N N . GLN B 1 4 ? 10.594 2.748 45.375 1 36.38 4 GLN B N 1
ATOM 3148 C CA . GLN B 1 4 ? 1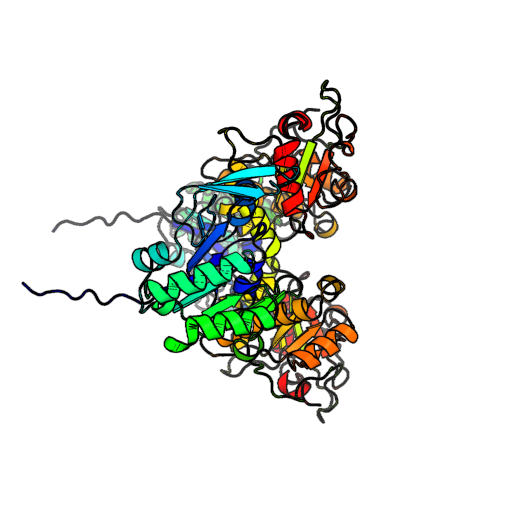0.844 2.451 43.969 1 36.38 4 GLN B CA 1
ATOM 3149 C C . GLN B 1 4 ? 10.641 3.689 43.094 1 36.38 4 GLN B C 1
ATOM 3151 O O . GLN B 1 4 ? 9.539 4.234 43 1 36.38 4 GLN B O 1
ATOM 3156 N N . PHE B 1 5 ? 11.539 4.707 42.969 1 37.19 5 PHE B N 1
ATOM 3157 C CA . PHE B 1 5 ? 11.633 5.836 42.062 1 37.19 5 PHE B CA 1
ATOM 3158 C C . PHE B 1 5 ? 11.297 5.406 40.656 1 37.19 5 PHE B C 1
ATOM 3160 O O . PHE B 1 5 ? 12.023 4.617 40.031 1 37.19 5 PHE B O 1
ATOM 3167 N N . ARG B 1 6 ? 10.203 5.098 40.406 1 48.78 6 ARG B N 1
ATOM 3168 C CA . ARG B 1 6 ? 9.758 4.746 39.031 1 48.78 6 ARG B CA 1
ATOM 3169 C C . ARG B 1 6 ? 10.227 5.777 38.031 1 48.78 6 ARG B C 1
ATOM 3171 O O . ARG B 1 6 ? 9.789 6.93 38.062 1 48.78 6 ARG B O 1
ATOM 3178 N N . THR B 1 7 ? 11.477 5.719 37.562 1 65.62 7 THR B N 1
ATOM 3179 C CA . THR B 1 7 ? 12.172 6.566 36.594 1 65.62 7 THR B CA 1
ATOM 3180 C C . THR B 1 7 ? 11.297 6.848 35.375 1 65.62 7 THR B C 1
ATOM 3182 O O . THR B 1 7 ? 10.742 5.926 34.781 1 65.62 7 THR B O 1
ATOM 3185 N N . HIS B 1 8 ? 10.68 8.078 35.281 1 82 8 HIS B N 1
ATOM 3186 C CA . HIS B 1 8 ? 9.883 8.523 34.156 1 82 8 HIS B CA 1
ATOM 3187 C C . HIS B 1 8 ? 10.594 8.227 32.812 1 82 8 HIS B C 1
ATOM 3189 O O . HIS B 1 8 ? 11.766 8.562 32.656 1 82 8 HIS B O 1
ATOM 3195 N N . GLN B 1 9 ? 9.906 7.309 32.062 1 89.31 9 GLN B N 1
ATOM 3196 C CA . GLN B 1 9 ? 10.43 7.102 30.703 1 89.31 9 GLN B CA 1
ATOM 3197 C C . GLN B 1 9 ? 10.062 8.266 29.797 1 89.31 9 GLN B C 1
ATOM 3199 O O . GLN B 1 9 ? 8.891 8.508 29.516 1 89.31 9 GLN B O 1
ATOM 3204 N N . SER B 1 10 ? 11.062 9.016 29.391 1 94.25 10 SER B N 1
ATOM 3205 C CA . SER B 1 10 ? 10.875 10.227 28.594 1 94.25 10 SER B CA 1
ATOM 3206 C C . SER B 1 10 ? 10.117 9.93 27.312 1 94.25 10 SER B C 1
ATOM 3208 O O . SER B 1 10 ? 10.352 8.906 26.656 1 94.25 10 SER B O 1
ATOM 3210 N N . LYS B 1 11 ? 9.18 10.82 26.984 1 96.75 11 LYS B N 1
ATOM 3211 C CA . LYS B 1 11 ? 8.375 10.727 25.781 1 96.75 11 LYS B CA 1
ATOM 3212 C C . LYS B 1 11 ? 8.555 11.961 24.906 1 96.75 11 LYS B C 1
ATOM 3214 O O . LYS B 1 11 ? 9.109 12.969 25.344 1 96.75 11 LYS B O 1
ATOM 3219 N N . ASN B 1 12 ? 8.203 11.805 23.625 1 98 12 ASN B N 1
ATOM 3220 C CA . ASN B 1 12 ? 8.195 12.906 22.672 1 98 12 ASN B CA 1
ATOM 3221 C C . ASN B 1 12 ? 6.77 13.359 22.359 1 98 12 ASN B C 1
ATOM 3223 O O . ASN B 1 12 ? 5.887 12.531 22.125 1 98 12 ASN B O 1
ATOM 3227 N N . TYR B 1 13 ? 6.551 14.672 22.406 1 98.31 13 TYR B N 1
ATOM 3228 C CA . TYR B 1 13 ? 5.227 15.211 22.125 1 98.31 13 TYR B CA 1
ATOM 3229 C C . TYR B 1 13 ? 5.305 16.281 21.031 1 98.31 13 TYR B C 1
ATOM 3231 O O . TYR B 1 13 ? 6.23 17.094 21.016 1 98.31 13 TYR B O 1
ATOM 3239 N N . PHE B 1 14 ? 4.461 16.25 20.141 1 98.69 14 PHE B N 1
ATOM 3240 C CA . PHE B 1 14 ? 4.145 17.391 19.281 1 98.69 14 PHE B CA 1
ATOM 3241 C C . PHE B 1 14 ? 2.756 17.938 19.609 1 98.69 14 PHE B C 1
ATOM 3243 O O . PHE B 1 14 ? 1.748 17.281 19.344 1 98.69 14 PHE B O 1
ATOM 3250 N N . ILE B 1 15 ? 2.699 19.078 20.109 1 98.81 15 ILE B N 1
ATOM 3251 C CA . ILE B 1 15 ? 1.459 19.719 20.531 1 98.81 15 ILE B CA 1
ATOM 3252 C C . ILE B 1 15 ? 1.071 20.812 19.531 1 98.81 15 ILE B C 1
ATOM 3254 O O . ILE B 1 15 ? 1.739 21.844 19.438 1 98.81 15 ILE B O 1
ATOM 3258 N N . ASN B 1 16 ? 0.009 20.547 18.75 1 98.75 16 ASN B N 1
ATOM 3259 C CA . ASN B 1 16 ? -0.544 21.453 17.75 1 98.75 16 ASN B CA 1
ATOM 3260 C C . ASN B 1 16 ? -1.685 22.281 18.328 1 98.75 16 ASN B C 1
ATOM 3262 O O . ASN B 1 16 ? -2.746 21.75 18.656 1 98.75 16 ASN B O 1
ATOM 3266 N N . VAL B 1 17 ? -1.475 23.594 18.438 1 98.5 17 VAL B N 1
ATOM 3267 C CA . VAL B 1 17 ? -2.479 24.469 19.047 1 98.5 17 VAL B CA 1
ATOM 3268 C C . VAL B 1 17 ? -3.09 25.375 17.984 1 98.5 17 VAL B C 1
ATOM 3270 O O . VAL B 1 17 ? -2.369 26.094 17.281 1 98.5 17 VAL B O 1
ATOM 3273 N N . GLY B 1 18 ? -4.387 25.328 17.984 1 96.44 18 GLY B N 1
ATOM 3274 C CA . GLY B 1 18 ? -5.109 26.203 17.062 1 96.44 18 GLY B CA 1
ATOM 3275 C C . GLY B 1 18 ? -5.285 25.609 15.68 1 96.44 18 GLY B C 1
ATOM 3276 O O . GLY B 1 18 ? -5.043 24.422 15.477 1 96.44 18 GLY B O 1
ATOM 3277 N N . GLY B 1 19 ? -5.891 26.406 14.797 1 92.62 19 GLY B N 1
ATOM 3278 C CA . GLY B 1 19 ? -6.078 26.016 13.414 1 92.62 19 GLY B CA 1
ATOM 3279 C C . GLY B 1 19 ? -7.398 25.297 13.172 1 92.62 19 GLY B C 1
ATOM 3280 O O . GLY B 1 19 ? -8.242 25.234 14.062 1 92.62 19 GLY B O 1
ATOM 3281 N N . THR B 1 20 ? -7.574 24.891 11.891 1 92.94 20 THR B N 1
ATOM 3282 C CA . THR B 1 20 ? -8.766 24.172 11.445 1 92.94 20 THR B CA 1
ATOM 3283 C C . THR B 1 20 ? -8.398 22.797 10.898 1 92.94 20 THR B C 1
ATOM 3285 O O . THR B 1 20 ? -8.445 21.797 11.625 1 92.94 20 THR B O 1
ATOM 3288 N N . TYR B 1 21 ? -7.848 22.766 9.711 1 93.81 21 TYR B N 1
ATOM 3289 C CA . TYR B 1 21 ? -7.402 21.516 9.109 1 93.81 21 TYR B CA 1
ATOM 3290 C C . TYR B 1 21 ? -6.074 21.062 9.703 1 93.81 21 TYR B C 1
ATOM 3292 O O . TYR B 1 21 ? -5.293 21.891 10.188 1 93.81 21 TYR B O 1
ATOM 3300 N N . PRO B 1 22 ? -5.836 19.781 9.68 1 96 22 PRO B N 1
ATOM 3301 C CA . PRO B 1 22 ? -4.621 19.281 10.32 1 96 22 PRO B CA 1
ATOM 3302 C C . PRO B 1 22 ? -3.387 19.391 9.43 1 96 22 PRO B C 1
ATOM 3304 O O . PRO B 1 22 ? -2.58 18.469 9.359 1 96 22 PRO B O 1
ATOM 3307 N N . LYS B 1 23 ? -3.234 20.484 8.812 1 95.31 23 LYS B N 1
ATOM 3308 C CA . LYS B 1 23 ? -2.109 20.703 7.906 1 95.31 23 LYS B CA 1
ATOM 3309 C C . LYS B 1 23 ? -0.784 20.688 8.664 1 95.31 23 LYS B C 1
ATOM 3311 O O . LYS B 1 23 ? 0.21 20.141 8.172 1 95.31 23 LYS B O 1
ATOM 3316 N N . SER B 1 24 ? -0.752 21.25 9.828 1 97.44 24 SER B N 1
ATOM 3317 C CA . SER B 1 24 ? 0.464 21.281 10.633 1 97.44 24 SER B CA 1
ATOM 3318 C C . SER B 1 24 ? 0.899 19.859 11.023 1 97.44 24 SER B C 1
ATOM 3320 O O . SER B 1 24 ? 2.094 19.562 11.039 1 97.44 24 SER B O 1
ATOM 3322 N N . LEU B 1 25 ? -0.038 19.016 11.375 1 97.12 25 LEU B N 1
ATOM 3323 C CA . LEU B 1 25 ? 0.285 17.625 11.68 1 97.12 25 LEU B CA 1
ATOM 3324 C C . LEU B 1 25 ? 0.896 16.938 10.461 1 97.12 25 LEU B C 1
ATOM 3326 O O . LEU B 1 25 ? 1.86 16.172 10.594 1 97.12 25 LEU B O 1
ATOM 3330 N N . GLU B 1 26 ? 0.356 17.219 9.328 1 95.81 26 GLU B N 1
ATOM 3331 C CA . GLU B 1 26 ? 0.842 16.609 8.094 1 95.81 26 GLU B CA 1
ATOM 3332 C C . GLU B 1 26 ? 2.287 17.016 7.812 1 95.81 26 GLU B C 1
ATOM 3334 O O . GLU B 1 26 ? 3.125 16.156 7.5 1 95.81 26 GLU B O 1
ATOM 3339 N N . ILE B 1 27 ? 2.549 18.312 7.918 1 97.81 27 ILE B N 1
ATOM 3340 C CA . ILE B 1 27 ? 3.896 18.812 7.688 1 97.81 27 ILE B CA 1
ATOM 3341 C C . ILE B 1 27 ? 4.863 18.188 8.688 1 97.81 27 ILE B C 1
ATOM 3343 O O . ILE B 1 27 ? 5.938 17.703 8.305 1 97.81 27 ILE B O 1
ATOM 3347 N N . PHE B 1 28 ? 4.453 18.141 10 1 98.31 28 PHE B N 1
ATOM 3348 C CA . PHE B 1 28 ? 5.289 17.578 11.062 1 98.31 28 PHE B CA 1
ATOM 3349 C C . PHE B 1 28 ? 5.602 16.109 10.789 1 98.31 28 PHE B C 1
ATOM 3351 O O . PHE B 1 28 ? 6.766 15.711 10.797 1 98.31 28 PHE B O 1
ATOM 3358 N N . LEU B 1 29 ? 4.598 15.352 10.477 1 97.12 29 LEU B N 1
ATOM 3359 C CA . LEU B 1 29 ? 4.754 13.914 10.281 1 97.12 29 LEU B CA 1
ATOM 3360 C C . LEU B 1 29 ? 5.574 13.625 9.031 1 97.12 29 LEU B C 1
ATOM 3362 O O . LEU B 1 29 ? 6.324 12.648 8.992 1 97.12 29 LEU B O 1
ATOM 3366 N N . GLN B 1 30 ? 5.465 14.43 8.086 1 97.12 30 GLN B N 1
ATOM 3367 C CA . GLN B 1 30 ? 6.176 14.219 6.832 1 97.12 30 GLN B CA 1
ATOM 3368 C C . GLN B 1 30 ? 7.652 14.578 6.965 1 97.12 30 GLN B C 1
ATOM 3370 O O . GLN B 1 30 ? 8.516 13.93 6.371 1 97.12 30 GLN B O 1
ATOM 3375 N N . THR B 1 31 ? 7.969 15.594 7.777 1 98.12 31 THR B N 1
ATOM 3376 C CA . THR B 1 31 ? 9.289 16.188 7.574 1 98.12 31 THR B CA 1
ATOM 3377 C C . THR B 1 31 ? 10.125 16.094 8.844 1 98.12 31 THR B C 1
ATOM 3379 O O . THR B 1 31 ? 11.352 16.062 8.789 1 98.12 31 THR B O 1
ATOM 3382 N N . TYR B 1 32 ? 9.484 16.172 10.016 1 97.56 32 TYR B N 1
ATOM 3383 C CA . TYR B 1 32 ? 10.289 16.203 11.227 1 97.56 32 TYR B CA 1
ATOM 3384 C C . TYR B 1 32 ? 10.961 14.859 11.477 1 97.56 32 TYR B C 1
ATOM 3386 O O . TYR B 1 32 ? 10.32 13.812 11.367 1 97.56 32 TYR B O 1
ATOM 3394 N N . PRO B 1 33 ? 12.273 14.891 11.805 1 95.38 33 PRO B N 1
ATOM 3395 C CA . PRO B 1 33 ? 12.969 13.617 12 1 95.38 33 PRO B CA 1
ATOM 3396 C C . PRO B 1 33 ? 12.352 12.766 13.102 1 95.38 33 PRO B C 1
ATOM 3398 O O . PRO B 1 33 ? 12.008 13.281 14.164 1 95.38 33 PRO B O 1
ATOM 3401 N N . ALA B 1 34 ? 12.109 11.508 12.922 1 93.81 34 ALA B N 1
ATOM 3402 C CA . ALA B 1 34 ? 11.57 10.531 13.867 1 93.81 34 ALA B CA 1
ATOM 3403 C C . ALA B 1 34 ? 10.18 10.945 14.344 1 93.81 34 ALA B C 1
ATOM 3405 O O . ALA B 1 34 ? 9.82 10.711 15.5 1 93.81 34 ALA B O 1
ATOM 3406 N N . SER B 1 35 ? 9.477 11.656 13.492 1 96.38 35 SER B N 1
ATOM 3407 C CA . SER B 1 35 ? 8.141 12.125 13.844 1 96.38 35 SER B CA 1
ATOM 3408 C C . SER B 1 35 ? 7.246 10.977 14.305 1 96.38 35 SER B C 1
ATOM 3410 O O . SER B 1 35 ? 6.355 11.164 15.133 1 96.38 35 SER B O 1
ATOM 3412 N N . GLU B 1 36 ? 7.48 9.758 13.844 1 92.88 36 GLU B N 1
ATOM 3413 C CA . GLU B 1 36 ? 6.656 8.594 14.164 1 92.88 36 GLU B CA 1
ATOM 3414 C C . GLU B 1 36 ? 6.77 8.219 15.641 1 92.88 36 GLU B C 1
ATOM 3416 O O . GLU B 1 36 ? 5.949 7.469 16.156 1 92.88 36 GLU B O 1
ATOM 3421 N N . LEU B 1 37 ? 7.723 8.742 16.328 1 95.38 37 LEU B N 1
ATOM 3422 C CA . LEU B 1 37 ? 7.941 8.43 17.734 1 95.38 37 LEU B CA 1
ATOM 3423 C C . LEU B 1 37 ? 7.25 9.445 18.641 1 95.38 37 LEU B C 1
ATOM 3425 O O . LEU B 1 37 ? 7.297 9.328 19.859 1 95.38 37 LEU B O 1
ATOM 3429 N N . PHE B 1 38 ? 6.613 10.414 18.062 1 97.62 38 PHE B N 1
ATOM 3430 C CA . PHE B 1 38 ? 5.973 11.469 18.844 1 97.62 38 PHE B CA 1
ATOM 3431 C C . PHE B 1 38 ? 4.512 11.125 19.125 1 97.62 38 PHE B C 1
ATOM 3433 O O . PHE B 1 38 ? 3.812 10.625 18.234 1 97.62 38 PHE B O 1
ATOM 3440 N N . SER B 1 39 ? 4.121 11.352 20.312 1 97.56 39 SER B N 1
ATOM 3441 C CA . SER B 1 39 ? 2.691 11.445 20.594 1 97.56 39 SER B CA 1
ATOM 3442 C C . SER B 1 39 ? 2.129 12.789 20.156 1 97.56 39 SER B C 1
ATOM 3444 O O . SER B 1 39 ? 2.701 13.836 20.469 1 97.56 39 SER B O 1
ATOM 3446 N N . LEU B 1 40 ? 1.022 12.75 19.406 1 98.38 40 LEU B N 1
ATOM 3447 C CA . LEU B 1 40 ? 0.439 13.961 18.844 1 98.38 40 LEU B CA 1
ATOM 3448 C C . LEU B 1 40 ? -0.758 14.422 19.672 1 98.38 40 LEU B C 1
ATOM 3450 O O . LEU B 1 40 ? -1.583 13.602 20.078 1 98.38 40 LEU B O 1
ATOM 3454 N N . VAL B 1 41 ? -0.786 15.688 19.969 1 98.69 41 VAL B N 1
ATOM 3455 C CA . VAL B 1 41 ? -1.933 16.297 20.641 1 98.69 41 VAL B CA 1
ATOM 3456 C C . VAL B 1 41 ? -2.346 17.562 19.891 1 98.69 41 VAL B C 1
ATOM 3458 O O . VAL B 1 41 ? -1.499 18.391 19.547 1 98.69 41 VAL B O 1
ATOM 3461 N N . SER B 1 42 ? -3.633 17.688 19.594 1 98.69 42 SER B N 1
ATOM 3462 C CA . SER B 1 42 ? -4.133 18.891 18.953 1 98.69 42 SER B CA 1
ATOM 3463 C C . SER B 1 42 ? -5.223 19.562 19.781 1 98.69 42 SER B C 1
ATOM 3465 O O . SER B 1 42 ? -6.109 18.875 20.312 1 98.69 42 SER B O 1
ATOM 3467 N N . PHE B 1 43 ? -5.094 20.859 19.984 1 98.62 43 PHE B N 1
ATOM 3468 C CA . PHE B 1 43 ? -6.141 21.719 20.547 1 98.62 43 PHE B CA 1
ATOM 3469 C C . PHE B 1 43 ? -6.77 22.578 19.469 1 98.62 43 PHE B C 1
ATOM 3471 O O . PHE B 1 43 ? -6.113 23.453 18.891 1 98.62 43 PHE B O 1
ATOM 3478 N N . THR B 1 44 ? -7.977 22.328 19.156 1 97.94 44 THR B N 1
ATOM 3479 C CA . THR B 1 44 ? -8.664 23.141 18.156 1 97.94 44 THR B CA 1
ATOM 3480 C C . THR B 1 44 ? -9.953 23.719 18.734 1 97.94 44 THR B C 1
ATOM 3482 O O . THR B 1 44 ? -10.641 23.062 19.516 1 97.94 44 THR B O 1
ATOM 3485 N N . PRO B 1 45 ? -10.242 24.953 18.391 1 97.38 45 PRO B N 1
ATOM 3486 C CA . PRO B 1 45 ? -11.438 25.578 18.969 1 97.38 45 PRO B CA 1
ATOM 3487 C C . PRO B 1 45 ? -12.734 25.062 18.328 1 97.38 45 PRO B C 1
ATOM 3489 O O . PRO B 1 45 ? -13.789 25.109 18.969 1 97.38 45 PRO B O 1
ATOM 3492 N N . ASP B 1 46 ? -12.742 24.625 17.109 1 96.69 46 ASP B N 1
ATOM 3493 C CA . ASP B 1 46 ? -13.945 24.281 16.359 1 96.69 46 ASP B CA 1
ATOM 3494 C C . ASP B 1 46 ? -14.07 22.781 16.172 1 96.69 46 ASP B C 1
ATOM 3496 O O . ASP B 1 46 ? -13.336 22.172 15.391 1 96.69 46 ASP B O 1
ATOM 3500 N N . GLU B 1 47 ? -15.016 22.203 16.828 1 94.81 47 GLU B N 1
ATOM 3501 C CA . GLU B 1 47 ? -15.195 20.766 16.812 1 94.81 47 GLU B CA 1
ATOM 3502 C C . GLU B 1 47 ? -15.641 20.266 15.445 1 94.81 47 GLU B C 1
ATOM 3504 O O . GLU B 1 47 ? -15.562 19.062 15.164 1 94.81 47 GLU B O 1
ATOM 3509 N N . THR B 1 48 ? -16.125 21.141 14.555 1 92.88 48 THR B N 1
ATOM 3510 C CA . THR B 1 48 ? -16.641 20.703 13.258 1 92.88 48 THR B CA 1
ATOM 3511 C C . THR B 1 48 ? -15.516 20.203 12.359 1 92.88 48 THR B C 1
ATOM 3513 O O . THR B 1 48 ? -15.766 19.547 11.352 1 92.88 48 THR B O 1
ATOM 3516 N N . TYR B 1 49 ? -14.289 20.406 12.75 1 94.88 49 TYR B N 1
ATOM 3517 C CA . TYR B 1 49 ? -13.141 19.969 11.969 1 94.88 49 TYR B CA 1
ATOM 3518 C C . TYR B 1 49 ? -12.602 18.641 12.492 1 94.88 49 TYR B C 1
ATOM 3520 O O . TYR B 1 49 ? -11.641 18.094 11.938 1 94.88 49 TYR B O 1
ATOM 3528 N N . ALA B 1 50 ? -13.219 18.094 13.508 1 94.06 50 ALA B N 1
ATOM 3529 C CA . ALA B 1 50 ? -12.75 16.891 14.211 1 94.06 50 ALA B CA 1
ATOM 3530 C C . ALA B 1 50 ? -12.57 15.727 13.242 1 94.06 50 ALA B C 1
ATOM 3532 O O . ALA B 1 50 ? -11.594 14.984 13.344 1 94.06 50 ALA B O 1
ATOM 3533 N N . PRO B 1 51 ? -13.414 15.562 12.234 1 92.38 51 PRO B N 1
ATOM 3534 C CA . PRO B 1 51 ? -13.281 14.398 11.352 1 92.38 51 PRO B CA 1
ATOM 3535 C C . PRO B 1 51 ? -11.938 14.367 10.625 1 92.38 51 PRO B C 1
ATOM 3537 O O . PRO B 1 51 ? -11.414 13.289 10.344 1 92.38 51 PRO B O 1
ATOM 3540 N N . PHE B 1 52 ? -11.367 15.43 10.367 1 94.5 52 PHE B N 1
ATOM 3541 C CA . PHE B 1 52 ? -10.125 15.492 9.594 1 94.5 52 PHE B CA 1
ATOM 3542 C C . PHE B 1 52 ? -8.938 15.062 10.445 1 94.5 52 PHE B C 1
ATOM 3544 O O . PHE B 1 52 ? -7.871 14.75 9.914 1 94.5 52 PHE B O 1
ATOM 3551 N N . TYR B 1 53 ? -9.109 15.047 11.758 1 96 53 TYR B N 1
ATOM 3552 C CA . TYR B 1 53 ? -8.039 14.664 12.672 1 96 53 TYR B CA 1
ATOM 3553 C C . TYR B 1 53 ? -8.078 13.172 12.969 1 96 53 TYR B C 1
ATOM 3555 O O . TYR B 1 53 ? -7.109 12.609 13.484 1 96 53 TYR B O 1
ATOM 3563 N N . ASP B 1 54 ? -9.164 12.516 12.648 1 91.44 54 ASP B N 1
ATOM 3564 C CA . ASP B 1 54 ? -9.367 11.102 12.969 1 91.44 54 ASP B CA 1
ATOM 3565 C C . ASP B 1 54 ? -8.492 10.211 12.078 1 91.44 54 ASP B C 1
ATOM 3567 O O . ASP B 1 54 ? -8.32 9.023 12.359 1 91.44 54 ASP B O 1
ATOM 3571 N N . ALA B 1 55 ? -7.879 10.781 11.117 1 90.19 55 ALA B N 1
ATOM 3572 C CA . ALA B 1 55 ? -7.055 10.047 10.164 1 90.19 55 ALA B CA 1
ATOM 3573 C C . ALA B 1 55 ? -5.695 9.703 10.766 1 90.19 55 ALA B C 1
ATOM 3575 O O . ALA B 1 55 ? -4.969 8.859 10.234 1 90.19 55 ALA B O 1
ATOM 3576 N N . PHE B 1 56 ? -5.324 10.312 11.875 1 93.44 56 PHE B N 1
ATOM 3577 C CA . PHE B 1 56 ? -3.965 10.195 12.398 1 93.44 56 PHE B CA 1
ATOM 3578 C C . PHE B 1 56 ? -3.908 9.188 13.547 1 93.44 56 PHE B C 1
ATOM 3580 O O . PHE B 1 56 ? -4.73 9.234 14.461 1 93.44 56 PHE B O 1
ATOM 3587 N N . ASP B 1 57 ? -2.914 8.328 13.383 1 87.62 57 ASP B N 1
ATOM 3588 C CA . ASP B 1 57 ? -2.678 7.363 14.453 1 87.62 57 ASP B CA 1
ATOM 3589 C C . ASP B 1 57 ? -2.029 8.039 15.664 1 87.62 57 ASP B C 1
ATOM 3591 O O . ASP B 1 57 ? -1.286 9.008 15.516 1 87.62 57 ASP B O 1
ATOM 3595 N N . ASP B 1 58 ? -2.24 7.559 16.891 1 90.25 58 ASP B N 1
ATOM 3596 C CA . ASP B 1 58 ? -1.617 8.047 18.109 1 90.25 58 ASP B CA 1
ATOM 3597 C C . ASP B 1 58 ? -1.836 9.547 18.281 1 90.25 58 ASP B C 1
ATOM 3599 O O . ASP B 1 58 ? -0.886 10.297 18.516 1 90.25 58 ASP B O 1
ATOM 3603 N N . HIS B 1 59 ? -2.939 9.992 17.906 1 96.56 59 HIS B N 1
ATOM 3604 C CA . HIS B 1 59 ? -3.311 11.398 17.969 1 96.56 59 HIS B CA 1
ATOM 3605 C C . HIS B 1 59 ? -4.469 11.617 18.938 1 96.56 59 HIS B C 1
ATOM 3607 O O . HIS B 1 59 ? -5.438 10.859 18.938 1 96.56 59 HIS B O 1
ATOM 3613 N N . GLN B 1 60 ? -4.27 12.539 19.859 1 97.69 60 GLN B N 1
ATOM 3614 C CA . GLN B 1 60 ? -5.344 12.984 20.75 1 97.69 60 GLN B CA 1
ATOM 3615 C C . GLN B 1 60 ? -5.859 14.359 20.344 1 97.69 60 GLN B C 1
ATOM 3617 O O . GLN B 1 60 ? -5.109 15.336 20.344 1 97.69 60 GLN B O 1
ATOM 3622 N N . LEU B 1 61 ? -7.086 14.422 19.938 1 97.88 61 LEU B N 1
ATOM 3623 C CA . LEU B 1 61 ? -7.727 15.695 19.625 1 97.88 61 LEU B CA 1
ATOM 3624 C C . LEU B 1 61 ? -8.531 16.203 20.828 1 97.88 61 LEU B C 1
ATOM 3626 O O . LEU B 1 61 ? -9.383 15.484 21.344 1 97.88 61 LEU B O 1
ATOM 3630 N N . ILE B 1 62 ? -8.211 17.328 21.344 1 98.44 62 ILE B N 1
ATOM 3631 C CA . ILE B 1 62 ? -9 18.031 22.344 1 98.44 62 ILE B CA 1
ATOM 3632 C C . ILE B 1 62 ? -9.758 19.188 21.703 1 98.44 62 ILE B C 1
ATOM 3634 O O . ILE B 1 62 ? -9.164 20.219 21.391 1 98.44 62 ILE B O 1
ATOM 3638 N N . SER B 1 63 ? -10.906 19 21.406 1 97.56 63 SER B N 1
ATOM 3639 C CA . SER B 1 63 ? -11.781 19.938 20.719 1 97.56 63 SER B CA 1
ATOM 3640 C C . SER B 1 63 ? -13.227 19.812 21.188 1 97.56 63 SER B C 1
ATOM 3642 O O . SER B 1 63 ? -13.719 18.703 21.375 1 97.56 63 SER B O 1
ATOM 3644 N N . PRO B 1 64 ? -13.969 20.859 21.516 1 97.62 64 PRO B N 1
ATOM 3645 C CA . PRO B 1 64 ? -13.523 22.25 21.391 1 97.62 64 PRO B CA 1
ATOM 3646 C C . PRO B 1 64 ? -12.602 22.688 22.516 1 97.62 64 PRO B C 1
ATOM 3648 O O . PRO B 1 64 ? -12.828 22.328 23.672 1 97.62 64 PRO B O 1
ATOM 3651 N N . ALA B 1 65 ? -11.594 23.375 22.203 1 98.06 65 ALA B N 1
ATOM 3652 C CA . ALA B 1 65 ? -10.641 23.891 23.172 1 98.06 65 ALA B CA 1
ATOM 3653 C C . ALA B 1 65 ? -10.023 25.203 22.719 1 98.06 65 ALA B C 1
ATOM 3655 O O . ALA B 1 65 ? -9.336 25.25 21.688 1 98.06 65 ALA B O 1
ATOM 3656 N N . TRP B 1 66 ? -10.281 26.203 23.406 1 97.38 66 TRP B N 1
ATOM 3657 C CA . TRP B 1 66 ? -9.68 27.516 23.172 1 97.38 66 TRP B CA 1
ATOM 3658 C C . TRP B 1 66 ? -8.508 27.75 24.125 1 97.38 66 TRP B C 1
ATOM 3660 O O . TRP B 1 66 ? -8.711 27.922 25.344 1 97.38 66 TRP B O 1
ATOM 3670 N N . ILE B 1 67 ? -7.312 27.734 23.625 1 97.88 67 ILE B N 1
ATOM 3671 C CA . ILE B 1 67 ? -6.133 28 24.453 1 97.88 67 ILE B CA 1
ATOM 3672 C C . ILE B 1 67 ? -5.984 29.5 24.672 1 97.88 67 ILE B C 1
ATOM 3674 O O . ILE B 1 67 ? -5.898 30.266 23.719 1 97.88 67 ILE B O 1
ATOM 3678 N N . SER B 1 68 ? -6.004 29.844 25.844 1 96.19 68 SER B N 1
ATOM 3679 C CA . SER B 1 68 ? -5.941 31.25 26.219 1 96.19 68 SER B CA 1
ATOM 3680 C C . SER B 1 68 ? -5.32 31.422 27.594 1 96.19 68 SER B C 1
ATOM 3682 O O . SER B 1 68 ? -5.25 30.469 28.375 1 96.19 68 SER B O 1
ATOM 3684 N N . ALA B 1 69 ? -4.789 32.625 27.859 1 96.44 69 ALA B N 1
ATOM 3685 C CA . ALA B 1 69 ? -4.262 32.969 29.188 1 96.44 69 ALA B CA 1
ATOM 3686 C C . ALA B 1 69 ? -5.391 33.344 30.141 1 96.44 69 ALA B C 1
ATOM 3688 O O . ALA B 1 69 ? -5.168 33.5 31.344 1 96.44 69 ALA B O 1
ATOM 3689 N N . SER B 1 70 ? -6.547 33.406 29.625 1 94.5 70 SER B N 1
ATOM 3690 C CA . SER B 1 70 ? -7.707 33.812 30.406 1 94.5 70 SER B CA 1
ATOM 3691 C C . SER B 1 70 ? -7.988 32.812 31.531 1 94.5 70 SER B C 1
ATOM 3693 O O . SER B 1 70 ? -7.684 31.641 31.422 1 94.5 70 SER B O 1
ATOM 3695 N N . GLU B 1 71 ? -8.57 33.312 32.656 1 93.81 71 GLU B N 1
ATOM 3696 C CA . GLU B 1 71 ? -8.984 32.469 33.75 1 93.81 71 GLU B CA 1
ATOM 3697 C C . GLU B 1 71 ? -10.453 32.062 33.625 1 93.81 71 GLU B C 1
ATOM 3699 O O . GLU B 1 71 ? -10.961 31.281 34.438 1 93.81 71 GLU B O 1
ATOM 3704 N N . GLU B 1 72 ? -11.039 32.562 32.594 1 95.25 72 GLU B N 1
ATOM 3705 C CA . GLU B 1 72 ? -12.43 32.219 32.375 1 95.25 72 GLU B CA 1
ATOM 3706 C C . GLU B 1 72 ? -12.555 30.766 31.906 1 95.25 72 GLU B C 1
ATOM 3708 O O . GLU B 1 72 ? -11.617 30.203 31.328 1 95.25 72 GLU B O 1
ATOM 3713 N N . LYS B 1 73 ? -13.703 30.203 32.188 1 96.44 73 LYS B N 1
ATOM 3714 C CA . LYS B 1 73 ? -13.938 28.812 31.797 1 96.44 73 LYS B CA 1
ATOM 3715 C C . LYS B 1 73 ? -14.289 28.703 30.312 1 96.44 73 LYS B C 1
ATOM 3717 O O . LYS B 1 73 ? -14.047 27.672 29.688 1 96.44 73 LYS B O 1
ATOM 3722 N N . GLU B 1 74 ? -14.945 29.766 29.781 1 97.31 74 GLU B N 1
ATOM 3723 C CA . GLU B 1 74 ? -15.336 29.828 28.375 1 97.31 74 GLU B CA 1
ATOM 3724 C C . GLU B 1 74 ? -15.133 31.234 27.812 1 97.31 74 GLU B C 1
ATOM 3726 O O . GLU B 1 74 ? -15.125 32.219 28.562 1 97.31 74 GLU B O 1
ATOM 3731 N N . GLU B 1 75 ? -14.945 31.25 26.531 1 95.94 75 GLU B N 1
ATOM 3732 C CA . GLU B 1 75 ? -14.852 32.531 25.828 1 95.94 75 GLU B CA 1
ATOM 3733 C C . GLU B 1 75 ? -15.617 32.469 24.516 1 95.94 75 GLU B C 1
ATOM 3735 O O . GLU B 1 75 ? -15.688 31.438 23.859 1 95.94 75 GLU B O 1
ATOM 3740 N N . GLN B 1 76 ? -16.203 33.625 24.219 1 96 76 GLN B N 1
ATOM 3741 C CA . GLN B 1 76 ? -16.859 33.75 22.922 1 96 76 GLN B CA 1
ATOM 3742 C C . GLN B 1 76 ? -15.852 34.156 21.844 1 96 76 GLN B C 1
ATOM 3744 O O . GLN B 1 76 ? -15.203 35.188 21.938 1 96 76 GLN B O 1
ATOM 3749 N N . VAL B 1 77 ? -15.734 33.281 20.875 1 94.94 77 VAL B N 1
ATOM 3750 C CA . VAL B 1 77 ? -14.727 33.5 19.844 1 94.94 77 VAL B CA 1
ATOM 3751 C C . VAL B 1 77 ? -15.359 33.375 18.469 1 94.94 77 VAL B C 1
ATOM 3753 O O . VAL B 1 77 ? -16.328 32.625 18.281 1 94.94 77 VAL B O 1
ATOM 3756 N N . PRO B 1 78 ? -14.859 34.188 17.531 1 94.62 78 PRO B N 1
ATOM 3757 C CA . PRO B 1 78 ? -15.328 34.031 16.156 1 94.62 78 PRO B CA 1
ATOM 3758 C C . PRO B 1 78 ? -14.789 32.781 15.484 1 94.62 78 PRO B C 1
ATOM 3760 O O . PRO B 1 78 ? -13.57 32.594 15.398 1 94.62 78 PRO B O 1
ATOM 3763 N N . LEU B 1 79 ? -15.625 31.875 15.094 1 94.88 79 LEU B N 1
ATOM 3764 C CA . LEU B 1 79 ? -15.25 30.656 14.383 1 94.88 79 LEU B CA 1
ATOM 3765 C C . LEU B 1 79 ? -15.984 30.578 13.047 1 94.88 79 LEU B C 1
ATOM 3767 O O . LEU B 1 79 ? -16.969 31.297 12.82 1 94.88 79 LEU B O 1
ATOM 3771 N N . GLN B 1 80 ? -15.391 29.859 12.148 1 91.75 80 GLN B N 1
ATOM 3772 C CA . GLN B 1 80 ? -16.047 29.469 10.906 1 91.75 80 GLN B CA 1
ATOM 3773 C C . GLN B 1 80 ? -16.219 27.953 10.828 1 91.75 80 GLN B C 1
ATOM 3775 O O . GLN B 1 80 ? -15.398 27.25 10.234 1 91.75 80 GLN B O 1
ATOM 3780 N N . PRO B 1 81 ? -17.344 27.531 11.414 1 90.56 81 PRO B N 1
ATOM 3781 C CA . PRO B 1 81 ? -17.578 26.078 11.375 1 90.56 81 PRO B CA 1
ATOM 3782 C C . PRO B 1 81 ? -17.5 25.516 9.953 1 90.56 81 PRO B C 1
ATOM 3784 O O . PRO B 1 81 ? -17.891 26.188 9 1 90.56 81 PRO B O 1
ATOM 3787 N N . PHE B 1 82 ? -16.984 24.344 9.812 1 89.31 82 PHE B N 1
ATOM 3788 C CA . PHE B 1 82 ? -16.75 23.719 8.523 1 89.31 82 PHE B CA 1
ATOM 3789 C C . PHE B 1 82 ? -18.016 23.719 7.672 1 89.31 82 PHE B C 1
ATOM 3791 O O . PHE B 1 82 ? -19.031 23.141 8.062 1 89.31 82 PHE B O 1
ATOM 3798 N N . GLY B 1 83 ? -17.938 24.422 6.605 1 82.12 83 GLY B N 1
ATOM 3799 C CA . GLY B 1 83 ? -19.031 24.469 5.652 1 82.12 83 GLY B CA 1
ATOM 3800 C C . GLY B 1 83 ? -20.094 25.469 6.027 1 82.12 83 GLY B C 1
ATOM 3801 O O . GLY B 1 83 ? -21.203 25.453 5.48 1 82.12 83 GLY B O 1
ATOM 3802 N N . GLU B 1 84 ? -19.844 26.25 7.059 1 86.44 84 GLU B N 1
ATOM 3803 C CA . GLU B 1 84 ? -20.828 27.219 7.539 1 86.44 84 GLU B CA 1
ATOM 3804 C C . GLU B 1 84 ? -20.25 28.625 7.574 1 86.44 84 GLU B C 1
ATOM 3806 O O . GLU B 1 84 ? -19.047 28.812 7.336 1 86.44 84 GLU B O 1
ATOM 3811 N N . ASP B 1 85 ? -21.125 29.531 7.82 1 87.31 85 ASP B N 1
ATOM 3812 C CA . ASP B 1 85 ? -20.688 30.922 7.934 1 87.31 85 ASP B CA 1
ATOM 3813 C C . ASP B 1 85 ? -20.031 31.188 9.289 1 87.31 85 ASP B C 1
ATOM 3815 O O . ASP B 1 85 ? -20.234 30.438 10.242 1 87.31 85 ASP B O 1
ATOM 3819 N N . GLU B 1 86 ? -19.281 32.281 9.297 1 91.81 86 GLU B N 1
ATOM 3820 C CA . GLU B 1 86 ? -18.641 32.688 10.547 1 91.81 86 GLU B CA 1
ATOM 3821 C C . GLU B 1 86 ? -19.688 32.969 11.625 1 91.81 86 GLU B C 1
ATOM 3823 O O . GLU B 1 86 ? -20.75 33.531 11.344 1 91.81 86 GLU B O 1
ATOM 3828 N N . ALA B 1 87 ? -19.375 32.625 12.797 1 93.94 87 ALA B N 1
ATOM 3829 C CA . ALA B 1 87 ? -20.266 32.844 13.938 1 93.94 87 ALA B CA 1
ATOM 3830 C C . ALA B 1 87 ? -19.469 32.969 15.234 1 93.94 87 ALA B C 1
ATOM 3832 O O . ALA B 1 87 ? -18.344 32.5 15.336 1 93.94 87 ALA B O 1
ATOM 3833 N N . MET B 1 88 ? -20.062 33.688 16.141 1 96.12 88 MET B N 1
ATOM 3834 C CA . MET B 1 88 ? -19.516 33.719 17.484 1 96.12 88 MET B CA 1
ATOM 3835 C C . MET B 1 88 ? -19.922 32.5 18.281 1 96.12 88 MET B C 1
ATOM 3837 O O . MET B 1 88 ? -21.109 32.188 18.391 1 96.12 88 MET B O 1
ATOM 3841 N N . VAL B 1 89 ? -18.938 31.781 18.766 1 96.06 89 VAL B N 1
ATOM 3842 C CA . VAL B 1 89 ? -19.203 30.516 19.453 1 96.06 89 VAL B CA 1
ATOM 3843 C C . VAL B 1 89 ? -18.547 30.531 20.828 1 96.06 89 VAL B C 1
ATOM 3845 O O . VAL B 1 89 ? -17.406 31 20.984 1 96.06 89 VAL B O 1
ATOM 3848 N N . ASN B 1 90 ? -19.297 30.109 21.891 1 96.5 90 ASN B N 1
ATOM 3849 C CA . ASN B 1 90 ? -18.688 29.906 23.203 1 96.5 90 ASN B CA 1
ATOM 3850 C C . ASN B 1 90 ? -17.844 28.625 23.219 1 96.5 90 ASN B C 1
ATOM 3852 O O . ASN B 1 90 ? -18.359 27.531 22.969 1 96.5 90 ASN B O 1
ATOM 3856 N N . VAL B 1 91 ? -16.578 28.812 23.484 1 97.62 91 VAL B N 1
ATOM 3857 C CA . VAL B 1 91 ? -15.656 27.688 23.469 1 97.62 91 VAL B CA 1
ATOM 3858 C C . VAL B 1 91 ? -14.984 27.547 24.844 1 97.62 91 VAL B C 1
ATOM 3860 O O . VAL B 1 91 ? -14.586 28.547 25.438 1 97.62 91 VAL B O 1
ATOM 3863 N N . PRO B 1 92 ? -14.922 26.281 25.422 1 98 92 PRO B N 1
ATOM 3864 C CA . PRO B 1 92 ? -14.188 26.094 26.672 1 98 92 PRO B CA 1
ATOM 3865 C C . PRO B 1 92 ? -12.734 26.562 26.578 1 98 92 PRO B C 1
ATOM 3867 O O . PRO B 1 92 ? -12.055 26.281 25.578 1 98 92 PRO B O 1
ATOM 3870 N N . VAL B 1 93 ? -12.336 27.266 27.594 1 98 93 VAL B N 1
ATOM 3871 C CA . VAL B 1 93 ? -10.945 27.719 27.672 1 98 93 VAL B CA 1
ATOM 3872 C C . VAL B 1 93 ? -10.086 26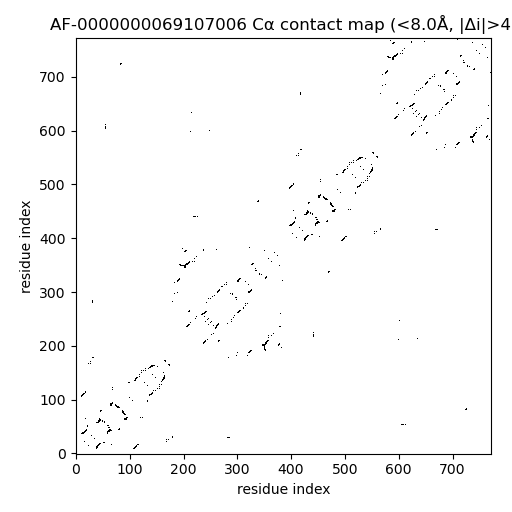.641 28.312 1 98 93 VAL B C 1
ATOM 3874 O O . VAL B 1 93 ? -10.484 26.016 29.297 1 98 93 VAL B O 1
ATOM 3877 N N . VAL B 1 94 ? -8.953 26.344 27.75 1 97.75 94 VAL B N 1
ATOM 3878 C CA . VAL B 1 94 ? -8.008 25.375 28.297 1 97.75 94 VAL B CA 1
ATOM 3879 C C . VAL B 1 94 ? -6.719 26.078 28.703 1 97.75 94 VAL B C 1
ATOM 3881 O O . VAL B 1 94 ? -6.16 26.859 27.938 1 97.75 94 VAL B O 1
ATOM 3884 N N . ASP B 1 95 ? -6.34 25.812 29.891 1 97.56 95 ASP B N 1
ATOM 3885 C CA . ASP B 1 95 ? -5.066 26.312 30.422 1 97.56 95 ASP B CA 1
ATOM 3886 C C . ASP B 1 95 ? -3.91 25.422 29.969 1 97.56 95 ASP B C 1
ATOM 3888 O O . ASP B 1 95 ? -3.66 24.375 30.562 1 97.56 95 ASP B O 1
ATOM 3892 N N . LEU B 1 96 ? -3.139 25.906 28.984 1 98.25 96 LEU B N 1
ATOM 3893 C CA . LEU B 1 96 ? -2.07 25.094 28.406 1 98.25 96 LEU B CA 1
ATOM 3894 C C . LEU B 1 96 ? -0.987 24.812 29.453 1 98.25 96 LEU B C 1
ATOM 3896 O O . LEU B 1 96 ? -0.418 23.719 29.484 1 98.25 96 LEU B O 1
ATOM 3900 N N . ALA B 1 97 ? -0.673 25.781 30.281 1 97.94 97 ALA B N 1
ATOM 3901 C CA . ALA B 1 97 ? 0.35 25.609 31.297 1 97.94 97 ALA B CA 1
ATOM 3902 C C . ALA B 1 97 ? -0.009 24.469 32.25 1 97.94 97 ALA B C 1
ATOM 3904 O O . ALA B 1 97 ? 0.793 23.547 32.469 1 97.94 97 ALA B O 1
ATOM 3905 N N . ALA B 1 98 ? -1.229 24.547 32.75 1 97.62 98 ALA B N 1
ATOM 3906 C CA . ALA B 1 98 ? -1.696 23.484 33.656 1 97.62 98 ALA B CA 1
ATOM 3907 C C . ALA B 1 98 ? -1.739 22.141 32.938 1 97.62 98 ALA B C 1
ATOM 3909 O O . ALA B 1 98 ? -1.383 21.109 33.531 1 97.62 98 ALA B O 1
ATOM 3910 N N . TRP B 1 99 ? -2.209 22.156 31.703 1 98.25 99 TRP B N 1
ATOM 3911 C CA . TRP B 1 99 ? -2.307 20.906 30.953 1 98.25 99 TRP B CA 1
ATOM 3912 C C . TRP B 1 99 ? -0.934 20.266 30.781 1 98.25 99 TRP B C 1
ATOM 3914 O O . TRP B 1 99 ? -0.777 19.062 30.984 1 98.25 99 TRP B O 1
ATOM 3924 N N . LEU B 1 100 ? 0.097 21.047 30.375 1 98.19 100 LEU B N 1
ATOM 3925 C CA . LEU B 1 100 ? 1.453 20.547 30.188 1 98.19 100 LEU B CA 1
ATOM 3926 C C . LEU B 1 100 ? 1.972 19.906 31.484 1 98.19 100 LEU B C 1
ATOM 3928 O O . LEU B 1 100 ? 2.482 18.781 31.469 1 98.19 100 LEU B O 1
ATOM 3932 N N . GLN B 1 101 ? 1.799 20.594 32.531 1 97.62 101 GLN B N 1
ATOM 3933 C CA . GLN B 1 101 ? 2.33 20.156 33.844 1 97.62 101 GLN B CA 1
ATOM 3934 C C . GLN B 1 101 ? 1.604 18.906 34.312 1 97.62 101 GLN B C 1
ATOM 3936 O O . GLN B 1 101 ? 2.193 18.062 35 1 97.62 101 GLN B O 1
ATOM 3941 N N . ASN B 1 102 ? 0.347 18.719 33.938 1 97.81 102 ASN B N 1
ATOM 3942 C CA . ASN B 1 102 ? -0.452 17.594 34.406 1 97.81 102 ASN B CA 1
ATOM 3943 C C . ASN B 1 102 ? -0.345 16.391 33.469 1 97.81 102 ASN B C 1
ATOM 3945 O O . ASN B 1 102 ? -0.628 15.266 33.875 1 97.81 102 ASN B O 1
ATOM 3949 N N . ASN B 1 103 ? 0.046 16.625 32.188 1 97.56 103 ASN B N 1
ATOM 3950 C CA . ASN B 1 103 ? -0.086 15.555 31.203 1 97.56 103 ASN B CA 1
ATOM 3951 C C . ASN B 1 103 ? 1.267 15.164 30.609 1 97.56 103 ASN B C 1
ATOM 3953 O O . ASN B 1 103 ? 1.367 14.18 29.875 1 97.56 103 ASN B O 1
ATOM 3957 N N . THR B 1 104 ? 2.328 15.945 30.859 1 96.88 104 THR B N 1
ATOM 3958 C CA . THR B 1 104 ? 3.678 15.617 30.422 1 96.88 104 THR B CA 1
ATOM 3959 C C . THR B 1 104 ? 4.668 15.711 31.578 1 96.88 104 THR B C 1
ATOM 3961 O O . THR B 1 104 ? 4.27 15.656 32.75 1 96.88 104 THR B O 1
ATOM 3964 N N . HIS B 1 105 ? 5.945 15.703 31.297 1 96.19 105 HIS B N 1
ATOM 3965 C CA . HIS B 1 105 ? 7.031 15.742 32.281 1 96.19 105 HIS B CA 1
ATOM 3966 C C . HIS B 1 105 ? 8.18 16.625 31.781 1 96.19 105 HIS B C 1
ATOM 3968 O O . HIS B 1 105 ? 8.445 16.688 30.578 1 96.19 105 HIS B O 1
ATOM 3974 N N . PRO B 1 106 ? 8.852 17.219 32.688 1 93.38 106 PRO B N 1
ATOM 3975 C CA . PRO B 1 106 ? 9.969 18.078 32.281 1 93.38 106 PRO B CA 1
ATOM 3976 C C . PRO B 1 106 ? 11.055 17.312 31.531 1 93.38 106 PRO B C 1
ATOM 3978 O O . PRO B 1 106 ? 11.844 17.906 30.781 1 93.38 106 PRO B O 1
ATOM 3981 N N . ASP B 1 107 ? 11.039 15.992 31.734 1 95.38 107 ASP B N 1
ATOM 3982 C CA . ASP B 1 107 ? 12.039 15.172 31.062 1 95.38 107 ASP B CA 1
ATOM 3983 C C . ASP B 1 107 ? 11.562 14.781 29.656 1 95.38 107 ASP B C 1
ATOM 3985 O O . ASP B 1 107 ? 12.32 14.203 28.875 1 95.38 107 ASP B O 1
ATOM 3989 N N . ASP B 1 108 ? 10.367 15.07 29.328 1 97.69 108 ASP B N 1
ATOM 3990 C CA . ASP B 1 108 ? 9.867 14.805 27.984 1 97.69 108 ASP B CA 1
ATOM 3991 C C . ASP B 1 108 ? 10.414 15.812 26.969 1 97.69 108 ASP B C 1
ATOM 3993 O O . ASP B 1 108 ? 10.914 16.875 27.359 1 97.69 108 ASP B O 1
ATOM 3997 N N . PHE B 1 109 ? 10.508 15.414 25.734 1 97.88 109 PHE B N 1
ATOM 3998 C CA . PHE B 1 109 ? 10.781 16.344 24.656 1 97.88 109 PHE B CA 1
ATOM 3999 C C . PHE B 1 109 ? 9.484 16.875 24.047 1 97.88 109 PHE B C 1
ATOM 4001 O O . PHE B 1 109 ? 8.812 16.156 23.297 1 97.88 109 PHE B O 1
ATOM 4008 N N . VAL B 1 110 ? 9.188 18.156 24.359 1 98.31 110 VAL B N 1
ATOM 4009 C CA . VAL B 1 110 ? 7.879 18.703 24.016 1 98.31 110 VAL B CA 1
ATOM 4010 C C . VAL B 1 110 ? 8.031 19.844 23 1 98.31 110 VAL B C 1
ATOM 4012 O O . VAL B 1 110 ? 8.672 20.859 23.297 1 98.31 110 VAL B O 1
ATOM 4015 N N . ILE B 1 111 ? 7.449 19.641 21.812 1 98.5 111 ILE B N 1
ATOM 4016 C CA . ILE B 1 111 ? 7.34 20.672 20.781 1 98.5 111 ILE B CA 1
ATOM 4017 C C . ILE B 1 111 ? 5.938 21.281 20.797 1 98.5 111 ILE B C 1
ATOM 4019 O O . ILE B 1 111 ? 4.945 20.547 20.734 1 98.5 111 ILE B O 1
ATOM 4023 N N . VAL B 1 112 ? 5.852 22.578 20.859 1 98.69 112 VAL B N 1
ATOM 4024 C CA . VAL B 1 112 ? 4.559 23.25 20.797 1 98.69 112 VAL B CA 1
ATOM 4025 C C . VAL B 1 112 ? 4.488 24.141 19.562 1 98.69 112 VAL B C 1
ATOM 4027 O O . VAL B 1 112 ? 5.348 25 19.344 1 98.69 112 VAL B O 1
ATOM 4030 N N . LYS B 1 113 ? 3.549 23.891 18.703 1 98.62 113 LYS B N 1
ATOM 4031 C CA . LYS B 1 113 ? 3.217 24.781 17.594 1 98.62 113 LYS B CA 1
ATOM 4032 C C . LYS B 1 113 ? 1.97 25.609 17.906 1 98.62 113 LYS B C 1
ATOM 4034 O O . LYS B 1 113 ? 0.907 25.047 18.188 1 98.62 113 LYS B O 1
ATOM 4039 N N . MET B 1 114 ? 2.131 26.922 17.844 1 97.94 114 MET B N 1
ATOM 4040 C CA . MET B 1 114 ? 1.094 27.828 18.312 1 97.94 114 MET B CA 1
ATOM 4041 C C . MET B 1 114 ? 0.478 28.609 17.156 1 97.94 114 MET B C 1
ATOM 4043 O O . MET B 1 114 ? 1.192 29.266 16.391 1 97.94 114 MET B O 1
ATOM 4047 N N . ASP B 1 115 ? -0.788 28.5 17 1 96.44 115 ASP B N 1
ATOM 4048 C CA . ASP B 1 115 ? -1.551 29.25 16.016 1 96.44 115 ASP B CA 1
ATOM 4049 C C . ASP B 1 115 ? -2.754 29.938 16.656 1 96.44 115 ASP B C 1
ATOM 4051 O O . ASP B 1 115 ? -3.896 29.531 16.438 1 96.44 115 ASP B O 1
ATOM 4055 N N . ILE B 1 116 ? -2.486 30.953 17.469 1 94.69 116 ILE B N 1
ATOM 4056 C CA . ILE B 1 116 ? -3.502 31.797 18.109 1 94.69 116 ILE B CA 1
ATOM 4057 C C . ILE B 1 116 ? -3.18 33.25 17.859 1 94.69 116 ILE B C 1
ATOM 4059 O O . ILE B 1 116 ? -2.09 33.594 17.391 1 94.69 116 ILE B O 1
ATOM 4063 N N . PRO B 1 117 ? -4.141 34.125 18.141 1 92.06 117 PRO B N 1
ATOM 4064 C CA . PRO B 1 117 ? -3.879 35.562 17.875 1 92.06 117 PRO B CA 1
ATOM 4065 C C . PRO B 1 117 ? -2.646 36.062 18.609 1 92.06 117 PRO B C 1
ATOM 4067 O O . PRO B 1 117 ? -2.354 35.625 19.719 1 92.06 117 PRO B O 1
ATOM 4070 N N . GLU B 1 118 ? -1.973 37.031 18.016 1 93.62 118 GLU B N 1
ATOM 4071 C CA . GLU B 1 118 ? -0.67 37.5 18.453 1 93.62 118 GLU B CA 1
ATOM 4072 C C . GLU B 1 118 ? -0.719 38 19.906 1 93.62 118 GLU B C 1
ATOM 4074 O O . GLU B 1 118 ? 0.135 37.625 20.719 1 93.62 118 GLU B O 1
ATOM 4079 N N . ASP B 1 119 ? -1.751 38.812 20.203 1 93.06 119 ASP B N 1
ATOM 4080 C CA . ASP B 1 119 ? -1.861 39.375 21.547 1 93.06 119 ASP B CA 1
ATOM 4081 C C . ASP B 1 119 ? -2.115 38.281 22.578 1 93.06 119 ASP B C 1
ATOM 4083 O O . ASP B 1 119 ? -1.578 38.312 23.672 1 93.06 119 ASP B O 1
ATOM 4087 N N . GLU B 1 120 ? -2.902 37.344 22.188 1 94.19 120 GLU B N 1
ATOM 4088 C CA . GLU B 1 120 ? -3.193 36.219 23.062 1 94.19 120 GLU B CA 1
ATOM 4089 C C . GLU B 1 120 ? -1.953 35.375 23.297 1 94.19 120 GLU B C 1
ATOM 4091 O O . GLU B 1 120 ? -1.749 34.844 24.391 1 94.19 120 GLU B O 1
ATOM 4096 N N . GLU B 1 121 ? -1.162 35.188 22.266 1 96.81 121 GLU B N 1
ATOM 4097 C CA . GLU B 1 121 ? 0.056 34.375 22.359 1 96.81 121 GLU B CA 1
ATOM 4098 C C . GLU B 1 121 ? 1.052 35.031 23.328 1 96.81 121 GLU B C 1
ATOM 4100 O O . GLU B 1 121 ? 1.711 34.312 24.094 1 96.81 121 GLU B O 1
ATOM 4105 N N . GLU B 1 122 ? 1.146 36.344 23.312 1 96.62 122 GLU B N 1
ATOM 4106 C CA . GLU B 1 122 ? 2.025 37.062 24.234 1 96.62 122 GLU B CA 1
ATOM 4107 C C . GLU B 1 122 ? 1.561 36.875 25.672 1 96.62 122 GLU B C 1
ATOM 4109 O O . GLU B 1 122 ? 2.373 36.594 26.562 1 96.62 122 GLU B O 1
ATOM 4114 N N . ALA B 1 123 ? 0.242 37.031 25.844 1 97.06 123 ALA B N 1
ATOM 4115 C CA . ALA B 1 123 ? -0.323 36.844 27.188 1 97.06 123 ALA B CA 1
ATOM 4116 C C . ALA B 1 123 ? -0.096 35.438 27.672 1 97.06 123 ALA B C 1
ATOM 4118 O O . ALA B 1 123 ? 0.218 35.219 28.844 1 97.06 123 ALA B O 1
ATOM 4119 N N . LEU B 1 124 ? -0.229 34.5 26.812 1 97.62 124 LEU B N 1
ATOM 4120 C CA . LEU B 1 124 ? -0.038 33.125 27.156 1 97.62 124 LEU B CA 1
ATOM 4121 C C . LEU B 1 124 ? 1.415 32.844 27.531 1 97.62 124 LEU B C 1
ATOM 4123 O O . LEU B 1 124 ? 1.688 32.125 28.484 1 97.62 124 LEU B O 1
ATOM 4127 N N . MET B 1 125 ? 2.371 33.375 26.719 1 97.75 125 MET B N 1
ATOM 4128 C CA . MET B 1 125 ? 3.787 33.188 27.016 1 97.75 125 MET B CA 1
ATOM 4129 C C . MET B 1 125 ? 4.133 33.75 28.391 1 97.75 125 MET B C 1
ATOM 4131 O O . MET B 1 125 ? 4.867 33.125 29.156 1 97.75 125 MET B O 1
ATOM 4135 N N . THR B 1 126 ? 3.523 34.844 28.719 1 97.56 126 THR B N 1
ATOM 4136 C CA . THR B 1 126 ? 3.727 35.438 30.031 1 97.56 126 THR B CA 1
ATOM 4137 C C . THR B 1 126 ? 3.24 34.5 31.141 1 97.56 126 THR B C 1
ATOM 4139 O O . THR B 1 126 ? 3.926 34.312 32.125 1 97.56 126 THR B O 1
ATOM 4142 N N . LYS B 1 127 ? 2.109 33.938 30.938 1 97.44 127 LYS B N 1
ATOM 4143 C CA . LYS B 1 127 ? 1.555 33 31.891 1 97.44 127 LYS B CA 1
ATOM 4144 C C . LYS B 1 127 ? 2.428 31.734 32 1 97.44 127 LYS B C 1
ATOM 4146 O O . LYS B 1 127 ? 2.654 31.234 33.094 1 97.44 127 LYS B O 1
ATOM 4151 N N . LEU B 1 128 ? 2.918 31.219 30.891 1 97.81 128 LEU B N 1
ATOM 4152 C CA . LEU B 1 128 ? 3.795 30.047 30.875 1 97.81 128 LEU B CA 1
ATOM 4153 C C . LEU B 1 128 ? 5.055 30.312 31.688 1 97.81 128 LEU B C 1
ATOM 4155 O O . LEU B 1 128 ? 5.504 29.438 32.438 1 97.81 128 LEU B O 1
ATOM 4159 N N . VAL B 1 129 ? 5.609 31.531 31.562 1 97.12 129 VAL B N 1
ATOM 4160 C CA . VAL B 1 129 ? 6.809 31.906 32.312 1 97.12 129 VAL B CA 1
ATOM 4161 C C . VAL B 1 129 ? 6.488 32.031 33.781 1 97.12 129 VAL B C 1
ATOM 4163 O O . VAL B 1 129 ? 7.199 31.469 34.625 1 97.12 129 VAL B O 1
ATOM 4166 N N . HIS B 1 130 ? 5.379 32.625 34.094 1 96.62 130 HIS B N 1
ATOM 4167 C CA . HIS B 1 130 ? 4.988 32.875 35.469 1 96.62 130 HIS B CA 1
ATOM 4168 C C . HIS B 1 130 ? 4.73 31.578 36.219 1 96.62 130 HIS B C 1
ATOM 4170 O O . HIS B 1 130 ? 5.055 31.469 37.406 1 96.62 130 HIS B O 1
ATOM 4176 N N . THR B 1 131 ? 4.141 30.641 35.594 1 96.62 131 THR B N 1
ATOM 4177 C CA . THR B 1 131 ? 3.801 29.375 36.219 1 96.62 131 THR B CA 1
ATOM 4178 C C . THR B 1 131 ? 4.965 28.391 36.125 1 96.62 131 THR B C 1
ATOM 4180 O O . THR B 1 131 ? 4.875 27.266 36.625 1 96.62 131 THR B O 1
ATOM 4183 N N . GLU B 1 132 ? 6.004 28.688 35.406 1 96.38 132 GLU B N 1
ATOM 4184 C CA . GLU B 1 132 ? 7.211 27.906 35.156 1 96.38 132 GLU B CA 1
ATOM 4185 C C . GLU B 1 132 ? 6.934 26.734 34.219 1 96.38 132 GLU B C 1
ATOM 4187 O O . GLU B 1 132 ? 7.785 25.859 34.031 1 96.38 132 GLU B O 1
ATOM 4192 N N . ALA B 1 133 ? 5.785 26.781 33.656 1 97.12 133 ALA B N 1
ATOM 4193 C CA . ALA B 1 133 ? 5.426 25.719 32.719 1 97.12 133 ALA B CA 1
ATOM 4194 C C . ALA B 1 133 ? 6.289 25.797 31.453 1 97.12 133 ALA B C 1
ATOM 4196 O O . ALA B 1 133 ? 6.387 24.812 30.703 1 97.12 133 ALA B O 1
ATOM 4197 N N . VAL B 1 134 ? 6.852 26.906 31.219 1 96.62 134 VAL B N 1
ATOM 4198 C CA . VAL B 1 134 ? 7.723 27.109 30.062 1 96.62 134 VAL B CA 1
ATOM 4199 C C . VAL B 1 134 ? 8.867 26.094 30.094 1 96.62 134 VAL B C 1
ATOM 4201 O O . VAL B 1 134 ? 9.383 25.703 29.047 1 96.62 134 VAL B O 1
ATOM 4204 N N . GLU B 1 135 ? 9.219 25.562 31.25 1 95.62 135 GLU B N 1
ATOM 4205 C CA . GLU B 1 135 ? 10.289 24.594 31.422 1 95.62 135 GLU B CA 1
ATOM 4206 C C . GLU B 1 135 ? 9.922 23.25 30.812 1 95.62 135 GLU B C 1
ATOM 4208 O O . GLU B 1 135 ? 10.789 22.422 30.531 1 95.62 135 GLU B O 1
ATOM 4213 N N . TRP B 1 136 ? 8.641 23.016 30.641 1 96.81 136 TRP B N 1
ATOM 4214 C CA . TRP B 1 136 ? 8.164 21.781 30.047 1 96.81 136 TRP B CA 1
ATOM 4215 C C . TRP B 1 136 ? 8.344 21.797 28.531 1 96.81 136 TRP B C 1
ATOM 4217 O O . TRP B 1 136 ? 8.234 20.766 27.875 1 96.81 136 TRP B O 1
ATOM 4227 N N . ILE B 1 137 ? 8.633 22.969 27.891 1 98.06 137 ILE B N 1
ATOM 4228 C CA . ILE B 1 137 ? 8.641 23.125 26.438 1 98.06 137 ILE B CA 1
ATOM 4229 C C . ILE B 1 137 ? 10.086 23.141 25.938 1 98.06 137 ILE B C 1
ATOM 4231 O O . ILE B 1 137 ? 10.883 23.969 26.375 1 98.06 137 ILE B O 1
ATOM 4235 N N . ASP B 1 138 ? 10.398 22.312 25.047 1 96.94 138 ASP B N 1
ATOM 4236 C CA . ASP B 1 138 ? 11.75 22.25 24.484 1 96.94 138 ASP B CA 1
ATOM 4237 C C . ASP B 1 138 ? 11.867 23.109 23.234 1 96.94 138 ASP B C 1
ATOM 4239 O O . ASP B 1 138 ? 12.906 23.719 22.984 1 96.94 138 ASP B O 1
ATOM 4243 N N . LYS B 1 139 ? 10.812 23.125 22.375 1 96.75 139 LYS B N 1
ATOM 4244 C CA . LYS B 1 139 ? 10.766 23.938 21.172 1 96.75 139 LYS B CA 1
ATOM 4245 C C . LYS B 1 139 ? 9.398 24.609 21.016 1 96.75 139 LYS B C 1
ATOM 4247 O O . LYS B 1 139 ? 8.367 23.969 21.234 1 96.75 139 LYS B O 1
ATOM 4252 N N . TYR B 1 140 ? 9.453 25.844 20.703 1 98.06 140 TYR B N 1
ATOM 4253 C CA . TYR B 1 140 ? 8.242 26.625 20.531 1 98.06 140 TYR B CA 1
ATOM 4254 C C . TYR B 1 140 ? 8.172 27.219 19.125 1 98.06 140 TYR B C 1
ATOM 4256 O O . TYR B 1 140 ? 9.07 27.953 18.719 1 98.06 140 TYR B O 1
ATOM 4264 N N . TYR B 1 141 ? 7.098 26.875 18.359 1 98 141 TYR B N 1
ATOM 4265 C CA . TYR B 1 141 ? 6.887 27.406 17.016 1 98 141 TYR B CA 1
ATOM 4266 C C . TYR B 1 141 ? 5.695 28.359 16.984 1 98 141 TYR B C 1
ATOM 4268 O O . TYR B 1 141 ? 4.582 27.984 17.359 1 98 141 TYR B O 1
ATOM 4276 N N . THR B 1 142 ? 5.875 29.547 16.531 1 97.75 142 THR B N 1
ATOM 4277 C CA . THR B 1 142 ? 4.797 30.5 16.312 1 97.75 142 THR B CA 1
ATOM 4278 C C . THR B 1 142 ? 4.488 30.641 14.828 1 97.75 142 THR B C 1
ATOM 4280 O O . THR B 1 142 ? 5.371 30.469 13.984 1 97.75 142 THR B O 1
ATOM 4283 N N . THR B 1 143 ? 3.24 30.875 14.406 1 96.62 143 THR B N 1
ATOM 4284 C CA . THR B 1 143 ? 2.84 31.016 13.016 1 96.62 143 THR B CA 1
ATOM 4285 C C . THR B 1 143 ? 3 32.469 12.547 1 96.62 143 THR B C 1
ATOM 4287 O O . THR B 1 143 ? 2.762 32.781 11.383 1 96.62 143 THR B O 1
ATOM 4290 N N . PHE B 1 144 ? 3.426 33.344 13.414 1 90 144 PHE B N 1
ATOM 4291 C CA . PHE B 1 144 ? 3.516 34.75 13.094 1 90 144 PHE B CA 1
ATOM 4292 C C . PHE B 1 144 ? 4.941 35.125 12.703 1 90 144 PHE B C 1
ATOM 4294 O O . PHE B 1 144 ? 5.883 34.375 12.977 1 90 144 PHE B O 1
ATOM 4301 N N . PRO B 1 145 ? 5.027 36.281 12.125 1 84.12 145 PRO B N 1
ATOM 4302 C CA . PRO B 1 145 ? 6.32 36.688 11.57 1 84.12 145 PRO B CA 1
ATOM 4303 C C . PRO B 1 145 ? 7.352 37 12.648 1 84.12 145 PRO B C 1
ATOM 4305 O O . PRO B 1 145 ? 7.051 36.906 13.844 1 84.12 145 PRO B O 1
ATOM 4308 N N . GLU B 1 146 ? 8.461 37.5 12.164 1 81.62 146 GLU B N 1
ATOM 4309 C CA . GLU B 1 146 ? 9.68 37.625 12.953 1 81.62 146 GLU B CA 1
ATOM 4310 C C . GLU B 1 146 ? 9.492 38.594 14.109 1 81.62 146 GLU B C 1
ATOM 4312 O O . GLU B 1 146 ? 10.047 38.406 15.195 1 81.62 146 GLU B O 1
ATOM 4317 N N . ASN B 1 147 ? 8.68 39.594 13.945 1 84.88 147 ASN B N 1
ATOM 4318 C CA . ASN B 1 147 ? 8.469 40.531 15.055 1 84.88 147 ASN B CA 1
ATOM 4319 C C . ASN B 1 147 ? 7.875 39.844 16.266 1 84.88 147 ASN B C 1
ATOM 4321 O O . ASN B 1 147 ? 8.25 40.125 17.406 1 84.88 147 ASN B O 1
ATOM 4325 N N . GLN B 1 148 ? 7.023 39 16.031 1 87.31 148 GLN B N 1
ATOM 4326 C CA . GLN B 1 148 ? 6.43 38.219 17.109 1 87.31 148 GLN B CA 1
ATOM 4327 C C . GLN B 1 148 ? 7.469 37.312 17.781 1 87.31 148 GLN B C 1
ATOM 4329 O O . GLN B 1 148 ? 7.441 37.125 18.984 1 87.31 148 GLN B O 1
ATOM 4334 N N . HIS B 1 149 ? 8.383 36.812 17 1 90.75 149 HIS B N 1
ATOM 4335 C CA . HIS B 1 149 ? 9.445 35.969 17.516 1 90.75 149 HIS B CA 1
ATOM 4336 C C . HIS B 1 149 ? 10.25 36.688 18.594 1 90.75 149 HIS B C 1
ATOM 4338 O O . HIS B 1 149 ? 10.477 36.125 19.672 1 90.75 149 HIS B O 1
ATOM 4344 N N . HIS B 1 150 ? 10.562 37.875 18.281 1 90.38 150 HIS B N 1
ATOM 4345 C CA . HIS B 1 150 ? 11.391 38.656 19.188 1 90.38 150 HIS B CA 1
ATOM 4346 C C . HIS B 1 150 ? 10.656 38.969 20.484 1 90.38 150 HIS B C 1
ATOM 4348 O O . HIS B 1 150 ? 11.25 38.906 21.562 1 90.38 150 HIS B O 1
ATOM 4354 N N . LYS B 1 151 ? 9.406 39.281 20.375 1 93.38 151 LYS B N 1
ATOM 4355 C CA . LYS B 1 151 ? 8.617 39.594 21.578 1 93.38 151 LYS B CA 1
ATOM 4356 C C . LYS B 1 151 ? 8.531 38.375 22.484 1 93.38 151 LYS B C 1
ATOM 4358 O O . LYS B 1 151 ? 8.742 38.469 23.703 1 93.38 151 LYS B O 1
ATOM 4363 N N . LEU B 1 152 ? 8.234 37.25 21.906 1 95.75 152 LEU B N 1
ATOM 4364 C CA . LEU B 1 152 ? 8.102 36 22.672 1 95.75 152 LEU B CA 1
ATOM 4365 C C . LEU B 1 152 ? 9.438 35.625 23.312 1 95.75 152 LEU B C 1
ATOM 4367 O O . LEU B 1 152 ? 9.469 35.125 24.438 1 95.75 152 LEU B O 1
ATOM 4371 N N . GLN B 1 153 ? 10.531 35.875 22.547 1 93.5 153 GLN B N 1
ATOM 4372 C CA . GLN B 1 153 ? 11.859 35.594 23.078 1 93.5 153 GLN B CA 1
ATOM 4373 C C . GLN B 1 153 ? 12.18 36.469 24.281 1 93.5 153 GLN B C 1
ATOM 4375 O O . GLN B 1 153 ? 12.773 36 25.25 1 93.5 153 GLN B O 1
ATOM 4380 N N . THR B 1 154 ? 11.781 37.688 24.172 1 94.19 154 THR B N 1
ATOM 4381 C CA . THR B 1 154 ? 12.016 38.625 25.266 1 94.19 154 THR B CA 1
ATOM 4382 C C . THR B 1 154 ? 11.227 38.188 26.516 1 94.19 154 THR B C 1
ATOM 4384 O O . THR B 1 154 ? 11.766 38.219 27.625 1 94.19 154 THR B O 1
ATOM 4387 N N . ILE B 1 155 ? 10.016 37.781 26.344 1 94.69 155 ILE B N 1
ATOM 4388 C CA . ILE B 1 155 ? 9.164 37.375 27.453 1 94.69 155 ILE B CA 1
ATOM 4389 C C . ILE B 1 155 ? 9.742 36.125 28.125 1 94.69 155 ILE B C 1
ATOM 4391 O O . ILE B 1 155 ? 9.703 36 29.359 1 94.69 155 ILE B O 1
ATOM 4395 N N . SER B 1 156 ? 10.328 35.25 27.344 1 92 156 SER B N 1
ATOM 4396 C CA . SER B 1 156 ? 10.781 33.969 27.875 1 92 156 SER B CA 1
ATOM 4397 C C . SER B 1 156 ? 12.289 33.969 28.078 1 92 156 SER B C 1
ATOM 4399 O O . SER B 1 156 ? 12.898 32.875 28.203 1 92 156 SER B O 1
ATOM 4401 N N . GLU B 1 157 ? 12.93 35.062 28.062 1 91.06 157 GLU B N 1
ATOM 4402 C CA . GLU B 1 157 ? 14.383 35.188 28.031 1 91.06 157 GLU B CA 1
ATOM 4403 C C . GLU B 1 157 ? 15.031 34.469 29.188 1 91.06 157 GLU B C 1
ATOM 4405 O O . GLU B 1 157 ? 16.078 33.812 29.031 1 91.06 157 GLU B O 1
ATOM 4410 N N . VAL B 1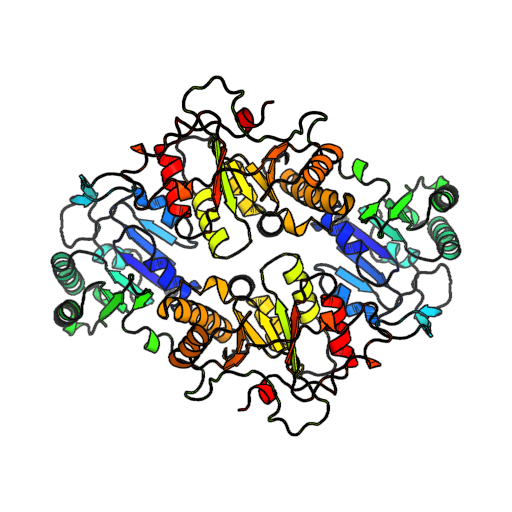 158 ? 14.438 34.5 30.344 1 90.81 158 VAL B N 1
ATOM 4411 C CA . VAL B 1 158 ? 15.008 33.906 31.562 1 90.81 158 VAL B CA 1
ATOM 4412 C C . VAL B 1 158 ? 15.156 32.406 31.391 1 90.81 158 VAL B C 1
ATOM 4414 O O . VAL B 1 158 ? 16.078 31.797 31.953 1 90.81 158 VAL B O 1
ATOM 4417 N N . TYR B 1 159 ? 14.344 31.812 30.609 1 91.94 159 TYR B N 1
ATOM 4418 C CA . TYR B 1 159 ? 14.328 30.375 30.438 1 91.94 159 TYR B CA 1
ATOM 4419 C C . TYR B 1 159 ? 15.047 29.969 29.156 1 91.94 159 TYR B C 1
ATOM 4421 O O . TYR B 1 159 ? 15.195 28.781 28.875 1 91.94 159 TYR B O 1
ATOM 4429 N N . LYS B 1 160 ? 15.477 30.859 28.359 1 91.69 160 LYS B N 1
ATOM 4430 C CA . LYS B 1 160 ? 16.203 30.641 27.109 1 91.69 160 LYS B CA 1
ATOM 4431 C C . LYS B 1 160 ? 15.43 29.719 26.172 1 91.69 160 LYS B C 1
ATOM 4433 O O . LYS B 1 160 ? 16 28.797 25.594 1 91.69 160 LYS B O 1
ATOM 4438 N N . LEU B 1 161 ? 14.117 29.906 26.188 1 92.94 161 LEU B N 1
ATOM 4439 C CA . LEU B 1 161 ? 13.273 29.109 25.312 1 92.94 161 LEU B CA 1
ATOM 4440 C C . LEU B 1 161 ? 13.562 29.422 23.844 1 92.94 161 LEU B C 1
ATOM 4442 O O . LEU B 1 161 ? 13.641 30.594 23.469 1 92.94 161 LEU B O 1
ATOM 4446 N N . GLN B 1 162 ? 13.742 28.406 22.984 1 89.44 162 GLN B N 1
ATOM 4447 C CA . GLN B 1 162 ? 13.953 28.578 21.547 1 89.44 162 GLN B CA 1
ATOM 4448 C C . GLN B 1 162 ? 12.625 28.828 20.828 1 89.44 162 GLN B C 1
ATOM 4450 O O . GLN B 1 162 ? 11.711 28 20.906 1 89.44 162 GLN B O 1
ATOM 4455 N N . ILE B 1 163 ? 12.555 30 20.156 1 95.69 163 ILE B N 1
ATOM 4456 C CA . ILE B 1 163 ? 11.352 30.359 19.422 1 95.69 163 ILE B CA 1
ATOM 4457 C C . ILE B 1 163 ? 11.609 30.234 17.922 1 95.69 163 ILE B C 1
ATOM 4459 O O . ILE B 1 163 ? 12.578 30.797 17.406 1 95.69 163 ILE B O 1
ATOM 4463 N N . PHE B 1 164 ? 10.766 29.5 17.219 1 96.44 164 PHE B N 1
ATOM 4464 C CA . PHE B 1 164 ? 10.891 29.297 15.789 1 96.44 164 PHE B CA 1
ATOM 4465 C C . PHE B 1 164 ? 9.609 29.672 15.062 1 96.44 164 PHE B C 1
ATOM 4467 O O . PHE B 1 164 ? 8.57 29.891 15.695 1 96.44 164 PHE B O 1
ATOM 4474 N N . GLY B 1 165 ? 9.727 29.844 13.773 1 97.12 165 GLY B N 1
ATOM 4475 C CA . GLY B 1 165 ? 8.57 30.156 12.945 1 97.12 165 GLY B CA 1
ATOM 4476 C C . GLY B 1 165 ? 7.984 28.938 12.266 1 97.12 165 GLY B C 1
ATOM 4477 O O . GLY B 1 165 ? 8.727 28.078 11.781 1 97.12 165 GLY B O 1
ATOM 4478 N N . TRP B 1 166 ? 6.68 28.797 12.281 1 97.5 166 TRP B N 1
ATOM 4479 C CA . TRP B 1 166 ? 5.938 27.766 11.562 1 97.5 166 TRP B CA 1
ATOM 4480 C C . TRP B 1 166 ? 5.16 28.359 10.398 1 97.5 166 TRP B C 1
ATOM 4482 O O . TRP B 1 166 ? 4.41 29.328 10.578 1 97.5 166 TRP B O 1
ATOM 4492 N N . ASP B 1 167 ? 5.348 27.875 9.156 1 96.62 167 ASP B N 1
ATOM 4493 C CA . ASP B 1 167 ? 4.762 28.438 7.949 1 96.62 167 ASP B CA 1
ATOM 4494 C C . ASP B 1 167 ? 3.99 27.375 7.164 1 96.62 167 ASP B C 1
ATOM 4496 O O . ASP B 1 167 ? 4.527 26.766 6.234 1 96.62 167 ASP B O 1
ATOM 4500 N N . GLU B 1 168 ? 2.734 27.188 7.477 1 95.12 168 GLU B N 1
ATOM 4501 C CA . GLU B 1 168 ? 1.883 26.203 6.824 1 95.12 168 GLU B CA 1
ATOM 4502 C C . GLU B 1 168 ? 1.692 26.531 5.344 1 95.12 168 GLU B C 1
ATOM 4504 O O . GLU B 1 168 ? 1.611 25.625 4.512 1 95.12 168 GLU B O 1
ATOM 4509 N N . VAL B 1 169 ? 1.618 27.734 5.02 1 94.12 169 VAL B N 1
ATOM 4510 C CA . VAL B 1 169 ? 1.351 28.188 3.658 1 94.12 169 VAL B CA 1
ATOM 4511 C C . VAL B 1 169 ? 2.459 27.703 2.727 1 94.12 169 VAL B C 1
ATOM 4513 O O . VAL B 1 169 ? 2.191 27.266 1.606 1 94.12 169 VAL B O 1
ATOM 4516 N N . ASN B 1 170 ? 3.637 27.75 3.232 1 96.06 170 ASN B N 1
ATOM 4517 C CA . ASN B 1 170 ? 4.773 27.359 2.398 1 96.06 170 ASN B CA 1
ATOM 4518 C C . ASN B 1 170 ? 5.328 26 2.797 1 96.06 170 ASN B C 1
ATOM 4520 O O . ASN B 1 170 ? 6.43 25.625 2.389 1 96.06 170 ASN B O 1
ATOM 4524 N N . ASP B 1 171 ? 4.648 25.312 3.594 1 97.38 171 ASP B N 1
ATOM 4525 C CA . ASP B 1 171 ? 4.984 23.938 3.975 1 97.38 171 ASP B CA 1
ATOM 4526 C C . ASP B 1 171 ? 6.387 23.859 4.582 1 97.38 171 ASP B C 1
ATOM 4528 O O . ASP B 1 171 ? 7.199 23.031 4.172 1 97.38 171 ASP B O 1
ATOM 4532 N N . THR B 1 172 ? 6.656 24.797 5.516 1 97.62 172 THR B N 1
ATOM 4533 C CA . THR B 1 172 ? 7.996 24.812 6.098 1 97.62 172 THR B CA 1
ATOM 4534 C C . THR B 1 172 ? 7.961 25.406 7.504 1 97.62 172 THR B C 1
ATOM 4536 O O . THR B 1 172 ? 6.887 25.641 8.055 1 97.62 172 THR B O 1
ATOM 4539 N N . PHE B 1 173 ? 9.062 25.422 8.227 1 97.31 173 PHE B N 1
ATOM 4540 C CA . PHE B 1 173 ? 9.305 26.078 9.508 1 97.31 173 PHE B CA 1
ATOM 4541 C C . PHE B 1 173 ? 10.727 26.609 9.578 1 97.31 173 PHE B C 1
ATOM 4543 O O . PHE B 1 173 ? 11.586 26.219 8.789 1 97.31 173 PHE B O 1
ATOM 4550 N N . SER B 1 174 ? 10.992 27.531 10.406 1 96.38 174 SER B N 1
ATOM 4551 C CA . SER B 1 174 ? 12.156 28.406 10.312 1 96.38 174 SER B CA 1
ATOM 4552 C C . SER B 1 174 ? 13.445 27.641 10.531 1 96.38 174 SER B C 1
ATOM 4554 O O . SER B 1 174 ? 14.5 28.016 10.016 1 96.38 174 SER B O 1
ATOM 4556 N N . ASP B 1 175 ? 13.461 26.578 11.305 1 96.81 175 ASP B N 1
ATOM 4557 C CA . ASP B 1 175 ? 14.68 25.812 11.531 1 96.81 175 ASP B CA 1
ATOM 4558 C C . ASP B 1 175 ? 14.672 24.516 10.727 1 96.81 175 ASP B C 1
ATOM 4560 O O . ASP B 1 175 ? 15.281 23.531 11.141 1 96.81 175 ASP B O 1
ATOM 4564 N N . PHE B 1 176 ? 13.945 24.469 9.625 1 98.06 176 PHE B N 1
ATOM 4565 C CA . PHE B 1 176 ? 13.742 23.281 8.805 1 98.06 176 PHE B CA 1
ATOM 4566 C C . PHE B 1 176 ? 15.078 22.641 8.445 1 98.06 176 PHE B C 1
ATOM 4568 O O . PHE B 1 176 ? 15.273 21.438 8.641 1 98.06 176 PHE B O 1
ATOM 4575 N N . ASN B 1 177 ? 16.047 23.391 7.934 1 96.75 177 ASN B N 1
ATOM 4576 C CA . ASN B 1 177 ? 17.312 22.844 7.453 1 96.75 177 ASN B CA 1
ATOM 4577 C C . ASN B 1 177 ? 18.219 22.422 8.609 1 96.75 177 ASN B C 1
ATOM 4579 O O . ASN B 1 177 ? 19.078 21.562 8.445 1 96.75 177 ASN B O 1
ATOM 4583 N N . ASP B 1 178 ? 18.016 23.078 9.773 1 97.25 178 ASP B N 1
ATOM 4584 C CA . ASP B 1 178 ? 18.766 22.641 10.953 1 97.25 178 ASP B CA 1
ATOM 4585 C C . ASP B 1 178 ? 18.328 21.266 11.414 1 97.25 178 ASP B C 1
ATOM 4587 O O . ASP B 1 178 ? 19.156 20.438 11.789 1 97.25 178 ASP B O 1
ATOM 4591 N N . VAL B 1 179 ? 16.984 21.047 11.367 1 96.75 179 VAL B N 1
ATOM 4592 C CA . VAL B 1 179 ? 16.422 19.797 11.836 1 96.75 179 VAL B CA 1
ATOM 4593 C C . VAL B 1 179 ? 16.578 18.719 10.766 1 96.75 179 VAL B C 1
ATOM 4595 O O . VAL B 1 179 ? 16.672 17.531 11.07 1 96.75 179 VAL B O 1
ATOM 4598 N N . ASN B 1 180 ? 16.641 19.125 9.508 1 97.81 180 ASN B N 1
ATOM 4599 C CA . ASN B 1 180 ? 16.797 18.234 8.352 1 97.81 180 ASN B CA 1
ATOM 4600 C C . ASN B 1 180 ? 18.031 18.594 7.535 1 97.81 180 ASN B C 1
ATOM 4602 O O . ASN B 1 180 ? 17.922 19 6.375 1 97.81 180 ASN B O 1
ATOM 4606 N N . PRO B 1 181 ? 19.156 18.422 8.094 1 96.19 181 PRO B N 1
ATOM 4607 C CA . PRO B 1 181 ? 20.344 18.781 7.324 1 96.19 181 PRO B CA 1
ATOM 4608 C C . PRO B 1 181 ? 20.484 17.984 6.031 1 96.19 181 PRO B C 1
ATOM 4610 O O . PRO B 1 181 ? 20.062 16.828 5.969 1 96.19 181 PRO B O 1
ATOM 4613 N N . VAL B 1 182 ? 21 18.625 5.07 1 95.06 182 VAL B N 1
ATOM 4614 C CA . VAL B 1 182 ? 21.297 17.953 3.812 1 95.06 182 VAL B CA 1
ATOM 4615 C C . VAL B 1 182 ? 22.453 16.984 4.008 1 95.06 182 VAL B C 1
ATOM 4617 O O . VAL B 1 182 ? 23.516 17.359 4.496 1 95.06 182 VAL B O 1
ATOM 4620 N N . LYS B 1 183 ? 22.219 15.805 3.654 1 92.56 183 LYS B N 1
ATOM 4621 C CA . LYS B 1 183 ? 23.203 14.766 3.91 1 92.56 183 LYS B CA 1
ATOM 4622 C C . LYS B 1 183 ? 24.062 14.516 2.68 1 92.56 183 LYS B C 1
ATOM 4624 O O . LYS B 1 183 ? 25.172 13.977 2.791 1 92.56 183 LYS B O 1
ATOM 4629 N N . VAL B 1 184 ? 23.531 14.836 1.524 1 94.25 184 VAL B N 1
ATOM 4630 C CA . VAL B 1 184 ? 24.328 14.742 0.297 1 94.25 184 VAL B CA 1
ATOM 4631 C C . VAL B 1 184 ? 25.266 15.945 0.191 1 94.25 184 VAL B C 1
ATOM 4633 O O . VAL B 1 184 ? 24.828 17.094 0.334 1 94.25 184 VAL B O 1
ATOM 4636 N N . PRO B 1 185 ? 26.547 15.695 -0.046 1 90.25 185 PRO B N 1
ATOM 4637 C CA . PRO B 1 185 ? 27.484 16.812 -0.127 1 90.25 185 PRO B CA 1
ATOM 4638 C C . PRO B 1 185 ? 27.125 17.812 -1.234 1 90.25 185 PRO B C 1
ATOM 4640 O O . PRO B 1 185 ? 26.609 17.406 -2.283 1 90.25 185 PRO B O 1
ATOM 4643 N N . PRO B 1 186 ? 27.406 19.047 -0.905 1 87.38 186 PRO B N 1
ATOM 4644 C CA . PRO B 1 186 ? 27.156 20.062 -1.937 1 87.38 186 PRO B CA 1
ATOM 4645 C C . PRO B 1 186 ? 27.938 19.797 -3.219 1 87.38 186 PRO B C 1
ATOM 4647 O O . PRO B 1 186 ? 29.094 19.359 -3.164 1 87.38 186 PRO B O 1
ATOM 4650 N N . GLY B 1 187 ? 27.344 20 -4.379 1 84.75 187 GLY B N 1
ATOM 4651 C CA . GLY B 1 187 ? 28 19.812 -5.664 1 84.75 187 GLY B CA 1
ATOM 4652 C C . GLY B 1 187 ? 27.953 18.391 -6.164 1 84.75 187 GLY B C 1
ATOM 4653 O O . GLY B 1 187 ? 28.375 18.109 -7.289 1 84.75 187 GLY B O 1
ATOM 4654 N N . ALA B 1 188 ? 27.406 17.516 -5.391 1 84.38 188 ALA B N 1
ATOM 4655 C CA . ALA B 1 188 ? 27.375 16.094 -5.762 1 84.38 188 ALA B CA 1
ATOM 4656 C C . ALA B 1 188 ? 26.203 15.797 -6.691 1 84.38 188 ALA B C 1
ATOM 4658 O O . ALA B 1 188 ? 26.234 14.82 -7.434 1 84.38 188 ALA B O 1
ATOM 4659 N N . GLY B 1 189 ? 25.203 16.656 -6.582 1 88.88 189 GLY B N 1
ATOM 4660 C CA . GLY B 1 189 ? 24 16.391 -7.355 1 88.88 189 GLY B CA 1
ATOM 4661 C C . GLY B 1 189 ? 24.062 16.938 -8.773 1 88.88 189 GLY B C 1
ATOM 4662 O O . GLY B 1 189 ? 24.516 18.062 -8.992 1 88.88 189 GLY B O 1
ATOM 4663 N N . PHE B 1 190 ? 23.797 16.188 -9.773 1 90.25 190 PHE B N 1
ATOM 4664 C CA . PHE B 1 190 ? 23.688 16.594 -11.172 1 90.25 190 PHE B CA 1
ATOM 4665 C C . PHE B 1 190 ? 22.719 15.703 -11.93 1 90.25 190 PHE B C 1
ATOM 4667 O O . PHE B 1 190 ? 22.203 14.719 -11.383 1 90.25 190 PHE B O 1
ATOM 4674 N N . VAL B 1 191 ? 22.359 16.141 -13.109 1 92.31 191 VAL B N 1
ATOM 4675 C CA . VAL B 1 191 ? 21.5 15.352 -13.992 1 92.31 191 VAL B CA 1
ATOM 4676 C C . VAL B 1 191 ? 22.359 14.383 -14.812 1 92.31 191 VAL B C 1
ATOM 4678 O O . VAL B 1 191 ? 23.375 14.773 -15.375 1 92.31 191 VAL B O 1
ATOM 4681 N N . LYS B 1 192 ? 21.984 13.141 -14.781 1 90.56 192 LYS B N 1
ATOM 4682 C CA . LYS B 1 192 ? 22.688 12.117 -15.539 1 90.56 192 LYS B CA 1
ATOM 4683 C C . LYS B 1 192 ? 21.766 11.469 -16.578 1 90.56 192 LYS B C 1
ATOM 4685 O O . LYS B 1 192 ? 20.641 11.07 -16.266 1 90.56 192 LYS B O 1
ATOM 4690 N N . ARG B 1 193 ? 22.344 11.312 -17.75 1 87.88 193 ARG B N 1
ATOM 4691 C CA . ARG B 1 193 ? 21.578 10.711 -18.844 1 87.88 193 ARG B CA 1
ATOM 4692 C C . ARG B 1 193 ? 22.25 9.438 -19.344 1 87.88 193 ARG B C 1
ATOM 4694 O O . ARG B 1 193 ? 21.641 8.641 -20.047 1 87.88 193 ARG B O 1
ATOM 4701 N N . ASP B 1 194 ? 23.516 9.305 -19.031 1 87.56 194 ASP B N 1
ATOM 4702 C CA . ASP B 1 194 ? 24.328 8.148 -19.422 1 87.56 194 ASP B CA 1
ATOM 4703 C C . ASP B 1 194 ? 25.484 7.941 -18.453 1 87.56 194 ASP B C 1
ATOM 4705 O O . ASP B 1 194 ? 25.688 8.75 -17.531 1 87.56 194 ASP B O 1
ATOM 4709 N N . CYS B 1 195 ? 26.062 6.805 -18.609 1 87 195 CYS B N 1
ATOM 4710 C CA . CYS B 1 195 ? 27.203 6.477 -17.75 1 87 195 CYS B CA 1
ATOM 4711 C C . CYS B 1 195 ? 28.516 6.641 -18.484 1 87 195 CYS B C 1
ATOM 4713 O O . CYS B 1 195 ? 29.516 6 -18.141 1 87 195 CYS B O 1
ATOM 4715 N N . ARG B 1 196 ? 28.688 7.203 -19.703 1 72.19 196 ARG B N 1
ATOM 4716 C CA . ARG B 1 196 ? 29.812 7.273 -20.625 1 72.19 196 ARG B CA 1
ATOM 4717 C C . ARG B 1 196 ? 31.094 7.676 -19.906 1 72.19 196 ARG B C 1
ATOM 4719 O O . ARG B 1 196 ? 32.188 7.445 -20.406 1 72.19 196 ARG B O 1
ATOM 4726 N N . SER B 1 197 ? 31.047 8.32 -18.969 1 59.22 197 SER B N 1
ATOM 4727 C CA . SER B 1 197 ? 32.375 8.688 -18.453 1 59.22 197 SER B CA 1
ATOM 4728 C C . SER B 1 197 ? 33.188 7.453 -18.094 1 59.22 197 SER B C 1
ATOM 4730 O O . SER B 1 197 ? 34.375 7.566 -17.734 1 59.22 197 SER B O 1
ATOM 4732 N N . SER B 1 198 ? 32.406 6.348 -18.188 1 53.75 198 SER B N 1
ATOM 4733 C CA . SER B 1 198 ? 33.188 5.184 -17.781 1 53.75 198 SER B CA 1
ATOM 4734 C C . SER B 1 198 ? 33.906 4.535 -18.953 1 53.75 198 SER B C 1
ATOM 4736 O O . SER B 1 198 ? 33.375 4.508 -20.062 1 53.75 198 SER B O 1
ATOM 4738 N N . ASN B 1 199 ? 35.219 4.508 -19.016 1 54.97 199 ASN B N 1
ATOM 4739 C CA . ASN B 1 199 ? 36.156 3.963 -20 1 54.97 199 ASN B CA 1
ATOM 4740 C C . ASN B 1 199 ? 35.75 2.549 -20.422 1 54.97 199 ASN B C 1
ATOM 4742 O O . ASN B 1 199 ? 36.531 1.858 -21.094 1 54.97 199 ASN B O 1
ATOM 4746 N N . SER B 1 200 ? 34.719 2.01 -19.828 1 57.34 200 SER B N 1
ATOM 4747 C CA . SER B 1 200 ? 34.594 0.586 -20.109 1 57.34 200 SER B CA 1
ATOM 4748 C C . SER B 1 200 ? 33.781 0.353 -21.375 1 57.34 200 SER B C 1
ATOM 4750 O O . SER B 1 200 ? 32.688 0.918 -21.547 1 57.34 200 SER B O 1
ATOM 4752 N N . THR B 1 201 ? 34.375 -0.241 -22.438 1 65.81 201 THR B N 1
ATOM 4753 C CA . THR B 1 201 ? 33.75 -0.646 -23.703 1 65.81 201 THR B CA 1
ATOM 4754 C C . THR B 1 201 ? 32.688 -1.74 -23.453 1 65.81 201 THR B C 1
ATOM 4756 O O . THR B 1 201 ? 32.906 -2.641 -22.641 1 65.81 201 THR B O 1
ATOM 4759 N N . ASP B 1 202 ? 31.406 -1.685 -23.859 1 76.81 202 ASP B N 1
ATOM 4760 C CA . ASP B 1 202 ? 30.312 -2.645 -23.969 1 76.81 202 ASP B CA 1
ATOM 4761 C C . ASP B 1 202 ? 29.609 -2.83 -22.609 1 76.81 202 ASP B C 1
ATOM 4763 O O . ASP B 1 202 ? 29.094 -3.91 -22.328 1 76.81 202 ASP B O 1
ATOM 4767 N N . MET B 1 203 ? 29.766 -1.759 -21.734 1 87.88 203 MET B N 1
ATOM 4768 C CA . MET B 1 203 ? 29.094 -1.858 -20.438 1 87.88 203 MET B CA 1
ATOM 4769 C C . MET B 1 203 ? 27.906 -0.898 -20.375 1 87.88 203 MET B C 1
ATOM 4771 O O . MET B 1 203 ? 27.891 0.119 -21.078 1 87.88 203 MET B O 1
ATOM 4775 N N . PHE B 1 204 ? 26.953 -1.267 -19.641 1 90.19 204 PHE B N 1
ATOM 4776 C CA . PHE B 1 204 ? 25.75 -0.445 -19.484 1 90.19 204 PHE B CA 1
ATOM 4777 C C . PHE B 1 204 ? 25.25 -0.479 -18.047 1 90.19 204 PHE B C 1
ATOM 4779 O O . PHE B 1 204 ? 25.703 -1.292 -17.25 1 90.19 204 PHE B O 1
ATOM 4786 N N . ALA B 1 205 ? 24.406 0.47 -17.688 1 93.25 205 ALA B N 1
ATOM 4787 C CA . ALA B 1 205 ? 23.75 0.474 -16.375 1 93.25 205 ALA B CA 1
ATOM 4788 C C . ALA B 1 205 ? 22.328 -0.067 -16.469 1 93.25 205 ALA B C 1
ATOM 4790 O O . ALA B 1 205 ? 21.656 0.128 -17.484 1 93.25 205 ALA B O 1
ATOM 4791 N N . LEU B 1 206 ? 21.906 -0.792 -15.492 1 94.75 206 LEU B N 1
ATOM 4792 C CA . LEU B 1 206 ? 20.547 -1.331 -15.414 1 94.75 206 LEU B CA 1
ATOM 4793 C C . LEU B 1 206 ? 19.844 -0.836 -14.156 1 94.75 206 LEU B C 1
ATOM 4795 O O . LEU B 1 206 ? 20.328 -1.053 -13.039 1 94.75 206 LEU B O 1
ATOM 4799 N N . PHE B 1 207 ? 18.781 -0.098 -14.383 1 97 207 PHE B N 1
ATOM 4800 C CA . PHE B 1 207 ? 17.969 0.388 -13.273 1 97 207 PHE B CA 1
ATOM 4801 C C . PHE B 1 207 ? 16.609 -0.312 -13.25 1 97 207 PHE B C 1
ATOM 4803 O O . PHE B 1 207 ? 15.836 -0.205 -14.195 1 97 207 PHE B O 1
ATOM 4810 N N . LEU B 1 208 ? 16.344 -1.044 -12.188 1 97.5 208 LEU B N 1
ATOM 4811 C CA . LEU B 1 208 ? 15.031 -1.629 -11.938 1 97.5 208 LEU B CA 1
ATOM 4812 C C . LEU B 1 208 ? 14.172 -0.686 -11.102 1 97.5 208 LEU B C 1
ATOM 4814 O O . LEU B 1 208 ? 14.672 -0.004 -10.203 1 97.5 208 LEU B O 1
ATOM 4818 N N . TYR B 1 209 ? 12.852 -0.62 -11.414 1 97.31 209 TYR B N 1
ATOM 4819 C CA . TYR B 1 209 ? 12.008 0.268 -10.633 1 97.31 209 TYR B CA 1
ATOM 4820 C C . TYR B 1 209 ? 10.57 -0.238 -10.594 1 97.31 209 TYR B C 1
ATOM 4822 O O . TYR B 1 209 ? 10.211 -1.151 -11.344 1 97.31 209 TYR B O 1
ATOM 4830 N N . VAL B 1 210 ? 9.828 0.208 -9.617 1 97.06 210 VAL B N 1
ATOM 4831 C CA . VAL B 1 210 ? 8.375 0.083 -9.578 1 97.06 210 VAL B CA 1
ATOM 4832 C C . VAL B 1 210 ? 7.738 1.467 -9.469 1 97.06 210 VAL B C 1
ATOM 4834 O O . VAL B 1 210 ? 8.297 2.363 -8.828 1 97.06 210 VAL B O 1
ATOM 4837 N N . LYS B 1 211 ? 6.613 1.565 -10.086 1 94.75 211 LYS B N 1
ATOM 4838 C CA . LYS B 1 211 ? 5.98 2.879 -10.148 1 94.75 211 LYS B CA 1
ATOM 4839 C C . LYS B 1 211 ? 5.031 3.086 -8.969 1 94.75 211 LYS B C 1
ATOM 4841 O O . LYS B 1 211 ? 4.91 4.199 -8.453 1 94.75 211 LYS B O 1
ATOM 4846 N N . ASP B 1 212 ? 4.371 1.993 -8.602 1 94 212 ASP B N 1
ATOM 4847 C CA . ASP B 1 212 ? 3.301 2.121 -7.621 1 94 212 ASP B CA 1
ATOM 4848 C C . ASP B 1 212 ? 3.373 1.004 -6.582 1 94 212 ASP B C 1
ATOM 4850 O O . ASP B 1 212 ? 3.984 -0.038 -6.824 1 94 212 ASP B O 1
ATOM 485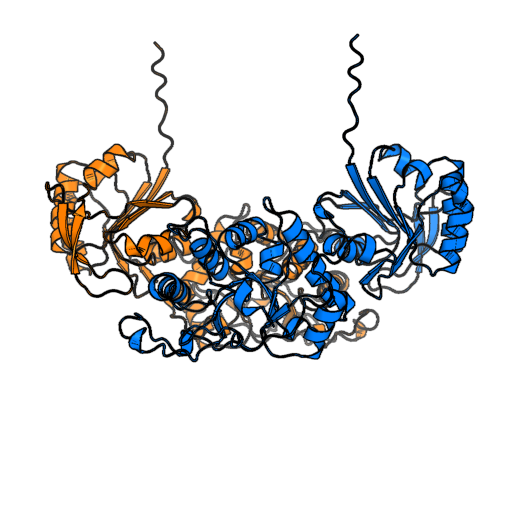4 N N . LEU B 1 213 ? 2.768 1.346 -5.434 1 97 213 LEU B N 1
ATOM 4855 C CA . LEU B 1 213 ? 2.574 0.327 -4.406 1 97 213 LEU B CA 1
ATOM 4856 C C . LEU B 1 213 ? 1.398 -0.579 -4.754 1 97 213 LEU B C 1
ATOM 4858 O O . LEU B 1 213 ? 0.262 -0.113 -4.871 1 97 213 LEU B O 1
ATOM 4862 N N . SER B 1 214 ? 1.628 -1.791 -5.035 1 96.12 214 SER B N 1
ATOM 4863 C CA . SER B 1 214 ? 0.62 -2.785 -5.387 1 96.12 214 SER B CA 1
ATOM 4864 C C . SER B 1 214 ? 1.038 -4.18 -4.934 1 96.12 214 SER B C 1
ATOM 4866 O O . SER B 1 214 ? 2.186 -4.395 -4.539 1 96.12 214 SER B O 1
ATOM 4868 N N . VAL B 1 215 ? 0.099 -5.082 -4.984 1 94.81 215 VAL B N 1
ATOM 4869 C CA . VAL B 1 215 ? 0.393 -6.469 -4.648 1 94.81 215 VAL B CA 1
ATOM 4870 C C . VAL B 1 215 ? 1.446 -7.023 -5.605 1 94.81 215 VAL B C 1
ATOM 4872 O O . VAL B 1 215 ? 2.385 -7.703 -5.18 1 94.81 215 VAL B O 1
ATOM 4875 N N . LYS B 1 216 ? 1.318 -6.668 -6.82 1 93.81 216 LYS B N 1
ATOM 4876 C CA . LYS B 1 216 ? 2.258 -7.137 -7.836 1 93.81 216 LYS B CA 1
ATOM 4877 C C . LYS B 1 216 ? 3.652 -6.566 -7.602 1 93.81 216 LYS B C 1
ATOM 4879 O O . LYS B 1 216 ? 4.648 -7.289 -7.691 1 93.81 216 LYS B O 1
ATOM 4884 N N . SER B 1 217 ? 3.703 -5.266 -7.32 1 96.75 217 SER B N 1
ATOM 4885 C CA . SER B 1 217 ? 5.008 -4.66 -7.074 1 96.75 217 SER B CA 1
ATOM 4886 C C . SER B 1 217 ? 5.672 -5.25 -5.836 1 96.75 217 SER B C 1
ATOM 4888 O O . SER B 1 217 ? 6.879 -5.484 -5.82 1 96.75 217 SER B O 1
ATOM 4890 N N . LEU B 1 218 ? 4.895 -5.48 -4.82 1 96.44 218 LEU B N 1
ATOM 4891 C CA . LEU B 1 218 ? 5.438 -6.055 -3.59 1 96.44 218 LEU B CA 1
ATOM 4892 C C . LEU B 1 218 ? 6.004 -7.445 -3.844 1 96.44 218 LEU B C 1
ATOM 4894 O O . LEU B 1 218 ? 7.094 -7.773 -3.367 1 96.44 218 LEU B O 1
ATOM 4898 N N . ARG B 1 219 ? 5.309 -8.195 -4.605 1 94.62 219 ARG B N 1
ATOM 4899 C CA . ARG B 1 219 ? 5.777 -9.539 -4.914 1 94.62 219 ARG B CA 1
ATOM 4900 C C . ARG B 1 219 ? 7.082 -9.5 -5.699 1 94.62 219 ARG B C 1
ATOM 4902 O O . ARG B 1 219 ? 8.023 -10.234 -5.383 1 94.62 219 ARG B O 1
ATOM 4909 N N . ALA B 1 220 ? 7.121 -8.703 -6.699 1 96.06 220 ALA B N 1
ATOM 4910 C CA . ALA B 1 220 ? 8.328 -8.57 -7.512 1 96.06 220 ALA B CA 1
ATOM 4911 C C . ALA B 1 220 ? 9.516 -8.125 -6.664 1 96.06 220 ALA B C 1
ATOM 4913 O O . ALA B 1 220 ? 10.617 -8.664 -6.801 1 96.06 220 ALA B O 1
ATOM 4914 N N . LEU B 1 221 ? 9.289 -7.219 -5.766 1 97.38 221 LEU B N 1
ATOM 4915 C CA . LEU B 1 221 ? 10.359 -6.672 -4.949 1 97.38 221 LEU B CA 1
ATOM 4916 C C . LEU B 1 221 ? 10.812 -7.68 -3.9 1 97.38 221 LEU B C 1
ATOM 4918 O O . LEU B 1 221 ? 12 -7.734 -3.557 1 97.38 221 LEU B O 1
ATOM 4922 N N . LYS B 1 222 ? 9.875 -8.43 -3.367 1 96.06 222 LYS B N 1
ATOM 4923 C CA . LYS B 1 222 ? 10.25 -9.484 -2.434 1 96.06 222 LYS B CA 1
ATOM 4924 C C . LYS B 1 222 ? 11.141 -10.523 -3.109 1 96.06 222 LYS B C 1
ATOM 4926 O O . LYS B 1 222 ? 12.109 -11.008 -2.512 1 96.06 222 LYS B O 1
ATOM 4931 N N . MET B 1 223 ? 10.773 -10.82 -4.328 1 95.12 223 MET B N 1
ATOM 4932 C CA . MET B 1 223 ? 11.602 -11.734 -5.105 1 95.12 223 MET B CA 1
ATOM 4933 C C . MET B 1 223 ? 13.023 -11.188 -5.25 1 95.12 223 MET B C 1
ATOM 4935 O O . MET B 1 223 ? 13.992 -11.914 -5.035 1 95.12 223 MET B O 1
ATOM 4939 N N . LEU B 1 224 ? 13.148 -9.93 -5.547 1 95.5 224 LEU B N 1
ATOM 4940 C CA . LEU B 1 224 ? 14.453 -9.305 -5.711 1 95.5 224 LEU B CA 1
ATOM 4941 C C . LEU B 1 224 ? 15.203 -9.258 -4.383 1 95.5 224 LEU B C 1
ATOM 4943 O O . LEU B 1 224 ? 16.422 -9.492 -4.34 1 95.5 224 LEU B O 1
ATOM 4947 N N . ALA B 1 225 ? 14.492 -8.953 -3.314 1 94.94 225 ALA B N 1
ATOM 4948 C CA . ALA B 1 225 ? 15.109 -8.875 -1.992 1 94.94 225 ALA B CA 1
ATOM 4949 C C . ALA B 1 225 ? 15.664 -10.227 -1.56 1 94.94 225 ALA B C 1
ATOM 4951 O O . ALA B 1 225 ? 16.641 -10.289 -0.812 1 94.94 225 ALA B O 1
ATOM 4952 N N . ALA B 1 226 ? 15.07 -11.242 -2.057 1 90.56 226 ALA B N 1
ATOM 4953 C CA . ALA B 1 226 ? 15.477 -12.594 -1.66 1 90.56 226 ALA B CA 1
ATOM 4954 C C . ALA B 1 226 ? 16.531 -13.156 -2.613 1 90.56 226 ALA B C 1
ATOM 4956 O O . ALA B 1 226 ? 17.031 -14.258 -2.402 1 90.56 226 ALA B O 1
ATOM 4957 N N . TYR B 1 227 ? 16.781 -12.367 -3.635 1 88.44 227 TYR B N 1
ATOM 4958 C CA . TYR B 1 227 ? 17.734 -12.852 -4.637 1 88.44 227 TYR B CA 1
ATOM 4959 C C . TYR B 1 227 ? 19.094 -13.133 -4.012 1 88.44 227 TYR B C 1
ATOM 4961 O O . TYR B 1 227 ? 19.672 -12.266 -3.352 1 88.44 227 TYR B O 1
ATOM 4969 N N . ASN B 1 228 ? 19.484 -14.391 -4.055 1 77.94 228 ASN B N 1
ATOM 4970 C CA . ASN B 1 228 ? 20.734 -14.828 -3.424 1 77.94 228 ASN B CA 1
ATOM 4971 C C . ASN B 1 228 ? 21.922 -14.609 -4.344 1 77.94 228 ASN B C 1
ATOM 4973 O O . ASN B 1 228 ? 21.906 -15.016 -5.508 1 77.94 228 ASN B O 1
ATOM 4977 N N . THR B 1 229 ? 22.766 -13.805 -3.779 1 76 229 THR B N 1
ATOM 4978 C CA . THR B 1 229 ? 24.031 -13.625 -4.5 1 76 229 THR B CA 1
ATOM 4979 C C . THR B 1 229 ? 25.172 -14.297 -3.748 1 76 229 THR B C 1
ATOM 4981 O O . THR B 1 229 ? 25.078 -14.547 -2.547 1 76 229 THR B O 1
ATOM 4984 N N . ASP B 1 230 ? 26.125 -14.844 -4.453 1 71.44 230 ASP B N 1
ATOM 4985 C CA . ASP B 1 230 ? 27.297 -15.5 -3.893 1 71.44 230 ASP B CA 1
ATOM 4986 C C . ASP B 1 230 ? 28.203 -14.492 -3.174 1 71.44 230 ASP B C 1
ATOM 4988 O O . ASP B 1 230 ? 29.156 -14.883 -2.506 1 71.44 230 ASP B O 1
ATOM 4992 N N . THR B 1 231 ? 27.844 -13.281 -3.328 1 73.69 231 THR B N 1
ATOM 4993 C CA . THR B 1 231 ? 28.703 -12.266 -2.74 1 73.69 231 THR B CA 1
ATOM 4994 C C . THR B 1 231 ? 27.938 -11.406 -1.738 1 73.69 231 THR B C 1
ATOM 4996 O O . THR B 1 231 ? 26.703 -11.32 -1.809 1 73.69 231 THR B O 1
ATOM 4999 N N . ASP B 1 232 ? 28.688 -10.953 -0.759 1 77.5 232 ASP B N 1
ATOM 5000 C CA . ASP B 1 232 ? 28.125 -10.039 0.229 1 77.5 232 ASP B CA 1
ATOM 5001 C C . ASP B 1 232 ? 28.078 -8.609 -0.3 1 77.5 232 ASP B C 1
ATOM 5003 O O . ASP B 1 232 ? 27.562 -7.707 0.366 1 77.5 232 ASP B O 1
ATOM 5007 N N . GLU B 1 233 ? 28.562 -8.445 -1.461 1 83.5 233 GLU B N 1
ATOM 5008 C CA . GLU B 1 233 ? 28.578 -7.105 -2.047 1 83.5 233 GLU B CA 1
ATOM 5009 C C . GLU B 1 233 ? 27.25 -6.797 -2.734 1 83.5 233 GLU B C 1
ATOM 5011 O O . GLU B 1 233 ? 26.562 -7.707 -3.197 1 83.5 233 GLU B O 1
ATOM 5016 N N . ARG B 1 234 ? 26.984 -5.551 -2.787 1 89.31 234 ARG B N 1
ATOM 5017 C CA . ARG B 1 234 ? 25.797 -5.129 -3.5 1 89.31 234 ARG B CA 1
ATOM 5018 C C . ARG B 1 234 ? 25.922 -5.391 -4.996 1 89.31 234 ARG B C 1
ATOM 5020 O O . ARG B 1 234 ? 27 -5.215 -5.57 1 89.31 234 ARG B O 1
ATOM 5027 N N . LEU B 1 235 ? 24.859 -5.637 -5.574 1 91.75 235 LEU B N 1
ATOM 5028 C CA . LEU B 1 235 ? 24.797 -5.883 -7.012 1 91.75 235 LEU B CA 1
ATOM 5029 C C . LEU B 1 235 ? 24.891 -4.574 -7.789 1 91.75 235 LEU B C 1
ATOM 5031 O O . LEU B 1 235 ? 24.484 -3.523 -7.297 1 91.75 235 LEU B O 1
ATOM 5035 N N . ASP B 1 236 ? 25.453 -4.645 -8.969 1 92.31 236 ASP B N 1
ATOM 5036 C CA . ASP B 1 236 ? 25.688 -3.459 -9.781 1 92.31 236 ASP B CA 1
ATOM 5037 C C . ASP B 1 236 ? 24.406 -3.025 -10.508 1 92.31 236 ASP B C 1
ATOM 5039 O O . ASP B 1 236 ? 24.469 -2.365 -11.547 1 92.31 236 ASP B O 1
ATOM 5043 N N . VAL B 1 237 ? 23.281 -3.363 -10.031 1 94.81 237 VAL B N 1
ATOM 5044 C CA . VAL B 1 237 ? 22 -2.939 -10.555 1 94.81 237 VAL B CA 1
ATOM 5045 C C . VAL B 1 237 ? 21.375 -1.911 -9.609 1 94.81 237 VAL B C 1
ATOM 5047 O O . VAL B 1 237 ? 21.453 -2.043 -8.391 1 94.81 237 VAL B O 1
ATOM 5050 N N . GLY B 1 238 ? 20.844 -0.855 -10.195 1 96.56 238 GLY B N 1
ATOM 5051 C CA . GLY B 1 238 ? 20.109 0.12 -9.391 1 96.56 238 GLY B CA 1
ATOM 5052 C C . GLY B 1 238 ? 18.656 -0.242 -9.18 1 96.56 238 GLY B C 1
ATOM 5053 O O . GLY B 1 238 ? 18 -0.728 -10.102 1 96.56 238 GLY B O 1
ATOM 5054 N N . VAL B 1 239 ? 18.172 -0.08 -7.996 1 98 239 VAL B N 1
ATOM 5055 C CA . VAL B 1 239 ? 16.75 -0.301 -7.695 1 98 239 VAL B CA 1
ATOM 5056 C C . VAL B 1 239 ? 16.125 0.994 -7.188 1 98 239 VAL B C 1
ATOM 5058 O O . VAL B 1 239 ? 16.625 1.604 -6.238 1 98 239 VAL B O 1
ATOM 5061 N N . PHE B 1 240 ? 15.07 1.429 -7.805 1 98.31 240 PHE B N 1
ATOM 5062 C CA . PHE B 1 240 ? 14.406 2.678 -7.449 1 98.31 240 PHE B CA 1
ATOM 5063 C C . PHE B 1 240 ? 12.953 2.426 -7.043 1 98.31 240 PHE B C 1
ATOM 5065 O O . PHE B 1 240 ? 12.203 1.776 -7.777 1 98.31 240 PHE B O 1
ATOM 5072 N N . LEU B 1 241 ? 12.586 2.881 -5.891 1 98.62 241 LEU B N 1
ATOM 5073 C CA . LEU B 1 241 ? 11.289 2.617 -5.285 1 98.62 241 LEU B CA 1
ATOM 5074 C C . LEU B 1 241 ? 10.477 3.902 -5.145 1 98.62 241 LEU B C 1
ATOM 5076 O O . LEU B 1 241 ? 11.039 4.965 -4.871 1 98.62 241 LEU B O 1
ATOM 5080 N N . PRO B 1 242 ? 9.156 3.787 -5.32 1 98.06 242 PRO B N 1
ATOM 5081 C CA . PRO B 1 242 ? 8.328 4.988 -5.191 1 98.06 242 PRO B CA 1
ATOM 5082 C C . PRO B 1 242 ? 8.148 5.422 -3.74 1 98.06 242 PRO B C 1
ATOM 5084 O O . PRO B 1 242 ? 8.367 4.633 -2.82 1 98.06 242 PRO B O 1
ATOM 5087 N N . TYR B 1 243 ? 7.742 6.66 -3.6 1 97.88 243 TYR B N 1
ATOM 5088 C CA . TYR B 1 243 ? 7.535 7.309 -2.309 1 97.88 243 TYR B CA 1
ATOM 5089 C C . TYR B 1 243 ? 6.656 6.453 -1.403 1 97.88 243 TYR B C 1
ATOM 5091 O O . TYR B 1 243 ? 7.051 6.117 -0.283 1 97.88 243 TYR B O 1
ATOM 5099 N N . ASP B 1 244 ? 5.5 6.016 -1.885 1 97.69 244 ASP B N 1
ATOM 5100 C CA . ASP B 1 244 ? 4.5 5.316 -1.08 1 97.69 244 ASP B CA 1
ATOM 5101 C C . ASP B 1 244 ? 5.039 3.979 -0.577 1 97.69 244 ASP B C 1
ATOM 5103 O O . ASP B 1 244 ? 4.715 3.553 0.534 1 97.69 244 ASP B O 1
ATOM 5107 N N . LEU B 1 245 ? 5.84 3.328 -1.396 1 98.25 245 LEU B N 1
ATOM 5108 C CA . LEU B 1 245 ? 6.391 2.037 -0.999 1 98.25 245 LEU B CA 1
ATOM 5109 C C . LEU B 1 245 ? 7.414 2.203 0.117 1 98.25 245 LEU B C 1
ATOM 5111 O O . LEU B 1 245 ? 7.391 1.465 1.104 1 98.25 245 LEU B O 1
ATOM 5115 N N . ILE B 1 246 ? 8.312 3.184 0.007 1 98.38 246 ILE B N 1
ATOM 5116 C CA . ILE B 1 246 ? 9.352 3.381 1.008 1 98.38 246 ILE B CA 1
ATOM 5117 C C . ILE B 1 246 ? 8.727 3.791 2.338 1 98.38 246 ILE B C 1
ATOM 5119 O O . ILE B 1 246 ? 9.133 3.312 3.398 1 98.38 246 ILE B O 1
ATOM 5123 N N . VAL B 1 247 ? 7.688 4.613 2.27 1 97.44 247 VAL B N 1
ATOM 5124 C CA . VAL B 1 247 ? 7.047 5.117 3.479 1 97.44 247 VAL B CA 1
ATOM 5125 C C . VAL B 1 247 ? 6.289 3.988 4.172 1 97.44 247 VAL B C 1
ATOM 5127 O O . VAL B 1 247 ? 6.312 3.879 5.398 1 97.44 247 VAL B O 1
ATOM 5130 N N . THR B 1 248 ? 5.652 3.092 3.432 1 96.75 248 THR B N 1
ATOM 5131 C CA . THR B 1 248 ? 4.758 2.082 3.99 1 96.75 248 THR B CA 1
ATOM 5132 C C . THR B 1 248 ? 5.516 0.789 4.277 1 96.75 248 THR B C 1
ATOM 5134 O O . THR B 1 248 ? 5.215 0.092 5.25 1 96.75 248 THR B O 1
ATOM 5137 N N . TYR B 1 249 ? 6.449 0.472 3.383 1 97.19 249 TYR B N 1
ATOM 5138 C CA . TYR B 1 249 ? 7.211 -0.766 3.502 1 97.19 249 TYR B CA 1
ATOM 5139 C C . TYR B 1 249 ? 8.703 -0.478 3.648 1 97.19 249 TYR B C 1
ATOM 5141 O O . TYR B 1 249 ? 9.523 -1.021 2.904 1 97.19 249 TYR B O 1
ATOM 5149 N N . GLY B 1 250 ? 9.008 0.276 4.695 1 97.19 250 GLY B N 1
ATOM 5150 C CA . GLY B 1 250 ? 10.383 0.666 4.957 1 97.19 250 GLY B CA 1
ATOM 5151 C C . GLY B 1 250 ? 11.312 -0.518 5.137 1 97.19 250 GLY B C 1
ATOM 5152 O O . GLY B 1 250 ? 12.461 -0.484 4.688 1 97.19 250 GLY B O 1
ATOM 5153 N N . ASP B 1 251 ? 10.812 -1.567 5.766 1 97 251 ASP B N 1
ATOM 5154 C CA . ASP B 1 251 ? 11.641 -2.75 5.992 1 97 251 ASP B CA 1
ATOM 5155 C C . ASP B 1 251 ? 12.016 -3.418 4.672 1 97 251 ASP B C 1
ATOM 5157 O O . ASP B 1 251 ? 13.156 -3.844 4.488 1 97 251 ASP B O 1
ATOM 5161 N N . LEU B 1 252 ? 11.016 -3.539 3.781 1 97.5 252 LEU B N 1
ATOM 5162 C CA . LEU B 1 252 ? 11.297 -4.113 2.471 1 97.5 252 LEU B CA 1
ATOM 5163 C C . LEU B 1 252 ? 12.289 -3.252 1.699 1 97.5 252 LEU B C 1
ATOM 5165 O O . LEU B 1 252 ? 13.211 -3.773 1.064 1 97.5 252 LEU B O 1
ATOM 5169 N N . ALA B 1 253 ? 12.117 -1.965 1.767 1 98.38 253 ALA B N 1
ATOM 5170 C CA . ALA B 1 253 ? 13.062 -1.049 1.133 1 98.38 253 ALA B CA 1
ATOM 5171 C C . ALA B 1 253 ? 14.469 -1.249 1.68 1 98.38 253 ALA B C 1
ATOM 5173 O O . ALA B 1 253 ? 15.438 -1.301 0.917 1 98.38 253 ALA B O 1
ATOM 5174 N N . GLU B 1 254 ? 14.555 -1.358 2.975 1 97.81 254 GLU B N 1
ATOM 5175 C CA . GLU B 1 254 ? 15.852 -1.57 3.609 1 97.81 254 GLU B CA 1
ATOM 5176 C C . GLU B 1 254 ? 16.5 -2.859 3.117 1 97.81 254 GLU B C 1
ATOM 5178 O O . GLU B 1 254 ? 17.688 -2.873 2.777 1 97.81 254 GLU B O 1
ATOM 5183 N N . ASP B 1 255 ? 15.719 -3.932 3.064 1 95.94 255 ASP B N 1
ATOM 5184 C CA . ASP B 1 255 ? 16.234 -5.211 2.574 1 95.94 255 ASP B CA 1
ATOM 5185 C C . ASP B 1 255 ? 16.766 -5.078 1.149 1 95.94 255 ASP B C 1
ATOM 5187 O O . ASP B 1 255 ? 17.797 -5.652 0.816 1 95.94 255 ASP B O 1
ATOM 5191 N N . LEU B 1 256 ? 16.047 -4.355 0.337 1 97.25 256 LEU B N 1
ATOM 5192 C CA . LEU B 1 256 ? 16.453 -4.172 -1.054 1 97.25 256 LEU B CA 1
ATOM 5193 C C . LEU B 1 256 ? 17.734 -3.355 -1.147 1 97.25 256 LEU B C 1
ATOM 5195 O O . LEU B 1 256 ? 18.641 -3.699 -1.911 1 97.25 256 LEU B O 1
ATOM 5199 N N . PHE B 1 257 ? 17.859 -2.348 -0.317 1 96.56 257 PHE B N 1
ATOM 5200 C CA . PHE B 1 257 ? 19 -1.439 -0.414 1 96.56 257 PHE B CA 1
ATOM 5201 C C . PHE B 1 257 ? 20.234 -2.049 0.237 1 96.56 257 PHE B C 1
ATOM 5203 O O . PHE B 1 257 ? 21.344 -1.559 0.044 1 96.56 257 PHE B O 1
ATOM 5210 N N . LEU B 1 258 ? 20.078 -3.088 0.987 1 93.62 258 LEU B N 1
ATOM 5211 C CA . LEU B 1 258 ? 21.219 -3.855 1.481 1 93.62 258 LEU B CA 1
ATOM 5212 C C . LEU B 1 258 ? 21.859 -4.676 0.361 1 93.62 258 LEU B C 1
ATOM 5214 O O . LEU B 1 258 ? 23.062 -4.945 0.386 1 93.62 258 LEU B O 1
ATOM 5218 N N . LYS B 1 259 ? 21 -5.004 -0.594 1 93.12 259 LYS B N 1
ATOM 5219 C CA . LYS B 1 259 ? 21.453 -5.883 -1.669 1 93.12 259 LYS B CA 1
ATOM 5220 C C . LYS B 1 259 ? 21.75 -5.09 -2.939 1 93.12 259 LYS B C 1
ATOM 5222 O O . LYS B 1 259 ? 22.578 -5.5 -3.756 1 93.12 259 LYS B O 1
ATOM 5227 N N . PHE B 1 260 ? 21.047 -4.035 -3.117 1 95.5 260 PHE B N 1
ATOM 5228 C CA . PHE B 1 260 ? 21.156 -3.221 -4.324 1 95.5 260 PHE B CA 1
ATOM 5229 C C . PHE B 1 260 ? 21.5 -1.776 -3.975 1 95.5 260 PHE B C 1
ATOM 5231 O O . PHE B 1 260 ? 21.141 -1.292 -2.898 1 95.5 260 PHE B O 1
ATOM 5238 N N . GLN B 1 261 ? 22.219 -1.164 -4.879 1 94.06 261 GLN B N 1
ATOM 5239 C CA . GLN B 1 261 ? 22.219 0.295 -4.848 1 94.06 261 GLN B CA 1
ATOM 5240 C C . GLN B 1 261 ? 20.906 0.861 -5.367 1 94.06 261 GLN B C 1
ATOM 5242 O O . GLN B 1 261 ? 20.141 0.157 -6.027 1 94.06 261 GLN B O 1
ATOM 5247 N N . GLY B 1 262 ? 20.594 2.102 -4.961 1 96.31 262 GLY B N 1
ATOM 5248 C CA . GLY B 1 262 ? 19.344 2.615 -5.496 1 96.31 262 GLY B CA 1
ATOM 5249 C C . GLY B 1 262 ? 18.875 3.898 -4.828 1 96.31 262 GLY B C 1
ATOM 5250 O O . GLY B 1 262 ? 19.703 4.664 -4.316 1 96.31 262 GLY B O 1
ATOM 5251 N N . GLY B 1 263 ? 17.578 4.168 -5.012 1 97.75 263 GLY B N 1
ATOM 5252 C CA . GLY B 1 263 ? 17 5.395 -4.473 1 97.75 263 GLY B CA 1
ATOM 5253 C C . GLY B 1 263 ? 15.523 5.535 -4.746 1 97.75 263 GLY B C 1
ATOM 5254 O O . GLY B 1 263 ? 14.781 4.551 -4.688 1 97.75 263 GLY B O 1
ATOM 5255 N N . LEU B 1 264 ? 15.125 6.77 -4.906 1 98.38 264 LEU B N 1
ATOM 5256 C CA . LEU B 1 264 ? 13.719 7.125 -5.047 1 98.38 264 LEU B CA 1
ATOM 5257 C C . LEU B 1 264 ? 13.312 7.156 -6.516 1 98.38 264 LEU B C 1
ATOM 5259 O O . LEU B 1 264 ? 14.031 7.711 -7.355 1 98.38 264 LEU B O 1
ATOM 5263 N N . TYR B 1 265 ? 12.266 6.449 -6.852 1 97.94 265 TYR B N 1
ATOM 5264 C CA . TYR B 1 265 ? 11.594 6.645 -8.133 1 97.94 265 TYR B CA 1
ATOM 5265 C C . TYR B 1 265 ? 10.57 7.766 -8.039 1 97.94 265 TYR B C 1
ATOM 5267 O O . TYR B 1 265 ? 9.68 7.738 -7.191 1 97.94 265 TYR B O 1
ATOM 5275 N N . LEU B 1 266 ? 10.664 8.734 -8.875 1 97.19 266 LEU B N 1
ATOM 5276 C CA . LEU B 1 266 ? 9.789 9.898 -8.82 1 97.19 266 LEU B CA 1
ATOM 5277 C C . LEU B 1 266 ? 8.977 10.031 -10.102 1 97.19 266 LEU B C 1
ATOM 5279 O O . LEU B 1 266 ? 9.531 10.242 -11.18 1 97.19 266 LEU B O 1
ATOM 5283 N N . GLU B 1 267 ? 7.715 9.875 -9.984 1 95 267 GLU B N 1
ATOM 5284 C CA . GLU B 1 267 ? 6.809 10.172 -11.094 1 95 267 GLU B CA 1
ATOM 5285 C C . GLU B 1 267 ? 6.621 11.672 -11.266 1 95 267 GLU B C 1
ATOM 5287 O O . GLU B 1 267 ? 5.879 12.305 -10.508 1 95 267 GLU B O 1
ATOM 5292 N N . VAL B 1 268 ? 7.102 12.188 -12.273 1 95.12 268 VAL B N 1
ATOM 5293 C CA . VAL B 1 268 ? 7.215 13.625 -12.477 1 95.12 268 VAL B CA 1
ATOM 5294 C C . VAL B 1 268 ? 5.82 14.242 -12.555 1 95.12 268 VAL B C 1
ATOM 5296 O O . VAL B 1 268 ? 5.59 15.336 -12.039 1 95.12 268 VAL B O 1
ATOM 5299 N N . GLU B 1 269 ? 4.887 13.57 -13.125 1 92.19 269 GLU B N 1
ATOM 5300 C CA . GLU B 1 269 ? 3.537 14.094 -13.32 1 92.19 269 GLU B CA 1
ATOM 5301 C C . GLU B 1 269 ? 2.887 14.445 -11.984 1 92.19 269 GLU B C 1
ATOM 5303 O O . GLU B 1 269 ? 2.117 15.406 -11.898 1 92.19 269 GLU B O 1
ATOM 5308 N N . LYS B 1 270 ? 3.186 13.773 -10.977 1 90.56 270 LYS B N 1
ATOM 5309 C CA . LYS B 1 270 ? 2.584 13.984 -9.664 1 90.56 270 LYS B CA 1
ATOM 5310 C C . LYS B 1 270 ? 3.146 15.234 -8.992 1 90.56 270 LYS B C 1
ATOM 5312 O O . LYS B 1 270 ? 2.594 15.719 -8 1 90.56 270 LYS B O 1
ATOM 5317 N N . TYR B 1 271 ? 4.246 15.781 -9.539 1 93 271 TYR B N 1
ATOM 5318 C CA . TYR B 1 271 ? 4.918 16.891 -8.867 1 93 271 TYR B CA 1
ATOM 5319 C C . TYR B 1 271 ? 4.887 18.156 -9.734 1 93 271 TYR B C 1
ATOM 5321 O O . TYR B 1 271 ? 5.449 19.188 -9.359 1 93 271 TYR B O 1
ATOM 5329 N N . ARG B 1 272 ? 4.188 18.078 -10.82 1 91.31 272 ARG B N 1
ATOM 5330 C CA . ARG B 1 272 ? 4.141 19.203 -11.758 1 91.31 272 ARG B CA 1
ATOM 5331 C C . ARG B 1 272 ? 3.514 20.422 -11.109 1 91.31 272 ARG B C 1
ATOM 5333 O O . ARG B 1 272 ? 3.922 21.562 -11.383 1 91.31 272 ARG B O 1
ATOM 5340 N N . ASN B 1 273 ? 2.539 20.203 -10.211 1 89.12 273 ASN B N 1
ATOM 5341 C CA . ASN B 1 273 ? 1.846 21.328 -9.594 1 89.12 273 ASN B CA 1
ATOM 5342 C C . ASN B 1 273 ? 2.258 21.5 -8.133 1 89.12 273 ASN B C 1
ATOM 5344 O O . ASN B 1 273 ? 1.571 22.188 -7.371 1 89.12 273 ASN B O 1
ATOM 5348 N N . LYS B 1 274 ? 3.354 20.938 -7.781 1 93.31 274 LYS B N 1
ATOM 5349 C CA . LYS B 1 274 ? 3.826 21.078 -6.41 1 93.31 274 LYS B CA 1
ATOM 5350 C C . LYS B 1 274 ? 4.859 22.188 -6.289 1 93.31 274 LYS B C 1
ATOM 5352 O O . LYS B 1 274 ? 5.598 22.469 -7.234 1 93.31 274 LYS B O 1
ATOM 5357 N N . THR B 1 275 ? 4.852 22.859 -5.168 1 95.44 275 THR B N 1
ATOM 5358 C CA . THR B 1 275 ? 5.859 23.875 -4.887 1 95.44 275 THR B CA 1
ATOM 5359 C C . THR B 1 275 ? 7.211 23.219 -4.598 1 95.44 275 THR B C 1
ATOM 5361 O O . THR B 1 275 ? 7.289 22.016 -4.344 1 95.44 275 THR B O 1
ATOM 5364 N N . SER B 1 276 ? 8.281 24 -4.66 1 95.94 276 SER B N 1
ATOM 5365 C CA . SER B 1 276 ? 9.625 23.531 -4.336 1 95.94 276 SER B CA 1
ATOM 5366 C C . SER B 1 276 ? 9.688 22.969 -2.916 1 95.94 276 SER B C 1
ATOM 5368 O O . SER B 1 276 ? 10.352 21.969 -2.666 1 95.94 276 SER B O 1
ATOM 5370 N N . ASN B 1 277 ? 8.961 23.609 -1.998 1 97.38 277 ASN B N 1
ATOM 5371 C CA . ASN B 1 277 ? 8.953 23.141 -0.618 1 97.38 277 ASN B CA 1
ATOM 5372 C C . ASN B 1 277 ? 8.242 21.797 -0.489 1 97.38 277 ASN B C 1
ATOM 5374 O O . ASN B 1 277 ? 8.672 20.922 0.279 1 97.38 277 ASN B O 1
ATOM 5378 N N . GLN B 1 278 ? 7.184 21.656 -1.232 1 96.81 278 GLN B N 1
ATOM 5379 C CA . GLN B 1 278 ? 6.484 20.375 -1.209 1 96.81 278 GLN B CA 1
ATOM 5380 C C . GLN B 1 278 ? 7.359 19.25 -1.77 1 96.81 278 GLN B C 1
ATOM 5382 O O . GLN B 1 278 ? 7.371 18.141 -1.236 1 96.81 278 GLN B O 1
ATOM 5387 N N . LEU B 1 279 ? 8.016 19.594 -2.83 1 97.12 279 LEU B N 1
ATOM 5388 C CA . LEU B 1 279 ? 8.969 18.641 -3.395 1 97.12 279 LEU B CA 1
ATOM 5389 C C . LEU B 1 279 ? 10.062 18.312 -2.387 1 97.12 279 LEU B C 1
ATOM 5391 O O . LEU B 1 279 ? 10.352 17.141 -2.137 1 97.12 279 LEU B O 1
ATOM 5395 N N . ARG B 1 280 ? 10.656 19.312 -1.812 1 97.56 280 ARG B N 1
ATOM 5396 C CA . ARG B 1 280 ? 11.68 19.156 -0.785 1 97.56 280 ARG B CA 1
ATOM 5397 C C . ARG B 1 280 ? 11.188 18.25 0.342 1 97.56 280 ARG B C 1
ATOM 5399 O O . ARG B 1 280 ? 11.914 17.375 0.799 1 97.56 280 ARG B O 1
ATOM 5406 N N . ASN B 1 281 ? 9.961 18.484 0.766 1 98.12 281 ASN B N 1
ATOM 5407 C CA . ASN B 1 281 ? 9.398 17.734 1.884 1 98.12 281 ASN B CA 1
ATOM 5408 C C . ASN B 1 281 ? 9.297 16.234 1.564 1 98.12 281 ASN B C 1
ATOM 5410 O O . ASN B 1 281 ? 9.586 15.398 2.416 1 98.12 281 ASN B O 1
ATOM 5414 N N . SER B 1 282 ? 8.922 15.922 0.342 1 97.38 282 SER B N 1
ATOM 5415 C CA . SER B 1 282 ? 8.828 14.523 -0.071 1 97.38 282 SER B CA 1
ATOM 5416 C C . SER B 1 282 ? 10.195 13.852 -0.052 1 97.38 282 SER B C 1
ATOM 5418 O O . SER B 1 282 ? 10.344 12.742 0.462 1 97.38 282 SER B O 1
ATOM 5420 N N . VAL B 1 283 ? 11.172 14.539 -0.548 1 97.88 283 VAL B N 1
ATOM 5421 C CA . VAL B 1 283 ? 12.523 13.992 -0.598 1 97.88 283 VAL B CA 1
ATOM 5422 C C . VAL B 1 283 ? 13.086 13.867 0.817 1 97.88 283 VAL B C 1
ATOM 5424 O O . VAL B 1 283 ? 13.734 12.875 1.147 1 97.88 283 VAL B O 1
ATOM 5427 N N . THR B 1 284 ? 12.805 14.836 1.666 1 98.25 284 THR B N 1
ATOM 5428 C CA . THR B 1 284 ? 13.266 14.828 3.053 1 98.25 284 THR B CA 1
ATOM 5429 C C . THR B 1 284 ? 12.672 13.641 3.807 1 98.25 284 THR B C 1
ATOM 5431 O O . THR B 1 284 ? 13.367 12.977 4.574 1 98.25 284 THR B O 1
ATOM 5434 N N . ARG B 1 285 ? 11.391 13.375 3.541 1 98.12 285 ARG B N 1
ATOM 5435 C CA . ARG B 1 285 ? 10.742 12.234 4.188 1 98.12 285 ARG B CA 1
ATOM 5436 C C . ARG B 1 285 ? 11.477 10.938 3.871 1 98.12 285 ARG B C 1
ATOM 5438 O O . ARG B 1 285 ? 11.789 10.156 4.773 1 98.12 285 ARG B O 1
ATOM 5445 N N . ILE B 1 286 ? 11.797 10.727 2.646 1 98.31 286 ILE B N 1
ATOM 5446 C CA . ILE B 1 286 ? 12.469 9.5 2.223 1 98.31 286 ILE B CA 1
ATOM 5447 C C . ILE B 1 286 ? 13.883 9.477 2.789 1 98.31 286 ILE B C 1
ATOM 5449 O O . ILE B 1 286 ? 14.352 8.438 3.266 1 98.31 286 ILE B O 1
ATOM 5453 N N . SER B 1 287 ? 14.555 10.625 2.762 1 97.94 287 SER B N 1
ATOM 5454 C CA . SER B 1 287 ? 15.906 10.711 3.32 1 97.94 287 SER B CA 1
ATOM 5455 C C . SER B 1 287 ? 15.914 10.336 4.797 1 97.94 287 SER B C 1
ATOM 5457 O O . SER B 1 287 ? 16.797 9.594 5.25 1 97.94 287 SER B O 1
ATOM 5459 N N . ASN B 1 288 ? 14.945 10.852 5.527 1 97.69 288 ASN B N 1
ATOM 5460 C CA . ASN B 1 288 ? 14.859 10.562 6.953 1 97.69 288 ASN B CA 1
ATOM 5461 C C . ASN B 1 288 ? 14.602 9.078 7.211 1 97.69 288 ASN B C 1
ATOM 5463 O O . ASN B 1 288 ? 15.164 8.5 8.141 1 97.69 288 ASN B O 1
ATOM 5467 N N . ILE B 1 289 ? 13.812 8.469 6.391 1 97.56 289 ILE B N 1
ATOM 5468 C CA . ILE B 1 289 ? 13.516 7.047 6.543 1 97.56 289 ILE B CA 1
ATOM 5469 C C . ILE B 1 289 ? 14.781 6.227 6.266 1 97.56 289 ILE B C 1
ATOM 5471 O O . ILE B 1 289 ? 15.133 5.34 7.047 1 97.56 289 ILE B O 1
ATOM 5475 N N . CYS B 1 290 ? 15.453 6.559 5.184 1 97.69 290 CYS B N 1
ATOM 5476 C CA . CYS B 1 290 ? 16.656 5.836 4.805 1 97.69 290 CYS B CA 1
ATOM 5477 C C . CYS B 1 290 ? 17.734 5.965 5.879 1 97.69 290 CYS B C 1
ATOM 5479 O O . CYS B 1 290 ? 18.469 5.016 6.141 1 97.69 290 CYS B O 1
ATOM 5481 N N . ALA B 1 291 ? 17.781 7.113 6.516 1 96.5 291 ALA B N 1
ATOM 5482 C CA . ALA B 1 291 ? 18.797 7.383 7.531 1 96.5 291 ALA B CA 1
ATOM 5483 C C . ALA B 1 291 ? 18.578 6.523 8.773 1 96.5 291 ALA B C 1
ATOM 5485 O O . ALA B 1 291 ? 19.484 6.328 9.578 1 96.5 291 ALA B O 1
ATOM 5486 N N . LYS B 1 292 ? 17.438 5.965 8.977 1 95.38 292 LYS B N 1
ATOM 5487 C CA . LYS B 1 292 ? 17.094 5.211 10.172 1 95.38 292 LYS B CA 1
ATOM 5488 C C . LYS B 1 292 ? 17.188 3.709 9.93 1 95.38 292 LYS B C 1
ATOM 5490 O O . LYS B 1 292 ? 16.844 2.91 10.805 1 95.38 292 LYS B O 1
ATOM 5495 N N . PHE B 1 293 ? 17.531 3.373 8.742 1 96.31 293 PHE B N 1
ATOM 5496 C CA . PHE B 1 293 ? 17.766 1.957 8.484 1 96.31 293 PHE B CA 1
ATOM 5497 C C . PHE B 1 293 ? 18.797 1.391 9.453 1 96.31 293 PHE B C 1
ATOM 5499 O O . PHE B 1 293 ? 19.562 2.141 10.062 1 96.31 293 PHE B O 1
ATOM 5506 N N . GLN B 1 294 ? 18.781 0.027 9.672 1 94.44 294 GLN B N 1
ATOM 5507 C CA . GLN B 1 294 ? 19.797 -0.609 10.5 1 94.44 294 GLN B CA 1
ATOM 5508 C C . GLN B 1 294 ? 21.203 -0.231 10.039 1 94.44 294 GLN B C 1
ATOM 5510 O O . GLN B 1 294 ? 22.078 0.059 10.859 1 94.44 294 GLN B O 1
ATOM 5515 N N . THR B 1 295 ? 21.375 -0.27 8.688 1 93.56 295 THR B N 1
ATOM 5516 C CA . THR B 1 295 ? 22.516 0.362 8.039 1 93.56 295 THR B CA 1
ATOM 5517 C C . THR B 1 295 ? 22.094 1.66 7.355 1 93.56 295 THR B C 1
ATOM 5519 O O . THR B 1 295 ? 21.516 1.637 6.266 1 93.56 295 THR B O 1
ATOM 5522 N N . PRO B 1 296 ? 22.391 2.697 8.039 1 95.06 296 PRO B N 1
ATOM 5523 C CA . PRO B 1 296 ? 21.906 3.982 7.527 1 95.06 296 PRO B CA 1
ATOM 5524 C C . PRO B 1 296 ? 22.328 4.234 6.082 1 95.06 296 PRO B C 1
ATOM 5526 O O . PRO B 1 296 ? 23.453 3.902 5.695 1 95.06 296 PRO B O 1
ATOM 5529 N N . MET B 1 297 ? 21.438 4.777 5.359 1 95.94 297 MET B N 1
ATOM 5530 C CA . MET B 1 297 ? 21.656 5.062 3.945 1 95.94 297 MET B CA 1
ATOM 5531 C C . MET B 1 297 ? 21.391 6.531 3.635 1 95.94 297 MET B C 1
ATOM 5533 O O . MET B 1 297 ? 20.438 7.109 4.141 1 95.94 297 MET B O 1
ATOM 5537 N N . ILE B 1 298 ? 22.297 7.113 2.885 1 96.69 298 ILE B N 1
ATOM 5538 C CA . ILE B 1 298 ? 22.062 8.453 2.357 1 96.69 298 ILE B CA 1
ATOM 5539 C C . ILE B 1 298 ? 21.328 8.367 1.027 1 96.69 298 ILE B C 1
ATOM 5541 O O . ILE B 1 298 ? 21.781 7.695 0.098 1 96.69 298 ILE B O 1
ATOM 5545 N N . LEU B 1 299 ? 20.188 8.961 0.911 1 97.81 299 LEU B N 1
ATOM 5546 C CA . LEU B 1 299 ? 19.453 9.023 -0.353 1 97.81 299 LEU B CA 1
ATOM 5547 C C . LEU B 1 299 ? 20.156 9.961 -1.334 1 97.81 299 LEU B C 1
ATOM 5549 O O . LEU B 1 299 ? 19.891 11.172 -1.332 1 97.81 299 LEU B O 1
ATOM 5553 N N . GLN B 1 300 ? 20.875 9.406 -2.193 1 97 300 GLN B N 1
ATOM 5554 C CA . GLN B 1 300 ? 21.688 10.211 -3.111 1 97 300 GLN B CA 1
ATOM 5555 C C . GLN B 1 300 ? 21.062 10.234 -4.508 1 97 300 GLN B C 1
ATOM 5557 O O . GLN B 1 300 ? 21.25 11.188 -5.262 1 97 300 GLN B O 1
ATOM 5562 N N . TYR B 1 301 ? 20.312 9.227 -4.848 1 96.94 301 TYR B N 1
ATOM 5563 C CA . TYR B 1 301 ? 19.922 9.055 -6.242 1 96.94 301 TYR B CA 1
ATOM 5564 C C . TYR B 1 301 ? 18.406 9.031 -6.387 1 96.94 301 TYR B C 1
ATOM 5566 O O . TYR B 1 301 ? 17.703 8.438 -5.559 1 96.94 301 TYR B O 1
ATOM 5574 N N . ILE B 1 302 ? 17.938 9.703 -7.398 1 97.69 302 ILE B N 1
ATOM 5575 C CA . ILE B 1 302 ? 16.531 9.727 -7.758 1 97.69 302 ILE B CA 1
ATOM 5576 C C . ILE B 1 302 ? 16.359 9.422 -9.242 1 97.69 302 ILE B C 1
ATOM 5578 O O . ILE B 1 302 ? 17.078 9.977 -10.078 1 97.69 302 ILE B O 1
ATOM 5582 N N . LEU B 1 303 ? 15.508 8.492 -9.562 1 97.38 303 LEU B N 1
ATOM 5583 C CA . LEU B 1 303 ? 15.156 8.18 -10.938 1 97.38 303 LEU B CA 1
ATOM 5584 C C . LEU B 1 303 ? 13.812 8.805 -11.312 1 97.38 303 LEU B C 1
ATOM 5586 O O . LEU B 1 303 ? 12.797 8.523 -10.68 1 97.38 303 LEU B O 1
ATOM 5590 N N . PHE B 1 304 ? 13.828 9.609 -12.383 1 96.69 304 PHE B N 1
ATOM 5591 C CA . PHE B 1 304 ? 12.625 10.289 -12.852 1 96.69 304 PHE B CA 1
ATOM 5592 C C . PHE B 1 304 ? 11.906 9.445 -13.898 1 96.69 304 PHE B C 1
ATOM 5594 O O . PHE B 1 304 ? 12.547 8.758 -14.703 1 96.69 304 PHE B O 1
ATOM 5601 N N . SER B 1 305 ? 10.578 9.555 -13.875 1 94.75 305 SER B N 1
ATOM 5602 C CA . SER B 1 305 ? 9.773 8.875 -14.875 1 94.75 305 SER B CA 1
ATOM 5603 C C . SER B 1 305 ? 9.93 9.523 -16.25 1 94.75 305 SER B C 1
ATOM 5605 O O . SER B 1 305 ? 9.688 8.883 -17.281 1 94.75 305 SER B O 1
ATOM 5607 N N . GLU B 1 306 ? 10.18 10.766 -16.312 1 93.19 306 GLU B N 1
ATOM 5608 C CA . GLU B 1 306 ? 10.375 11.539 -17.531 1 93.19 306 GLU B C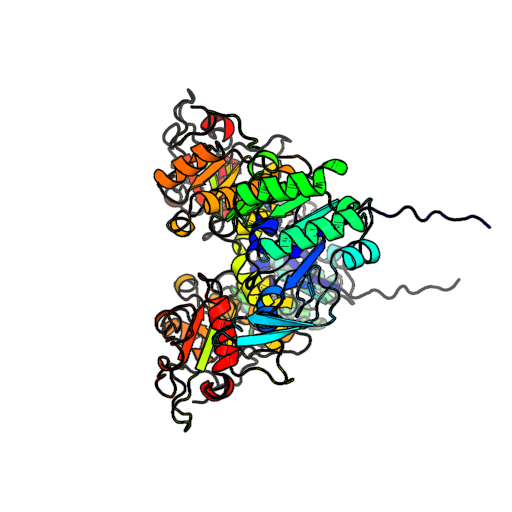A 1
ATOM 5609 C C . GLU B 1 306 ? 11.242 12.766 -17.281 1 93.19 306 GLU B C 1
ATOM 5611 O O . GLU B 1 306 ? 11.469 13.148 -16.125 1 93.19 306 GLU B O 1
ATOM 5616 N N . GLN B 1 307 ? 11.695 13.289 -18.406 1 92.44 307 GLN B N 1
ATOM 5617 C CA . GLN B 1 307 ? 12.578 14.445 -18.312 1 92.44 307 GLN B CA 1
ATOM 5618 C C . GLN B 1 307 ? 11.82 15.68 -17.844 1 92.44 307 GLN B C 1
ATOM 5620 O O . GLN B 1 307 ? 10.734 15.977 -18.359 1 92.44 307 GLN B O 1
ATOM 5625 N N . ASN B 1 308 ? 12.359 16.312 -16.859 1 94.06 308 ASN B N 1
ATOM 5626 C CA . ASN B 1 308 ? 11.883 17.609 -16.375 1 94.06 308 ASN B CA 1
ATOM 5627 C C . ASN B 1 308 ? 12.992 18.391 -15.68 1 94.06 308 ASN B C 1
ATOM 5629 O O . ASN B 1 308 ? 13.297 18.156 -14.508 1 94.06 308 ASN B O 1
ATOM 5633 N N . GLU B 1 309 ? 13.5 19.328 -16.328 1 93.12 309 GLU B N 1
ATOM 5634 C CA . GLU B 1 309 ? 14.672 20.047 -15.859 1 93.12 309 GLU B CA 1
ATOM 5635 C C . GLU B 1 309 ? 14.336 20.922 -14.656 1 93.12 309 GLU B C 1
ATOM 5637 O O . GLU B 1 309 ? 15.156 21.078 -13.742 1 93.12 309 GLU B O 1
ATOM 5642 N N . ASP B 1 310 ? 13.211 21.469 -14.664 1 95.19 310 ASP B N 1
ATOM 5643 C CA . ASP B 1 310 ? 12.836 22.375 -13.578 1 95.19 310 ASP B CA 1
ATOM 5644 C C . ASP B 1 310 ? 12.773 21.625 -12.242 1 95.19 310 ASP B C 1
ATOM 5646 O O . ASP B 1 310 ? 13.352 22.078 -11.25 1 95.19 310 ASP B O 1
ATOM 5650 N N . ILE B 1 311 ? 12.102 20.547 -12.258 1 96.12 311 ILE B N 1
ATOM 5651 C CA . ILE B 1 311 ? 11.977 19.75 -11.039 1 96.12 311 ILE B CA 1
ATOM 5652 C C . ILE B 1 311 ? 13.344 19.219 -10.633 1 96.12 311 ILE B C 1
ATOM 5654 O O . ILE B 1 311 ? 13.703 19.234 -9.445 1 96.12 311 ILE B O 1
ATOM 5658 N N . ALA B 1 312 ? 14.117 18.75 -11.602 1 95.69 312 ALA B N 1
ATOM 5659 C CA . ALA B 1 312 ? 15.453 18.234 -11.32 1 95.69 312 ALA B CA 1
ATOM 5660 C C . ALA B 1 312 ? 16.344 19.312 -10.688 1 95.69 312 ALA B C 1
ATOM 5662 O O . ALA B 1 312 ? 16.984 19.078 -9.664 1 95.69 312 ALA B O 1
ATOM 5663 N N . ASN B 1 313 ? 16.297 20.438 -11.281 1 94.94 313 ASN B N 1
ATOM 5664 C CA . ASN B 1 313 ? 17.109 21.531 -10.766 1 94.94 313 ASN B CA 1
ATOM 5665 C C . ASN B 1 313 ? 16.688 21.922 -9.352 1 94.94 313 ASN B C 1
ATOM 5667 O O . ASN B 1 313 ? 17.531 22.281 -8.523 1 94.94 313 ASN B O 1
ATOM 5671 N N . SER B 1 314 ? 15.422 21.891 -9.125 1 95.31 314 SER B N 1
ATOM 5672 C CA . SER B 1 314 ? 14.922 22.203 -7.789 1 95.31 314 SER B CA 1
ATOM 5673 C C . SER B 1 314 ? 15.461 21.219 -6.754 1 95.31 314 SER B C 1
ATOM 5675 O O . SER B 1 314 ? 15.961 21.625 -5.707 1 95.31 314 SER B O 1
ATOM 5677 N N . ILE B 1 315 ? 15.438 20 -7.066 1 95.44 315 ILE B N 1
ATOM 5678 C CA . ILE B 1 315 ? 15.906 18.953 -6.164 1 95.44 315 ILE B CA 1
ATOM 5679 C C . ILE B 1 315 ? 17.406 19.094 -5.934 1 95.44 315 ILE B C 1
ATOM 5681 O O . ILE B 1 315 ? 17.875 19.016 -4.797 1 95.44 315 ILE B O 1
ATOM 5685 N N . ILE B 1 316 ? 18.125 19.312 -6.992 1 95.06 316 ILE B N 1
ATOM 5686 C CA . ILE B 1 316 ? 19.578 19.438 -6.922 1 95.06 316 ILE B CA 1
ATOM 5687 C C . ILE B 1 316 ? 19.953 20.656 -6.09 1 95.06 316 ILE B C 1
ATOM 5689 O O . ILE B 1 316 ? 20.875 20.594 -5.266 1 95.06 316 ILE B O 1
ATOM 5693 N N . SER B 1 317 ? 19.25 21.672 -6.293 1 94.62 317 SER B N 1
ATOM 5694 C CA . SER B 1 317 ? 19.547 22.891 -5.566 1 94.62 317 SER B CA 1
ATOM 5695 C C . SER B 1 317 ? 19.188 22.766 -4.09 1 94.62 317 SER B C 1
ATOM 5697 O O . SER B 1 317 ? 19.906 23.266 -3.227 1 94.62 317 SER B O 1
ATOM 5699 N N . LEU B 1 318 ? 18.141 22.047 -3.809 1 93.94 318 LEU B N 1
ATOM 5700 C CA . LEU B 1 318 ? 17.609 22.031 -2.451 1 93.94 318 LEU B CA 1
ATOM 5701 C C . LEU B 1 318 ? 18.281 20.938 -1.624 1 93.94 318 LEU B C 1
ATOM 5703 O O . LEU B 1 318 ? 18.531 21.125 -0.433 1 93.94 318 LEU B O 1
ATOM 5707 N N . ARG B 1 319 ? 18.531 19.797 -2.268 1 95.88 319 ARG B N 1
ATOM 5708 C CA . ARG B 1 319 ? 18.922 18.641 -1.462 1 95.88 319 ARG B CA 1
ATOM 5709 C C . ARG B 1 319 ? 20.125 17.938 -2.066 1 95.88 319 ARG B C 1
ATOM 5711 O O . ARG B 1 319 ? 20.641 16.969 -1.494 1 95.88 319 ARG B O 1
ATOM 5718 N N . HIS B 1 320 ? 20.578 18.312 -3.205 1 95.88 320 HIS B N 1
ATOM 5719 C CA . HIS B 1 320 ? 21.844 17.938 -3.818 1 95.88 320 HIS B CA 1
ATOM 5720 C C . HIS B 1 320 ? 21.797 16.5 -4.348 1 95.88 320 HIS B C 1
ATOM 5722 O O . HIS B 1 320 ? 22.844 15.859 -4.496 1 95.88 320 HIS B O 1
ATOM 5728 N N . GLN B 1 321 ? 20.641 15.953 -4.57 1 96.19 321 GLN B N 1
ATOM 5729 C CA . GLN B 1 321 ? 20.547 14.594 -5.105 1 96.19 321 GLN B CA 1
ATOM 5730 C C . GLN B 1 321 ? 20.922 14.562 -6.582 1 96.19 321 GLN B C 1
ATOM 5732 O O . GLN B 1 321 ? 20.75 15.547 -7.301 1 96.19 321 GLN B O 1
ATOM 5737 N N . THR B 1 322 ? 21.453 13.414 -6.98 1 95.81 322 THR B N 1
ATOM 5738 C CA . THR B 1 322 ? 21.641 13.148 -8.398 1 95.81 322 THR B CA 1
ATOM 5739 C C . THR B 1 322 ? 20.359 12.594 -9.031 1 95.81 322 THR B C 1
ATOM 5741 O O . THR B 1 322 ? 19.703 11.727 -8.453 1 95.81 322 THR B O 1
ATOM 5744 N N . VAL B 1 323 ? 20.031 13.172 -10.203 1 96.12 323 VAL B N 1
ATOM 5745 C CA . VAL B 1 323 ? 18.797 12.789 -10.875 1 96.12 323 VAL B CA 1
ATOM 5746 C C . VAL B 1 323 ? 19.109 12.086 -12.188 1 96.12 323 VAL B C 1
ATOM 5748 O O . VAL B 1 323 ? 19.922 12.562 -12.977 1 96.12 323 VAL B O 1
ATOM 5751 N N . PHE B 1 324 ? 18.484 10.898 -12.367 1 95.31 324 PHE B N 1
ATOM 5752 C CA . PHE B 1 324 ? 18.578 10.172 -13.625 1 95.31 324 PHE B CA 1
ATOM 5753 C C . PHE B 1 324 ? 17.297 10.352 -14.445 1 95.31 324 PHE B C 1
ATOM 5755 O O . PHE B 1 324 ? 16.203 10.391 -13.898 1 95.31 324 PHE B O 1
ATOM 5762 N N . TYR B 1 325 ? 17.484 10.555 -15.914 1 83.5 325 TYR B N 1
ATOM 5763 C CA . TYR B 1 325 ? 16.359 10.703 -16.828 1 83.5 325 TYR B CA 1
ATOM 5764 C C . TYR B 1 325 ? 16.297 9.539 -17.797 1 83.5 325 TYR B C 1
ATOM 5766 O O . TYR B 1 325 ? 17.188 8.688 -17.828 1 83.5 325 TYR B O 1
ATOM 5774 N N . LYS B 1 326 ? 15.086 9.789 -18.734 1 65.5 326 LYS B N 1
ATOM 5775 C CA . LYS B 1 326 ? 14.516 9.133 -19.906 1 65.5 326 LYS B CA 1
ATOM 5776 C C . LYS B 1 326 ? 15.367 7.938 -20.344 1 65.5 326 LYS B C 1
ATOM 5778 O O . LYS B 1 326 ? 16.016 7.973 -21.391 1 65.5 326 LYS B O 1
ATOM 5783 N N . LEU B 1 327 ? 15.211 6.973 -19.547 1 76.69 327 LEU B N 1
ATOM 5784 C CA . LEU B 1 327 ? 16.031 5.77 -19.703 1 76.69 327 LEU B CA 1
ATOM 5785 C C . LEU B 1 327 ? 15.383 4.805 -20.688 1 76.69 327 LEU B C 1
ATOM 5787 O O . LEU B 1 327 ? 14.18 4.871 -20.938 1 76.69 327 LEU B O 1
ATOM 5791 N N . ASP B 1 328 ? 16.141 4.184 -21.453 1 85.25 328 ASP B N 1
ATOM 5792 C CA . ASP B 1 328 ? 15.68 3.172 -22.391 1 85.25 328 ASP B CA 1
ATOM 5793 C C . ASP B 1 328 ? 15.117 1.955 -21.672 1 85.25 328 ASP B C 1
ATOM 5795 O O . ASP B 1 328 ? 15.727 1.451 -20.719 1 85.25 328 ASP B O 1
ATOM 5799 N N . ASP B 1 329 ? 13.922 1.567 -22.062 1 88.44 329 ASP B N 1
ATOM 5800 C CA . ASP B 1 329 ? 13.305 0.377 -21.484 1 88.44 329 ASP B CA 1
ATOM 5801 C C . ASP B 1 329 ? 13.922 -0.896 -22.062 1 88.44 329 ASP B C 1
ATOM 5803 O O . ASP B 1 329 ? 13.742 -1.192 -23.25 1 88.44 329 ASP B O 1
ATOM 5807 N N . VAL B 1 330 ? 14.523 -1.617 -21.312 1 89.38 330 VAL B N 1
ATOM 5808 C CA . VAL B 1 330 ? 15.234 -2.799 -21.797 1 89.38 330 VAL B CA 1
ATOM 5809 C C . VAL B 1 330 ? 14.227 -3.859 -22.234 1 89.38 330 VAL B C 1
ATOM 5811 O O . VAL B 1 330 ? 14.539 -4.711 -23.078 1 89.38 330 VAL B O 1
ATOM 5814 N N . ALA B 1 331 ? 13.008 -3.857 -21.672 1 87.81 331 ALA B N 1
ATOM 5815 C CA . ALA B 1 331 ? 11.992 -4.84 -22.047 1 87.81 331 ALA B CA 1
ATOM 5816 C C . ALA B 1 331 ? 11.664 -4.75 -23.531 1 87.81 331 ALA B C 1
ATOM 5818 O O . ALA B 1 331 ? 11.289 -5.75 -24.156 1 87.81 331 ALA B O 1
ATOM 5819 N N . SER B 1 332 ? 11.82 -3.586 -24.062 1 83.62 332 SER B N 1
ATOM 5820 C CA . SER B 1 332 ? 11.516 -3.379 -25.469 1 83.62 332 SER B CA 1
ATOM 5821 C C . SER B 1 332 ? 12.57 -4.023 -26.359 1 83.62 332 SER B C 1
ATOM 5823 O O . SER B 1 332 ? 12.344 -4.223 -27.562 1 83.62 332 SER B O 1
ATOM 5825 N N . LEU B 1 333 ? 13.711 -4.34 -25.781 1 80.5 333 LEU B N 1
ATOM 5826 C CA . LEU B 1 333 ? 14.828 -4.891 -26.531 1 80.5 333 LEU B CA 1
ATOM 5827 C C . LEU B 1 333 ? 14.883 -6.41 -26.406 1 80.5 333 LEU B C 1
ATOM 5829 O O . LEU B 1 333 ? 15.711 -7.062 -27.031 1 80.5 333 LEU B O 1
ATOM 5833 N N . MET B 1 334 ? 13.945 -6.895 -25.516 1 77.44 334 MET B N 1
ATOM 5834 C CA . MET B 1 334 ? 14.016 -8.32 -25.188 1 77.44 334 MET B CA 1
ATOM 5835 C C . MET B 1 334 ? 12.703 -9.023 -25.516 1 77.44 334 MET B C 1
ATOM 5837 O O . MET B 1 334 ? 11.633 -8.414 -25.438 1 77.44 334 MET B O 1
ATOM 5841 N N . SER B 1 335 ? 12.805 -10.188 -26.047 1 69.44 335 SER B N 1
ATOM 5842 C CA . SER B 1 335 ? 11.617 -11.008 -26.297 1 69.44 335 SER B CA 1
ATOM 5843 C C . SER B 1 335 ? 11.633 -12.266 -25.422 1 69.44 335 SER B C 1
ATOM 5845 O O . SER B 1 335 ? 12.688 -12.883 -25.25 1 69.44 335 SER B O 1
ATOM 5847 N N . TYR B 1 336 ? 10.641 -12.477 -24.625 1 65.5 336 TYR B N 1
ATOM 5848 C CA . TYR B 1 336 ? 10.516 -13.719 -23.859 1 65.5 336 TYR B CA 1
ATOM 5849 C C . TYR B 1 336 ? 10.445 -14.922 -24.797 1 65.5 336 TYR B C 1
ATOM 5851 O O . TYR B 1 336 ? 9.797 -14.867 -25.844 1 65.5 336 TYR B O 1
ATOM 5859 N N . PRO B 1 337 ? 11.102 -16.266 -24.359 1 64.81 337 PRO B N 1
ATOM 5860 C CA . PRO B 1 337 ? 11.742 -16.641 -23.094 1 64.81 337 PRO B CA 1
ATOM 5861 C C . PRO B 1 337 ? 13.195 -16.188 -23.016 1 64.81 337 PRO B C 1
ATOM 5863 O O . PRO B 1 337 ? 13.938 -16.625 -22.141 1 64.81 337 PRO B O 1
ATOM 5866 N N . PHE B 1 338 ? 13.617 -15.117 -23.438 1 63.72 338 PHE B N 1
ATOM 5867 C CA . PHE B 1 338 ? 14.844 -14.328 -23.344 1 63.72 338 PHE B CA 1
ATOM 5868 C C . PHE B 1 338 ? 16.016 -15.07 -23.984 1 63.72 338 PHE B C 1
ATOM 5870 O O . PHE B 1 338 ? 17.094 -14.508 -24.141 1 63.72 338 PHE B O 1
ATOM 5877 N N . GLU B 1 339 ? 16.125 -16.453 -24.156 1 57.84 339 GLU B N 1
ATOM 5878 C CA . GLU B 1 339 ? 17.25 -17.297 -24.578 1 57.84 339 GLU B CA 1
ATOM 5879 C C . GLU B 1 339 ? 18 -16.656 -25.75 1 57.84 339 GLU B C 1
ATOM 5881 O O . GLU B 1 339 ? 19.219 -16.516 -25.703 1 57.84 339 GLU B O 1
ATOM 5886 N N . ASP B 1 340 ? 17.406 -16.641 -26.828 1 52.5 340 ASP B N 1
ATOM 5887 C CA . ASP B 1 340 ? 18.172 -16.25 -28 1 52.5 340 ASP B CA 1
ATOM 5888 C C . ASP B 1 340 ? 18.516 -14.766 -27.969 1 52.5 340 ASP B C 1
ATOM 5890 O O . ASP B 1 340 ? 19.172 -14.25 -28.875 1 52.5 340 ASP B O 1
ATOM 5894 N N . SER B 1 341 ? 18.172 -14.195 -26.797 1 50.19 341 SER B N 1
ATOM 5895 C CA . SER B 1 341 ? 18.047 -12.742 -26.859 1 50.19 341 SER B CA 1
ATOM 5896 C C . SER B 1 341 ? 19.328 -12.062 -26.359 1 50.19 341 SER B C 1
ATOM 5898 O O . SER B 1 341 ? 19.531 -10.867 -26.609 1 50.19 341 SER B O 1
ATOM 5900 N N . MET B 1 342 ? 20.078 -12.672 -25.5 1 52.91 342 MET B N 1
ATOM 5901 C CA . MET B 1 342 ? 21.25 -11.922 -25.078 1 52.91 342 MET B CA 1
ATOM 5902 C C . MET B 1 342 ? 22.109 -11.531 -26.281 1 52.91 342 MET B C 1
ATOM 5904 O O . MET B 1 342 ? 22.906 -10.594 -26.203 1 52.91 342 MET B O 1
ATOM 5908 N N . VAL B 1 343 ? 22.234 -12.547 -27.141 1 49.25 343 VAL B N 1
ATOM 5909 C CA . VAL B 1 343 ? 22.938 -12.148 -28.359 1 49.25 343 VAL B CA 1
ATOM 5910 C C . VAL B 1 343 ? 22.375 -10.82 -28.859 1 49.25 343 VAL B C 1
ATOM 5912 O O . VAL B 1 343 ? 23.109 -10 -29.422 1 49.25 343 VAL B O 1
ATOM 5915 N N . GLY B 1 344 ? 21.25 -10.484 -28.438 1 53.94 344 GLY B N 1
ATOM 5916 C CA . GLY B 1 344 ? 20.609 -9.32 -29.031 1 53.94 344 GLY B CA 1
ATOM 5917 C C . GLY B 1 344 ? 20.797 -8.055 -28.203 1 53.94 344 GLY B C 1
ATOM 5918 O O . GLY B 1 344 ? 20.469 -6.957 -28.656 1 53.94 344 GLY B O 1
ATOM 5919 N N . LEU B 1 345 ? 21.172 -8.273 -26.797 1 67.19 345 LEU B N 1
ATOM 5920 C CA . LEU B 1 345 ? 21.328 -6.98 -26.125 1 67.19 345 LEU B CA 1
ATOM 5921 C C . LEU B 1 345 ? 22.672 -6.355 -26.469 1 67.19 345 LEU B C 1
ATOM 5923 O O . LEU B 1 345 ? 23.703 -6.754 -25.906 1 67.19 345 LEU B O 1
ATOM 5927 N N . LYS B 1 346 ? 22.875 -5.883 -27.641 1 72 346 LYS B N 1
ATOM 5928 C CA . LYS B 1 346 ? 24.031 -5.062 -27.984 1 72 346 LYS B CA 1
ATOM 5929 C C . LYS B 1 346 ? 23.875 -3.643 -27.453 1 72 346 LYS B C 1
ATOM 5931 O O . LYS B 1 346 ? 23.547 -2.725 -28.203 1 72 346 LYS B O 1
ATOM 5936 N N . PRO B 1 347 ? 24.078 -3.697 -26.047 1 74.88 347 PRO B N 1
ATOM 5937 C CA . PRO B 1 347 ? 23.859 -2.361 -25.484 1 74.88 347 PRO B CA 1
ATOM 5938 C C . PRO B 1 347 ? 24.938 -1.363 -25.906 1 74.88 347 PRO B C 1
ATOM 5940 O O . PRO B 1 347 ? 26.094 -1.746 -26.109 1 74.88 347 PRO B O 1
ATOM 5943 N N . LYS B 1 348 ? 24.469 -0.219 -26.234 1 75.75 348 LYS B N 1
ATOM 5944 C CA . LYS B 1 348 ? 25.438 0.865 -26.422 1 75.75 348 LYS B CA 1
ATOM 5945 C C . LYS B 1 348 ? 26.156 1.19 -25.109 1 75.75 348 LYS B C 1
ATOM 5947 O O . LYS B 1 348 ? 25.531 1.261 -24.047 1 75.75 348 LYS B O 1
ATOM 5952 N N . SER B 1 349 ? 27.484 1.312 -25.266 1 82.31 349 SER B N 1
ATOM 5953 C CA . SER B 1 349 ? 28.312 1.561 -24.078 1 82.31 349 SER B CA 1
ATOM 5954 C C . SER B 1 349 ? 27.844 2.809 -23.344 1 82.31 349 SER B C 1
ATOM 5956 O O . SER B 1 349 ? 27.562 3.84 -23.969 1 82.31 349 SER B O 1
ATOM 5958 N N . GLY B 1 350 ? 27.625 2.654 -22.031 1 86.25 350 GLY B N 1
ATOM 5959 C CA . GLY B 1 350 ? 27.297 3.775 -21.172 1 86.25 350 GLY B CA 1
ATOM 5960 C C . GLY B 1 350 ? 25.812 4.051 -21.078 1 86.25 350 GLY B C 1
ATOM 5961 O O . GLY B 1 350 ? 25.375 4.938 -20.344 1 86.25 350 GLY B O 1
ATOM 5962 N N . THR B 1 351 ? 25.078 3.244 -21.766 1 89.12 351 THR B N 1
ATOM 5963 C CA . THR B 1 351 ? 23.625 3.461 -21.766 1 89.12 351 THR B CA 1
ATOM 5964 C C . THR B 1 351 ? 23.016 3.041 -20.438 1 89.12 351 THR B C 1
ATOM 5966 O O . THR B 1 351 ? 23.469 2.082 -19.812 1 89.12 351 THR B O 1
ATOM 5969 N N . ILE B 1 352 ? 22.031 3.805 -20.016 1 92.38 352 ILE B N 1
ATOM 5970 C CA . ILE B 1 352 ? 21.234 3.42 -18.859 1 92.38 352 ILE B CA 1
ATOM 5971 C C . ILE B 1 352 ? 19.922 2.787 -19.312 1 92.38 352 ILE B C 1
ATOM 5973 O O . ILE B 1 352 ? 19.109 3.438 -19.984 1 92.38 352 ILE B O 1
ATOM 5977 N N . TYR B 1 353 ? 19.766 1.556 -19 1 92.38 353 TYR B N 1
ATOM 5978 C CA . TYR B 1 353 ? 18.516 0.863 -19.266 1 92.38 353 TYR B CA 1
ATOM 5979 C C . TYR B 1 353 ? 17.656 0.788 -18 1 92.38 353 TYR B C 1
ATOM 5981 O O . TYR B 1 353 ? 18.188 0.667 -16.891 1 92.38 353 TYR B O 1
ATOM 5989 N N . SER B 1 354 ? 16.422 0.918 -18.203 1 94.56 354 SER B N 1
ATOM 5990 C CA . SER B 1 354 ? 15.484 0.78 -17.094 1 94.56 354 SER B CA 1
ATOM 5991 C C . SER B 1 354 ? 14.492 -0.349 -17.344 1 94.56 354 SER B C 1
ATOM 5993 O O . SER B 1 354 ? 14.242 -0.723 -18.484 1 94.56 354 SER B O 1
ATOM 5995 N N . LEU B 1 355 ? 13.984 -0.892 -16.281 1 95.12 355 LEU B N 1
ATOM 5996 C CA . LEU B 1 355 ? 12.992 -1.959 -16.359 1 95.12 355 LEU B CA 1
ATOM 5997 C C . LEU B 1 355 ? 12 -1.858 -15.203 1 95.12 355 LEU B C 1
ATOM 5999 O O . LEU B 1 355 ? 12.391 -1.934 -14.039 1 95.12 355 LEU B O 1
ATOM 6003 N N . SER B 1 356 ? 10.695 -1.641 -15.492 1 95.88 356 SER B N 1
ATOM 6004 C CA . SER B 1 356 ? 9.648 -1.758 -14.484 1 95.88 356 SER B CA 1
ATOM 6005 C C . SER B 1 356 ? 9.367 -3.219 -14.148 1 95.88 356 SER B C 1
ATOM 6007 O O . SER B 1 356 ? 8.812 -3.955 -14.961 1 95.88 356 SER B O 1
ATOM 6009 N N . VAL B 1 357 ? 9.617 -3.602 -12.914 1 95.5 357 VAL B N 1
ATOM 6010 C CA . VAL B 1 357 ? 9.602 -5.027 -12.609 1 95.5 357 VAL B CA 1
ATOM 6011 C C . VAL B 1 357 ? 8.18 -5.469 -12.273 1 95.5 357 VAL B C 1
ATOM 6013 O O . VAL B 1 357 ? 7.906 -6.664 -12.148 1 95.5 357 VAL B O 1
ATOM 6016 N N . GLU B 1 358 ? 7.262 -4.551 -12.156 1 92.38 358 GLU B N 1
ATOM 6017 C CA . GLU B 1 358 ? 5.895 -4.914 -11.789 1 92.38 358 GLU B CA 1
ATOM 6018 C C . GLU B 1 358 ? 5.031 -5.148 -13.023 1 92.38 358 GLU B C 1
ATOM 6020 O O . GLU B 1 358 ? 3.893 -5.602 -12.914 1 92.38 358 GLU B O 1
ATOM 6025 N N . GLU B 1 359 ? 5.551 -4.836 -14.156 1 87.94 359 GLU B N 1
ATOM 6026 C CA . GLU B 1 359 ? 4.754 -4.938 -15.375 1 87.94 359 GLU B CA 1
ATOM 6027 C C . GLU B 1 359 ? 4.953 -6.293 -16.047 1 87.94 359 GLU B C 1
ATOM 6029 O O . GLU B 1 359 ? 6.078 -6.785 -16.141 1 87.94 359 GLU B O 1
ATOM 6034 N N . ASN B 1 360 ? 3.865 -6.832 -16.391 1 80.88 360 ASN B N 1
ATOM 6035 C CA . ASN B 1 360 ? 3.891 -8.062 -17.188 1 80.88 360 ASN B CA 1
ATOM 6036 C C . ASN B 1 360 ? 4.777 -9.125 -16.531 1 80.88 360 ASN B C 1
ATOM 6038 O O . ASN B 1 360 ? 4.613 -9.445 -15.359 1 80.88 360 ASN B O 1
ATOM 6042 N N . ASP B 1 361 ? 5.727 -9.742 -17.219 1 83 361 ASP B N 1
ATOM 6043 C CA . ASP B 1 361 ? 6.66 -10.75 -16.734 1 83 361 ASP B CA 1
ATOM 6044 C C . ASP B 1 361 ? 8.07 -10.18 -16.594 1 83 361 ASP B C 1
ATOM 6046 O O . ASP B 1 361 ? 9.055 -10.914 -16.719 1 83 361 ASP B O 1
ATOM 6050 N N . ASN B 1 362 ? 8.07 -8.898 -16.234 1 92.44 362 ASN B N 1
ATOM 6051 C CA . ASN B 1 362 ? 9.367 -8.234 -16.203 1 92.44 362 ASN B CA 1
ATOM 6052 C C . ASN B 1 362 ? 10.18 -8.656 -14.984 1 92.44 362 ASN B C 1
ATOM 6054 O O . ASN B 1 362 ? 11.398 -8.445 -14.938 1 92.44 362 ASN B O 1
ATOM 6058 N N . GLU B 1 363 ? 9.508 -9.211 -13.984 1 91.62 363 GLU B N 1
ATOM 6059 C CA . GLU B 1 363 ? 10.289 -9.75 -12.875 1 91.62 363 GLU B CA 1
ATOM 6060 C C . GLU B 1 363 ? 11.172 -10.906 -13.336 1 91.62 363 GLU B C 1
ATOM 6062 O O . GLU B 1 363 ? 12.281 -11.094 -12.82 1 91.62 363 GLU B O 1
ATOM 6067 N N . LYS B 1 364 ? 10.711 -11.695 -14.305 1 91.38 364 LYS B N 1
ATOM 6068 C CA . LYS B 1 364 ? 11.516 -12.766 -14.883 1 91.38 364 LYS B CA 1
ATOM 6069 C C . LYS B 1 364 ? 12.703 -12.203 -15.656 1 91.38 364 LYS B C 1
ATOM 6071 O O . LYS B 1 364 ? 13.82 -12.711 -15.547 1 91.38 364 LYS B O 1
ATOM 6076 N N . LEU B 1 365 ? 12.391 -11.164 -16.406 1 91.62 365 LEU B N 1
ATOM 6077 C CA . LEU B 1 365 ? 13.445 -10.516 -17.172 1 91.62 365 LEU B CA 1
ATOM 6078 C C . LEU B 1 365 ? 14.508 -9.938 -16.234 1 91.62 365 LEU B C 1
ATOM 6080 O O . LEU B 1 365 ? 15.703 -10.023 -16.531 1 91.62 365 LEU B O 1
ATOM 6084 N N . ALA B 1 366 ? 14.102 -9.352 -15.156 1 93.25 366 ALA B N 1
ATOM 6085 C CA . ALA B 1 366 ? 15.047 -8.805 -14.188 1 93.25 366 ALA B CA 1
ATOM 6086 C C . ALA B 1 366 ? 16 -9.883 -13.68 1 93.25 366 ALA B C 1
ATOM 6088 O O . ALA B 1 366 ? 17.219 -9.68 -13.656 1 93.25 366 ALA B O 1
ATOM 6089 N N . VAL B 1 367 ? 15.461 -11.008 -13.336 1 90.88 367 VAL B N 1
ATOM 6090 C CA . VAL B 1 367 ? 16.281 -12.109 -12.828 1 90.88 367 VAL B CA 1
ATOM 6091 C C . VAL B 1 367 ? 17.219 -12.602 -13.922 1 90.88 367 VAL B C 1
ATOM 6093 O O . VAL B 1 367 ? 18.391 -12.906 -13.656 1 90.88 367 VAL B O 1
ATOM 6096 N N . TYR B 1 368 ? 16.719 -12.648 -15.117 1 90.19 368 TYR B N 1
ATOM 6097 C CA . TYR B 1 368 ? 17.531 -13.07 -16.25 1 90.19 368 TYR B CA 1
ATOM 6098 C C . TYR B 1 368 ? 18.734 -12.156 -16.422 1 90.19 368 TYR B C 1
ATOM 6100 O O . TYR B 1 368 ? 19.875 -12.617 -16.562 1 90.19 368 TYR B O 1
ATOM 6108 N N . LEU B 1 369 ? 18.469 -10.906 -16.406 1 90.19 369 LEU B N 1
ATOM 6109 C CA . LEU B 1 369 ? 19.531 -9.922 -16.594 1 90.19 369 LEU B CA 1
ATOM 6110 C C . LEU B 1 369 ? 20.531 -9.977 -15.445 1 90.19 369 LEU B C 1
ATOM 6112 O O . LEU B 1 369 ? 21.75 -9.859 -15.672 1 90.19 369 LEU B O 1
ATOM 6116 N N . LEU B 1 370 ? 20.078 -10.156 -14.258 1 89.44 370 LEU B N 1
ATOM 6117 C CA . LEU B 1 370 ? 20.953 -10.258 -13.094 1 89.44 370 LEU B CA 1
ATOM 6118 C C . LEU B 1 370 ? 21.875 -11.461 -13.203 1 89.44 370 LEU B C 1
ATOM 6120 O O . LEU B 1 370 ? 23.031 -11.398 -12.805 1 89.44 370 LEU B O 1
ATOM 6124 N N . LYS B 1 371 ? 21.359 -12.469 -13.75 1 84.5 371 LYS B N 1
ATOM 6125 C CA . LYS B 1 371 ? 22.109 -13.719 -13.852 1 84.5 371 LYS B CA 1
ATOM 6126 C C . LYS B 1 371 ? 23.094 -13.68 -15.008 1 84.5 371 LYS B C 1
ATOM 6128 O O . LYS B 1 371 ? 24.219 -14.195 -14.898 1 84.5 371 LYS B O 1
ATOM 6133 N N . HIS B 1 372 ? 22.75 -13 -16.062 1 84 372 HIS B N 1
ATOM 6134 C CA . HIS B 1 372 ? 23.516 -13.211 -17.297 1 84 372 HIS B CA 1
ATOM 6135 C C . HIS B 1 372 ? 24.297 -11.961 -17.672 1 84 372 HIS B C 1
ATOM 6137 O O . HIS B 1 372 ? 25.203 -12.016 -18.516 1 84 372 HIS B O 1
ATOM 6143 N N . CYS B 1 373 ? 23.969 -10.883 -17.094 1 85.88 373 CYS B N 1
ATOM 6144 C CA . CYS B 1 373 ? 24.609 -9.656 -17.562 1 85.88 373 CYS B CA 1
ATOM 6145 C C . CYS B 1 373 ? 25.469 -9.039 -16.453 1 85.88 373 CYS B C 1
ATOM 6147 O O . CYS B 1 373 ? 25.875 -7.883 -16.562 1 85.88 373 CYS B O 1
ATOM 6149 N N . GLU B 1 374 ? 25.766 -9.727 -15.5 1 85.69 374 GLU B N 1
ATOM 6150 C CA . GLU B 1 374 ? 26.484 -9.195 -14.344 1 85.69 374 GLU B CA 1
ATOM 6151 C C . GLU B 1 374 ? 27.812 -8.562 -14.758 1 85.69 374 GLU B C 1
ATOM 6153 O O . GLU B 1 374 ? 28.156 -7.477 -14.281 1 85.69 374 GLU B O 1
ATOM 6158 N N . GLU B 1 375 ? 28.516 -9.18 -15.648 1 85.19 375 GLU B N 1
ATOM 6159 C CA . GLU B 1 375 ? 29.844 -8.734 -16.047 1 85.19 375 GLU B CA 1
ATOM 6160 C C . GLU B 1 375 ? 29.766 -7.48 -16.922 1 85.19 375 GLU B C 1
ATOM 6162 O O . GLU B 1 375 ? 30.781 -6.789 -17.109 1 85.19 375 GLU B O 1
ATOM 6167 N N . GLN B 1 376 ? 28.625 -7.176 -17.438 1 88.31 376 GLN B N 1
ATOM 6168 C CA . GLN B 1 376 ? 28.453 -6.051 -18.344 1 88.31 376 GLN B CA 1
ATOM 6169 C C . GLN B 1 376 ? 27.812 -4.859 -17.641 1 88.31 376 GLN B C 1
ATOM 6171 O O . GLN B 1 376 ? 27.531 -3.84 -18.281 1 88.31 376 GLN B O 1
ATOM 6176 N N . LEU B 1 377 ? 27.656 -4.953 -16.375 1 91.25 377 LEU B N 1
ATOM 6177 C CA . LEU B 1 377 ? 26.906 -3.912 -15.68 1 91.25 377 LEU B CA 1
ATOM 6178 C C . LEU B 1 377 ? 27.844 -2.885 -15.07 1 91.25 377 LEU B C 1
ATOM 6180 O O . LEU B 1 377 ? 28.891 -3.244 -14.523 1 91.25 377 LEU B O 1
ATOM 6184 N N . ILE B 1 378 ? 27.484 -1.65 -15.266 1 92 378 ILE B N 1
ATOM 6185 C CA . ILE B 1 378 ? 28.109 -0.536 -14.562 1 92 378 ILE B CA 1
ATOM 6186 C C . ILE B 1 378 ? 27.359 -0.261 -13.258 1 92 378 ILE B C 1
ATOM 6188 O O . ILE B 1 378 ? 26.141 -0.104 -13.266 1 92 378 ILE B O 1
ATOM 6192 N N . SER B 1 379 ? 28.094 -0.21 -12.172 1 92.62 379 SER B N 1
ATOM 6193 C CA . SER B 1 379 ? 27.438 0.075 -10.898 1 92.62 379 SER B CA 1
ATOM 6194 C C . SER B 1 379 ? 26.812 1.472 -10.898 1 92.62 379 SER B C 1
ATOM 6196 O O . SER B 1 379 ? 27.281 2.363 -11.609 1 92.62 379 SER B O 1
ATOM 6198 N N . LEU B 1 380 ? 25.766 1.637 -10.094 1 92.94 380 LEU B N 1
ATOM 6199 C CA . LEU B 1 380 ? 25.094 2.926 -9.977 1 92.94 380 LEU B CA 1
ATOM 6200 C C . LEU B 1 380 ? 26.062 4.008 -9.523 1 92.94 380 LEU B C 1
ATOM 6202 O O . LEU B 1 380 ? 26.031 5.133 -10.031 1 92.94 380 LEU B O 1
ATOM 6206 N N . ILE B 1 381 ? 26.969 3.701 -8.641 1 91.62 381 ILE B N 1
ATOM 6207 C CA . ILE B 1 381 ? 27.922 4.652 -8.086 1 91.62 381 ILE B CA 1
ATOM 6208 C C . ILE B 1 381 ? 28.875 5.125 -9.18 1 91.62 381 ILE B C 1
ATOM 6210 O O . ILE B 1 381 ? 29.141 6.324 -9.305 1 91.62 381 ILE B O 1
ATOM 6214 N N . LYS B 1 382 ? 29.297 4.141 -9.945 1 90.12 382 LYS B N 1
ATOM 6215 C CA . LYS B 1 382 ? 30.203 4.477 -11.047 1 90.12 382 LYS B CA 1
ATOM 6216 C C . LYS B 1 382 ? 29.469 5.289 -12.117 1 90.12 382 LYS B C 1
ATOM 6218 O O . LYS B 1 382 ? 30.047 6.199 -12.711 1 90.12 382 LYS B O 1
ATOM 6223 N N . CYS B 1 383 ? 28.25 4.965 -12.367 1 90.5 383 CYS B N 1
ATOM 6224 C CA . CYS B 1 383 ? 27.469 5.684 -13.359 1 90.5 383 CYS B CA 1
ATOM 6225 C C . CYS B 1 383 ? 27.203 7.121 -12.914 1 90.5 383 CYS B C 1
ATOM 6227 O O . CYS B 1 383 ? 27.094 8.023 -13.742 1 90.5 383 CYS B O 1
ATOM 6229 N N . ALA B 1 384 ? 27.125 7.32 -11.609 1 88.62 384 ALA B N 1
ATOM 6230 C CA . ALA B 1 384 ? 26.75 8.617 -11.047 1 88.62 384 ALA B CA 1
ATOM 6231 C C . ALA B 1 384 ? 27.953 9.562 -11.016 1 88.62 384 ALA B C 1
ATOM 6233 O O . ALA B 1 384 ? 27.812 10.727 -10.617 1 88.62 384 ALA B O 1
ATOM 6234 N N . ILE B 1 385 ? 29.109 9.133 -11.375 1 83.31 385 ILE B N 1
ATOM 6235 C CA . ILE B 1 385 ? 30.281 9.992 -11.438 1 83.31 385 ILE B CA 1
ATOM 6236 C C . ILE B 1 385 ? 30.188 10.906 -12.664 1 83.31 385 ILE B C 1
ATOM 6238 O O . ILE B 1 385 ? 29.859 10.453 -13.758 1 83.31 385 ILE B O 1
ATOM 6242 N N . PRO B 1 386 ? 30.391 12.219 -12.414 1 75.88 386 PRO B N 1
ATOM 6243 C CA . PRO B 1 386 ? 30.297 13.156 -13.531 1 75.88 386 PRO B CA 1
ATOM 6244 C C . PRO B 1 386 ? 31.281 12.836 -14.664 1 75.88 386 PRO B C 1
ATOM 6246 O O . PRO B 1 386 ? 32.375 12.375 -14.406 1 75.88 386 PRO B O 1
#

pLDDT: mean 91.27, std 11.28, range [24.88, 98.81]

Nearest PDB structures (foldseek):
  7bkf-assembly1_A  TM=6.477E-01  e=2.115E-05  Bacillus anthracis
  6h8n-assembly1_A  TM=6.324E-01  e=3.794E-04  Bacillus subtilis subsp. subtilis str. 168
  4dwe-assembly1_A  TM=5.493E-01  e=1.377E-01  Bacteroides ovatus ATCC 8483
  2yxb-assembly1_A  TM=5.134E-01  e=5.831E-01  Aeropyrum pernix K1
  7rk6-assembly1_A  TM=1.805E-01  e=2.512E-01  Aplysia californica

Secondary structure (DSSP, 8-state):
-----------EEEEEEE-SSTHHHHHHHHHSTTGGGEEEEEE-S-GGGGGGGTTSTTEEEE-S-EE-S--SSEEEEEE--TTS--EEEEEEEE-HHHHHHHHS-TTSEEEEEEES-HHHHHHHHHHHHHTTGGGG-SEEEESS-HHHHHHHHHHTGGGT--EEEEETTTTEETTHHHHS---SPTT---EES--TTS--TT-BEEEEE--SB-HHHHHHHHHHHT---SSSSPEEEEEEEEHHHHHH-HHHHHHHHHHEEEEEEE-GGGGTT--HHHHHHHHHHHHHHHHTSSS-----EEEESS--HHHHHHHHHHH--EEE---EEGGGG--TT-TTTGGG--PPTT-EEEEETTSTTHHHHHHHHHHHSGGGBPPHHHHT--/-----------EEEEEEE-SSTHHHHHHHHHSTTGGGEEEEEE-S-GGGGGGGTTSTTEEEE-S-EE-S--SSEEEEEE--TTS--EEEEEEEE-HHHHHHHHS-TTSEEEEEEES-HHHHHHHHHHHHHTTGGGG-SEEEESS-HHHHHHHHHHTGGGT--EEEEETTTTEETTHHHHS---SPTT---EES--TTS--TT-BEEEEE--SB-HHHHHHHHHHHT---SSSSPEEEEEEEEHHHHHH-HHHHHHHHHHEEEEEEE-GGGGTT--HHHHHHHHHHHHHHHHTSSS-----EEEESS--HHHHHHHHHHH--EEE---EEGGGG--TT-GGGGGG--PPTT-EEEEETTSTTHHHHHHHHHHHSGGGBPPHHHHT--

Solvent-accessible surface area (backbone atoms only — not comparable to full-atom values): 41350 Å² total; per-residue (Å²): 132,83,78,74,76,75,75,82,78,66,49,39,35,39,36,38,35,42,64,68,72,58,58,64,57,51,52,41,58,45,48,44,74,70,36,86,66,37,43,36,35,35,33,21,47,56,52,67,40,48,52,67,54,52,37,47,78,70,52,46,79,44,58,52,23,33,76,45,63,65,88,52,64,57,43,78,39,83,41,62,45,72,70,50,68,73,42,78,41,79,26,42,42,37,52,60,44,62,47,47,67,73,74,55,48,67,74,27,48,26,34,38,38,42,48,65,59,69,70,50,47,52,49,30,52,48,48,20,50,74,70,52,35,48,66,40,47,65,37,37,26,34,59,57,59,67,72,54,45,54,52,51,37,61,68,34,46,92,72,65,56,50,70,40,36,37,35,74,89,63,57,50,39,71,56,47,58,76,70,52,58,70,81,41,56,84,84,64,27,49,81,39,63,51,26,54,79,46,89,54,84,64,23,26,30,43,34,38,32,36,82,59,52,37,63,57,31,50,38,40,47,37,18,59,47,54,51,82,62,101,54,92,61,56,45,43,38,25,40,23,41,18,65,52,37,44,74,73,38,43,66,60,46,47,49,35,54,64,45,22,43,55,34,38,27,41,62,49,80,82,48,71,88,50,51,72,44,55,50,49,38,55,53,45,32,53,33,50,54,36,49,66,35,97,72,60,36,81,64,42,37,34,40,34,70,48,83,51,66,67,65,48,51,47,43,28,72,72,46,17,30,25,35,36,31,61,57,48,56,48,63,81,66,45,56,88,86,42,65,79,26,63,83,56,60,74,62,56,55,16,36,34,30,23,40,55,32,50,47,89,67,30,44,58,51,50,53,48,47,60,71,71,37,57,90,36,42,36,32,53,70,64,35,66,49,124,130,83,78,75,76,76,74,81,78,68,50,38,36,42,36,40,36,42,64,68,71,58,56,65,57,51,52,42,57,45,48,43,73,71,36,87,66,37,43,37,37,34,31,22,48,57,52,69,42,48,51,67,55,52,38,47,78,71,53,46,79,45,57,52,24,32,77,44,60,64,88,53,64,56,44,78,41,84,40,61,46,73,73,49,68,73,42,78,40,79,26,41,43,36,54,59,45,61,47,47,65,72,75,54,48,67,73,27,48,25,34,39,37,43,47,65,58,69,71,51,48,51,49,30,50,48,47,20,51,74,71,51,35,49,67,41,47,63,37,37,26,34,58,57,59,69,72,56,46,54,53,52,37,61,68,33,46,93,72,64,56,51,69,39,37,38,36,74,89,62,58,48,41,70,57,47,60,78,71,51,58,68,79,42,56,85,85,63,27,48,82,38,74,48,26,56,78,50,87,56,82,64,23,26,31,44,35,39,32,39,82,60,52,38,63,56,32,50,36,38,48,38,19,57,48,54,50,82,62,98,52,92,62,54,46,43,40,24,40,23,40,20,66,50,38,44,73,74,38,44,67,60,45,48,49,36,53,65,45,21,42,55,34,39,27,41,61,49,80,81,48,71,88,50,51,70,42,55,51,49,37,55,55,45,32,53,34,52,53,36,48,65,36,97,71,59,36,82,65,42,37,33,40,38,68,44,79,51,66,69,64,49,49,48,43,28,71,73,46,17,30,26,36,37,38,71,52,46,56,48,64,81,66,48,55,89,85,43,56,83,29,60,83,58,61,74,62,57,56,16,36,40,29,27,40,56,32,50,46,88,67,28,44,58,51,50,52,49,45,60,71,73,38,58,90,35,42,36,33,53,70,65,34,65,49,123

Sequence (772 aa):
MSIQFRTHQSKNYFINVGGTYPKSLEIFLQTYPASELFSLVSFTPDETYAPFYDAFDDHQLISPAWISASEEKEEQVPLQPFGEDEAMVNVPVVDLAAWLQNNTHPDDFVIVKMDIPEDEEEALMTKLVHTEAVEWIDKYYTTFPENQHHKLQTISEVYKLQIFGWDEVNDTFSDFNDVNPVKVPPGAGFVKRDCRSSNSTDMFALFLYVKDLSVKSLRALKMLAAYNTDTDERLDVGVFLPYDLIVTYGDLAEDLFLKFQGGLYLEVEKYRNKTSNQLRNSVTRISNICAKFQTPMILQYILFSEQNEDIANSIISLRHQTVFYKLDDVASLMSYPFEDSMVGLKPKSGTIYSLSVEENDNEKLAVYLLKHCEEQLISLIKCAIPMSIQFRTHQSKNYFINVGGTYPKSLEIFLQTYPASELFSLVSFTPDETYAPFYDAFDDHQLISPAWISASEEKEEQVPLQPFGEDEAMVNVPVVDLAAWLQNNTHPDDFVIVKMDIPEDEEEALMTKLVHTEAVEWIDKYYTTFPENQHHKLQTISEVYKLQIFGWDEVNDTFSDFNDVNPVKVPPGAGFVKRDCRSSNSTDMFALFLYVKDLSVKSLRALKMLAAYNTDTDERLDVGVFLPYDLIVTYGDLAEDLFLKFQGGLYLEVEKYRNKTSNQLRNSVTRISNICAKFQTPMILQYILFSEQNEDIANSIISLRHQTVFYKLDDVASLMSYPFEDSMVGLKPKSGTIYSLSVEENDNEKLAVYLLKHCEEQLISLIKCAIP

Radius of gyration: 30.69 Å; Cα contacts (8 Å, |Δi|>4): 1511; chains: 2; bounding box: 76×90×81 Å

Organism: Magallana gigas (NCBI:txid29159)

Foldseek 3Di:
DPPPPPPDDAAAEEEAEEDAAVLVLVLQCLFFFPSVRYQYEYAYQACLSVVRQVVDPNYHYDPNEDEFLDPDQWDFDWDARVPHHIDTDIGGYDHPLVCLVVPHDLRYAYEYEDDDDLVRVLSNLLVCVVSVSLSSYQAYEYQDDDVSQVSSCVSNVVVNHHYWYDHSPLSAIRCRCVSQPQPDDAPLADEAAWLVVDPDAQFGAEEEEADDDDPLLVVLLVCQLPDDDPDQDAAQHEYAYELVCCLPVVVSVLSNVSRYHYAHEDEVVVCVPPDLSVLVSSRSSSQSSQCPRPPRDGHAEYEYPADDVVSSVSCCVRRNHYYYHDAAACVVQADPVRVVRVVRCSDGPGHYHYYHPSPDNVSNVVVVCSVPVRVRHHHPVSSSDD/DPPPPPPDDAAAEEEAEEDQAVLVLVLQCLFFFPSVRYQYEYAYQACLSVVRQVVDPNYHYDPNEDEFLDPDQWDFDWDARVPHHIDTDIGGYDHVLVCLVVPHDLRYAYEYEDDDDLVRVLSNLLVCVVSVSLSSYQAYEYQDDDVSQVSSCVSNVVVNHHYWYDHSPLSAIGCRCVSQPQPDDAPLADEFAWLVVDPDAQFGAEEEEADDDDPLLVVLLVCQLPDDDPDQDAAQHEYAYELVCCLPVVVSVLSNVSRYHYAHEDEVVVCVPPDLSVLVSSRSSSQSSQCPRPPRDGHAEYEYPADDPVSSVSCCVRRNHYYYHDAAACVVQADPVRVVRVVRCSDGPGGYYYYHPSPDNVSSVVVVCSVPVRVRHHHPVSSSDD